Protein 5NR4 (pdb70)

Organism: Homo sapiens (NCBI:txid9606)

Foldseek 3Di:
DDLVVLLVVLQDPPCVCQLVSLVVLLVVLVVVCPPDVVSVQSNLVSLLVQCQDLPLSSVVSSLSNVLSVCVVQFQVCVVVLLSSLVSLLVQCLHPDPVSVVSSLVSLLSCCVTHHPPAVSVVRNLVSCPDPRLSSVLSSLVSLLVCCVPVNPVSDDVLVNVLSLLVQCPDPDPSNVVSSLVNLLSVCVRPHDVSLVSVVVNPRDVVSNVVSVVCNVVSPD/DQVQLLDDDPVSNLVVLVVLLVVLLDVSRLLSLLVQCVDPDPSSNVSSLNSVLSVCVVQFQPNQVCLLSSLVSLLVQLLDPDVVSNVSSLVSLLSCCVGHHPPAVSVVRNLVQCPDPRLSSVLSSLVSLLVNCVVPNCVRDPVVVVVVSLLVQCPDPDPSSNVSSLSNLLSNCVRVHDVSLVVVVVPPRPPVSSVVSVVSNVVVVD

GO terms:
  GO:0005938 cell cortex (C, IDA)
  GO:0051010 microtubule plus-end binding (F, IDA)
  GO:0032587 ruffle membrane (C, IDA)
  GO:0008017 microtubule binding (F, IDA)
  GO:0005802 trans-Golgi network (C, IDA)
  GO:0005874 microtubule (C, IDA)
  GO:0005886 plasma membrane (C, IDA)
  GO:0034453 microtubule anchoring (P, IMP)
  GO:0072686 mitotic spindle (C, IMP)
  GO:0000776 kinetochore (C, IMP)
  GO:0010458 exit from mitosis (P, IMP)
  GO:0031023 microtubule organizing center organization (P, IMP)
  GO:0032886 regulation of microtubule-based process (P, IMP)
  GO:0007020 microtubule nucleation (P, IMP)
  GO:0007052 mitotic spindle organization (P, IMP)
  GO:0000226 microtubule cytoskeleton organization (P, IMP)
  GO:0005515 protein binding (F, IPI)
  GO:0005829 cytosol (C, TAS)
  GO:0005794 Golgi apparatus (C, IDA)
  GO:0045180 basal cortex (C, IDA)

B-factor: mean 21.22, std 11.19, range [8.27, 67.42]

Structure (mmCIF, N/CA/C/O backbone):
data_5NR4
#
_entry.id   5NR4
#
_cell.length_a   66.083
_cell.length_b   47.116
_cell.length_c   74.152
_cell.angle_alpha   90.00
_cell.angle_beta   115.83
_cell.angle_gamma   90.00
#
_symmetry.space_group_name_H-M   'P 1 21 1'
#
loop_
_entity.id
_entity.type
_entity.pdbx_description
1 polymer 'CLIP-associating protein 2'
2 water water
#
loop_
_atom_site.group_PDB
_atom_site.id
_atom_site.type_symbol
_atom_site.label_atom_id
_atom_site.label_alt_id
_atom_site.label_comp_id
_atom_site.label_asym_id
_atom_site.label_entity_id
_atom_site.label_seq_id
_atom_site.pdbx_PDB_ins_code
_atom_site.Cartn_x
_atom_site.Cartn_y
_atom_site.Cartn_z
_atom_site.occupancy
_atom_site.B_iso_or_equiv
_atom_site.auth_seq_id
_atom_site.auth_comp_id
_atom_site.auth_asym_id
_atom_site.auth_atom_id
_atom_site.pdbx_PDB_model_num
ATOM 1 N N . ARG A 1 6 ? 20.093 -17.656 56.712 1.00 55.25 5 ARG A N 1
ATOM 2 C CA . ARG A 1 6 ? 19.819 -16.350 56.129 1.00 52.16 5 ARG A CA 1
ATOM 3 C C . ARG A 1 6 ? 18.985 -16.507 54.867 1.00 48.39 5 ARG A C 1
ATOM 4 O O . ARG A 1 6 ? 18.949 -17.584 54.286 1.00 50.27 5 ARG A O 1
ATOM 12 N N . SER A 1 7 ? 18.292 -15.449 54.461 1.00 39.74 6 SER A N 1
ATOM 13 C CA . SER A 1 7 ? 17.264 -15.598 53.433 1.00 38.38 6 SER A CA 1
ATOM 14 C C . SER A 1 7 ? 17.381 -14.595 52.306 1.00 34.10 6 SER A C 1
ATOM 15 O O . SER A 1 7 ? 18.246 -13.720 52.326 1.00 30.68 6 SER A O 1
ATOM 18 N N . MET A 1 8 ? 16.458 -14.700 51.357 1.00 32.46 7 MET A N 1
ATOM 19 C CA . MET A 1 8 ? 16.427 -13.814 50.203 1.00 32.02 7 MET A CA 1
ATOM 20 C C . MET A 1 8 ? 16.175 -12.360 50.597 1.00 30.33 7 MET A C 1
ATOM 21 O O . MET A 1 8 ? 16.737 -11.438 49.998 1.00 31.19 7 MET A O 1
ATOM 26 N N . GLU A 1 9 ? 15.318 -12.159 51.595 1.00 29.16 8 GLU A N 1
ATOM 27 C CA . GLU A 1 9 ? 15.057 -10.824 52.129 1.00 32.19 8 GLU A CA 1
ATOM 28 C C . GLU A 1 9 ? 16.355 -10.220 52.616 1.00 28.41 8 GLU A C 1
ATOM 29 O O . GLU A 1 9 ? 16.651 -9.047 52.373 1.00 29.33 8 GLU A O 1
ATOM 35 N N . TYR A 1 10 ? 17.142 -11.053 53.281 1.00 24.55 9 TYR A N 1
ATOM 36 C CA . TYR A 1 10 ? 18.455 -10.658 53.755 1.00 22.33 9 TYR A CA 1
ATOM 37 C C . TYR A 1 10 ? 19.387 -10.278 52.597 1.00 20.96 9 TYR A C 1
ATOM 38 O O . TYR A 1 10 ? 19.930 -9.174 52.567 1.00 21.83 9 TYR A O 1
ATOM 47 N N . PHE A 1 11 ? 19.566 -11.178 51.636 1.00 21.07 10 PHE A N 1
ATOM 48 C CA . PHE A 1 11 ? 20.488 -10.903 50.533 1.00 20.34 10 PHE A CA 1
ATOM 49 C C . PHE A 1 11 ? 20.046 -9.742 49.658 1.00 20.31 10 PHE A C 1
ATOM 50 O O . PHE A 1 11 ? 20.882 -8.987 49.172 1.00 20.38 10 PHE A O 1
ATOM 58 N N . CYS A 1 12 ? 18.740 -9.602 49.459 1.00 20.87 11 CYS A N 1
ATOM 59 C CA . CYS A 1 12 ? 18.204 -8.480 48.698 1.00 21.76 11 CYS A CA 1
ATOM 60 C C . CYS A 1 12 ? 18.654 -7.144 49.290 1.00 22.46 11 CYS A C 1
ATOM 61 O O . CYS A 1 12 ? 19.043 -6.227 48.564 1.00 24.40 11 CYS A O 1
ATOM 64 N N . ALA A 1 13 ? 18.608 -7.046 50.614 1.00 21.20 12 ALA A N 1
ATOM 65 C CA . ALA A 1 13 ? 19.029 -5.836 51.303 1.00 23.33 12 ALA A CA 1
ATOM 66 C C . ALA A 1 13 ? 20.535 -5.656 51.218 1.00 21.38 12 ALA A C 1
ATOM 67 O O . ALA A 1 13 ? 21.020 -4.560 50.939 1.00 21.95 12 ALA A O 1
ATOM 69 N N . GLN A 1 14 ? 21.275 -6.733 51.458 1.00 20.70 13 GLN A N 1
ATOM 70 C CA . GLN A 1 14 ? 22.730 -6.663 51.503 1.00 20.92 13 GLN A CA 1
ATOM 71 C C . GLN A 1 14 ? 23.353 -6.267 50.168 1.00 20.70 13 GLN A C 1
ATOM 72 O O . GLN A 1 14 ? 24.324 -5.523 50.147 1.00 21.21 13 GLN A O 1
ATOM 78 N N . VAL A 1 15 ? 22.814 -6.754 49.055 1.00 20.25 14 VAL A N 1
ATOM 79 C CA . VAL A 1 15 ? 23.454 -6.482 47.772 1.00 20.46 14 VAL A CA 1
ATOM 80 C C . VAL A 1 15 ? 23.180 -5.055 47.326 1.00 20.87 14 VAL A C 1
ATOM 81 O O . VAL A 1 15 ? 23.784 -4.562 46.379 1.00 21.38 14 VAL A O 1
ATOM 85 N N . GLN A 1 16 ? 22.261 -4.382 48.006 1.00 20.97 15 GLN A N 1
ATOM 86 C CA . GLN A 1 16 ? 21.918 -3.013 47.644 1.00 21.73 15 GLN A CA 1
ATOM 87 C C . GLN A 1 16 ? 22.601 -1.983 48.530 1.00 22.40 15 GLN A C 1
ATOM 88 O O . GLN A 1 16 ? 22.302 -0.794 48.444 1.00 23.31 15 GLN A O 1
ATOM 94 N N . GLN A 1 17 ? 23.524 -2.432 49.370 1.00 22.29 16 GLN A N 1
ATOM 95 C CA . GLN A 1 17 ? 24.201 -1.525 50.287 1.00 24.43 16 GLN A CA 1
ATOM 96 C C . GLN A 1 17 ? 24.985 -0.421 49.588 1.00 24.32 16 GLN A C 1
ATOM 97 O O . GLN A 1 17 ? 25.684 -0.655 48.602 1.00 24.42 16 GLN A O 1
ATOM 103 N N . LYS A 1 18 ? 24.853 0.785 50.131 1.00 28.26 17 LYS A N 1
ATOM 104 C CA . LYS A 1 18 ? 25.541 1.971 49.637 1.00 30.58 17 LYS A CA 1
ATOM 105 C C . LYS A 1 18 ? 27.037 1.796 49.821 1.00 28.85 17 LYS A C 1
ATOM 106 O O . LYS A 1 18 ? 27.838 2.330 49.054 1.00 30.32 17 LYS A O 1
ATOM 112 N N . ASP A 1 19 ? 27.409 1.051 50.855 1.00 26.65 18 ASP A N 1
ATOM 113 C CA . ASP A 1 19 ? 28.814 0.815 51.139 1.00 27.42 18 ASP A CA 1
ATOM 114 C C . ASP A 1 19 ? 29.295 -0.328 50.260 1.00 28.44 18 ASP A C 1
ATOM 115 O O . ASP A 1 19 ? 29.189 -1.499 50.614 1.00 27.46 18 ASP A O 1
ATOM 120 N N . VAL A 1 20 ? 29.830 0.044 49.103 1.00 34.07 19 VAL A N 1
ATOM 121 C CA . VAL A 1 20 ? 30.348 -0.900 48.123 1.00 31.95 19 VAL A CA 1
ATOM 122 C C . VAL A 1 20 ? 31.527 -1.680 48.693 1.00 31.64 19 VAL A C 1
ATOM 123 O O . VAL A 1 20 ? 31.716 -2.851 48.384 1.00 31.49 19 VAL A O 1
ATOM 127 N N . GLY A 1 21 ? 32.321 -1.023 49.531 1.00 31.11 20 GLY A N 1
ATOM 128 C CA . GLY A 1 21 ? 33.483 -1.653 50.134 1.00 31.72 20 GLY A CA 1
ATOM 129 C C . GLY A 1 21 ? 33.240 -3.045 50.689 1.00 31.69 20 GLY A C 1
ATOM 130 O O . GLY A 1 21 ? 34.161 -3.852 50.777 1.00 31.76 20 GLY A O 1
ATOM 131 N N . GLY A 1 22 ? 31.997 -3.323 51.066 1.00 24.89 21 GLY A N 1
ATOM 132 C CA . GLY A 1 22 ? 31.621 -4.609 51.627 1.00 24.84 21 GLY A CA 1
ATOM 133 C C . GLY A 1 22 ? 31.008 -5.597 50.650 1.00 23.07 21 GLY A C 1
ATOM 134 O O . GLY A 1 22 ? 30.521 -6.650 51.053 1.00 25.29 21 GLY A O 1
ATOM 135 N N . ARG A 1 23 ? 31.021 -5.258 49.365 1.00 20.03 22 ARG A N 1
ATOM 136 C CA . ARG A 1 23 ? 30.433 -6.128 48.350 1.00 19.13 22 ARG A CA 1
ATOM 137 C C . ARG A 1 23 ? 31.091 -7.501 48.248 1.00 19.65 22 ARG A C 1
ATOM 138 O O . ARG A 1 23 ? 30.402 -8.505 48.088 1.00 18.97 22 ARG A O 1
ATOM 146 N N . LEU A 1 24 ? 32.414 -7.553 48.338 1.00 19.93 23 LEU A N 1
ATOM 147 C CA . LEU A 1 24 ? 33.101 -8.833 48.234 1.00 20.71 23 LEU A CA 1
ATOM 148 C C . LEU A 1 24 ? 32.686 -9.771 49.362 1.00 21.20 23 LEU A C 1
ATOM 149 O O . LEU A 1 24 ? 32.460 -10.958 49.135 1.00 21.49 23 LEU A O 1
ATOM 154 N N . GLN A 1 25 ? 32.587 -9.241 50.575 1.00 22.90 24 GLN A N 1
ATOM 155 C CA . GLN A 1 25 ? 32.176 -10.054 51.711 1.00 25.13 24 GLN A CA 1
ATOM 156 C C . GLN A 1 25 ? 30.735 -10.534 51.548 1.00 22.88 24 GLN A C 1
ATOM 157 O O . GLN A 1 25 ? 30.423 -11.694 51.802 1.00 23.07 24 GLN A O 1
ATOM 163 N N . VAL A 1 26 ? 29.861 -9.631 51.116 1.00 22.49 25 VAL A N 1
ATOM 164 C CA . VAL A 1 26 ? 28.459 -9.965 50.906 1.00 23.66 25 VAL A CA 1
ATOM 165 C C . VAL A 1 26 ? 28.311 -10.992 49.789 1.00 20.74 25 VAL A C 1
ATOM 166 O O . VAL A 1 26 ? 27.535 -11.940 49.895 1.00 20.31 25 VAL A O 1
ATOM 170 N N . GLY A 1 27 ? 29.070 -10.788 48.718 1.00 18.71 26 GLY A N 1
ATOM 171 C CA . GLY A 1 27 ? 29.037 -11.673 47.571 1.00 18.37 26 GLY A CA 1
ATOM 172 C C . GLY A 1 27 ? 29.503 -13.075 47.892 1.00 19.52 26 GLY A C 1
ATOM 173 O O . GLY A 1 27 ? 28.925 -14.053 47.427 1.00 19.50 26 GLY A O 1
ATOM 174 N N . GLN A 1 28 ? 30.552 -13.179 48.696 1.00 19.97 27 GLN A N 1
ATOM 175 C CA . GLN A 1 28 ? 31.073 -14.487 49.050 1.00 21.63 27 GLN A CA 1
ATOM 176 C C . GLN A 1 28 ? 30.014 -15.276 49.807 1.00 20.77 27 GLN A C 1
ATOM 177 O O . GLN A 1 28 ? 29.843 -16.471 49.581 1.00 21.93 27 GLN A O 1
ATOM 183 N N . GLU A 1 29 ? 29.304 -14.603 50.704 1.00 20.73 28 GLU A N 1
ATOM 184 C CA . GLU A 1 29 ? 28.252 -15.258 51.469 1.00 21.03 28 GLU A CA 1
ATOM 185 C C . GLU A 1 29 ? 27.121 -15.727 50.557 1.00 21.92 28 GLU A C 1
ATOM 186 O O . GLU A 1 29 ? 26.595 -16.824 50.723 1.00 22.26 28 GLU A O 1
ATOM 192 N N . LEU A 1 30 ? 26.754 -14.888 49.597 1.00 19.45 29 LEU A N 1
ATOM 193 C CA . LEU A 1 30 ? 25.690 -15.232 48.667 1.00 18.99 29 LEU A CA 1
ATOM 194 C C . LEU A 1 30 ? 26.098 -16.426 47.812 1.00 21.03 29 LEU A C 1
ATOM 195 O O . LEU A 1 30 ? 25.282 -17.300 47.531 1.00 21.53 29 LEU A O 1
ATOM 200 N N . LEU A 1 31 ? 27.365 -16.463 47.406 1.00 21.92 30 LEU A N 1
ATOM 201 C CA . LEU A 1 31 ? 27.864 -17.560 46.584 1.00 22.95 30 LEU A CA 1
ATOM 202 C C . LEU A 1 31 ? 27.769 -18.882 47.330 1.00 26.93 30 LEU A C 1
ATOM 203 O O . LEU A 1 31 ? 27.374 -19.897 46.760 1.00 26.34 30 LEU A O 1
ATOM 208 N N . LEU A 1 32 ? 28.126 -18.868 48.609 1.00 24.77 31 LEU A N 1
ATOM 209 C CA . LEU A 1 32 ? 28.048 -20.079 49.411 1.00 26.28 31 LEU A CA 1
ATOM 210 C C . LEU A 1 32 ? 26.593 -20.507 49.514 1.00 28.55 31 LEU A C 1
ATOM 211 O O . LEU A 1 32 ? 26.268 -21.690 49.433 1.00 28.67 31 LEU A O 1
ATOM 216 N N . TYR A 1 33 ? 25.721 -19.521 49.691 1.00 25.91 32 TYR A N 1
ATOM 217 C CA . TYR A 1 33 ? 24.291 -19.759 49.809 1.00 23.10 32 TYR A CA 1
ATOM 218 C C . TYR A 1 33 ? 23.719 -20.367 48.531 1.00 26.72 32 TYR A C 1
ATOM 219 O O . TYR A 1 33 ? 22.935 -21.312 48.580 1.00 28.05 32 TYR A O 1
ATOM 228 N N . LEU A 1 34 ? 24.123 -19.826 47.388 1.00 25.59 33 LEU A N 1
ATOM 229 C CA . LEU A 1 34 ? 23.666 -20.326 46.095 1.00 24.90 33 LEU A CA 1
ATOM 230 C C . LEU A 1 34 ? 24.156 -21.748 45.842 1.00 30.66 33 LEU A C 1
ATOM 231 O O . LEU A 1 34 ? 23.434 -22.580 45.295 1.00 34.18 33 LEU A O 1
ATOM 236 N N . GLY A 1 35 ? 25.396 -22.009 46.243 1.00 40.05 34 GLY A N 1
ATOM 237 C CA . GLY A 1 35 ? 26.013 -23.311 46.076 1.00 42.02 34 GLY A CA 1
ATOM 238 C C . GLY A 1 35 ? 25.282 -24.390 46.846 1.00 47.61 34 GLY A C 1
ATOM 239 O O . GLY A 1 35 ? 25.140 -25.516 46.375 1.00 52.62 34 GLY A O 1
ATOM 240 N N . ALA A 1 36 ? 24.828 -24.046 48.045 1.00 50.98 35 ALA A N 1
ATOM 241 C CA . ALA A 1 36 ? 24.106 -24.986 48.890 1.00 51.71 35 ALA A CA 1
ATOM 242 C C . ALA A 1 36 ? 22.991 -25.684 48.116 1.00 51.90 35 ALA A C 1
ATOM 243 O O . ALA A 1 36 ? 22.441 -26.687 48.569 1.00 50.78 35 ALA A O 1
ATOM 245 N N . ASP A 1 42 ? 12.954 -18.539 50.746 1.00 51.98 41 ASP A N 1
ATOM 246 C CA . ASP A 1 42 ? 13.473 -19.244 49.581 1.00 49.05 41 ASP A CA 1
ATOM 247 C C . ASP A 1 42 ? 13.892 -18.270 48.483 1.00 48.52 41 ASP A C 1
ATOM 248 O O . ASP A 1 42 ? 13.385 -17.149 48.411 1.00 46.11 41 ASP A O 1
ATOM 253 N N . LEU A 1 43 ? 14.834 -18.713 47.651 1.00 43.53 42 LEU A N 1
ATOM 254 C CA . LEU A 1 43 ? 15.308 -17.973 46.482 1.00 39.24 42 LEU A CA 1
ATOM 255 C C . LEU A 1 43 ? 14.148 -17.389 45.702 1.00 33.66 42 LEU A C 1
ATOM 256 O O . LEU A 1 43 ? 14.150 -16.207 45.350 1.00 31.34 42 LEU A O 1
ATOM 261 N N . GLU A 1 44 ? 13.150 -18.225 45.450 1.00 29.01 43 GLU A N 1
ATOM 262 C CA . GLU A 1 44 ? 12.050 -17.863 44.577 1.00 28.53 43 GLU A CA 1
ATOM 263 C C . GLU A 1 44 ? 10.734 -17.639 45.316 1.00 29.57 43 GLU A C 1
ATOM 264 O O . GLU A 1 44 ? 9.678 -17.591 44.693 1.00 28.49 43 GLU A O 1
ATOM 270 N N . GLU A 1 45 ? 10.784 -17.490 46.633 1.00 31.06 44 GLU A N 1
ATOM 271 C CA . GLU A 1 45 ? 9.532 -17.340 47.372 1.00 34.92 44 GLU A CA 1
ATOM 272 C C . GLU A 1 45 ? 8.883 -15.980 47.142 1.00 30.51 44 GLU A C 1
ATOM 273 O O . GLU A 1 45 ? 7.669 -15.845 47.253 1.00 29.76 44 GLU A O 1
ATOM 279 N N . ASP A 1 46 ? 9.690 -14.978 46.810 1.00 28.81 45 ASP A N 1
ATOM 280 C CA . ASP A 1 46 ? 9.157 -13.672 46.451 1.00 28.10 45 ASP A CA 1
ATOM 281 C C . ASP A 1 46 ? 9.796 -13.265 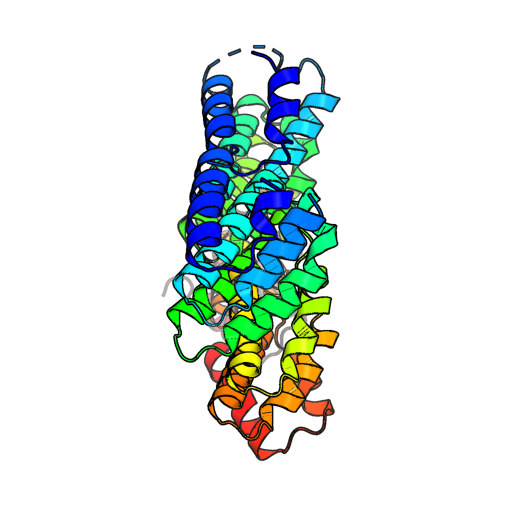45.134 1.00 27.02 45 ASP A C 1
ATOM 282 O O . ASP A 1 46 ? 10.991 -12.974 45.077 1.00 27.05 45 ASP A O 1
ATOM 287 N N . LEU A 1 47 ? 8.998 -13.250 44.076 1.00 18.06 46 LEU A N 1
ATOM 288 C CA . LEU A 1 47 ? 9.519 -12.966 42.746 1.00 17.51 46 LEU A CA 1
ATOM 289 C C . LEU A 1 47 ? 10.003 -11.521 42.617 1.00 17.07 46 LEU A C 1
ATOM 290 O O . LEU A 1 47 ? 10.967 -11.249 41.906 1.00 17.49 46 LEU A O 1
ATOM 295 N N . GLY A 1 48 ? 9.340 -10.596 43.304 1.00 15.93 47 GLY A N 1
ATOM 296 C CA . GLY A 1 48 ? 9.756 -9.206 43.290 1.00 16.25 47 GLY A CA 1
ATOM 297 C C . GLY A 1 48 ? 11.139 -9.046 43.894 1.00 16.11 47 GLY A C 1
ATOM 298 O O . GLY A 1 48 ? 12.011 -8.372 43.334 1.00 17.30 47 GLY A O 1
ATOM 299 N N . ARG A 1 49 ? 11.346 -9.687 45.036 1.00 17.83 48 ARG A N 1
ATOM 300 C CA . ARG A 1 49 ? 12.609 -9.604 45.749 1.00 17.60 48 ARG A CA 1
ATOM 301 C C . ARG A 1 49 ? 13.716 -10.271 44.946 1.00 16.04 48 ARG A C 1
ATOM 302 O O . ARG A 1 49 ? 14.847 -9.773 44.900 1.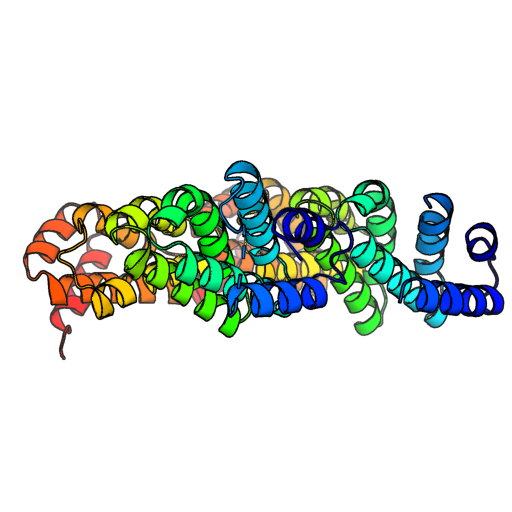00 16.46 48 ARG A O 1
ATOM 310 N N . LEU A 1 50 ? 13.398 -11.393 44.309 1.00 15.25 49 LEU A N 1
ATOM 311 C CA . LEU A 1 50 ? 14.379 -12.047 43.456 1.00 15.06 49 LEU A CA 1
ATOM 312 C C . LEU A 1 50 ? 14.791 -11.098 42.336 1.00 15.45 49 LEU A C 1
ATOM 313 O O . LEU A 1 50 ? 15.972 -10.957 42.035 1.00 14.92 49 LEU A O 1
ATOM 318 N N . GLY A 1 51 ? 13.817 -10.432 41.726 1.00 15.64 50 GLY A N 1
ATOM 319 C CA . GLY A 1 51 ? 14.107 -9.486 40.658 1.00 16.68 50 GLY A CA 1
ATOM 320 C C . GLY A 1 51 ? 14.980 -8.322 41.101 1.00 15.46 50 GLY A C 1
ATOM 321 O O . GLY A 1 51 ? 15.905 -7.918 40.387 1.00 16.89 50 GLY A O 1
ATOM 322 N N . LYS A 1 52 ? 14.689 -7.770 42.273 1.00 15.58 51 LYS A N 1
ATOM 323 C CA . LYS A 1 52 ? 15.478 -6.665 42.796 1.00 15.56 51 LYS A CA 1
ATOM 324 C C . LYS A 1 52 ? 16.911 -7.100 43.108 1.00 14.22 51 LYS A C 1
ATOM 325 O O . LYS A 1 52 ? 17.856 -6.325 42.955 1.00 15.29 51 LYS A O 1
ATOM 331 N N . THR A 1 53 ? 17.071 -8.344 43.534 1.00 14.18 52 THR A N 1
ATOM 332 C CA . THR A 1 53 ? 18.399 -8.865 43.832 1.00 13.35 52 THR A CA 1
ATOM 333 C C . THR A 1 53 ? 19.214 -9.023 42.555 1.00 12.51 52 THR A C 1
ATOM 334 O O . THR A 1 53 ? 20.368 -8.579 42.479 1.00 13.04 52 THR A O 1
ATOM 338 N N . VAL A 1 54 ? 18.609 -9.633 41.540 1.00 13.55 53 VAL A N 1
ATOM 339 C CA . VAL A 1 54 ? 19.270 -9.769 40.251 1.00 13.43 53 VAL A CA 1
ATOM 340 C C . VAL A 1 54 ? 19.587 -8.391 39.658 1.00 15.38 53 VAL A C 1
ATOM 341 O O . VAL A 1 54 ? 20.690 -8.168 39.154 1.00 14.74 53 VAL A O 1
ATOM 345 N N . ASP A 1 55 ? 18.638 -7.460 39.748 1.00 15.26 54 ASP A N 1
ATOM 346 C CA . ASP A 1 55 ? 18.844 -6.078 39.310 1.00 17.56 54 ASP A CA 1
ATOM 347 C C . ASP A 1 55 ? 20.102 -5.496 39.936 1.00 15.10 54 ASP A C 1
ATOM 348 O O . ASP A 1 55 ? 20.959 -4.922 39.256 1.00 15.51 54 ASP A O 1
ATOM 353 N N . ALA A 1 56 ? 20.204 -5.628 41.248 1.00 13.24 55 ALA A N 1
ATOM 354 C CA . ALA A 1 56 ? 21.323 -5.039 41.956 1.00 12.82 55 ALA A CA 1
ATOM 355 C C . ALA A 1 56 ? 22.639 -5.675 41.519 1.00 12.74 55 ALA A C 1
ATOM 356 O O . ALA A 1 56 ? 23.643 -4.982 41.310 1.00 12.50 55 ALA A O 1
ATOM 358 N N . LEU A 1 57 ? 22.646 -6.995 41.390 1.00 13.03 56 LEU A N 1
ATOM 359 C CA . LEU A 1 57 ? 23.860 -7.693 41.006 1.00 13.10 56 LEU A CA 1
ATOM 360 C C . LEU A 1 57 ? 24.274 -7.311 39.603 1.00 12.41 56 LEU A C 1
ATOM 361 O O . LEU A 1 57 ? 25.466 -7.255 39.281 1.00 12.96 56 LEU A O 1
ATOM 366 N N . THR A 1 58 ? 23.294 -7.049 38.753 1.00 13.47 57 THR A N 1
ATOM 367 C CA . THR A 1 58 ? 23.597 -6.576 37.417 1.00 15.26 57 THR A CA 1
ATOM 368 C C . THR A 1 58 ? 24.353 -5.230 37.499 1.00 15.54 57 THR A C 1
ATOM 369 O O . THR A 1 58 ? 25.249 -4.955 36.688 1.00 15.07 57 THR A O 1
ATOM 373 N N . GLY A 1 59 ? 24.008 -4.403 38.490 1.00 13.44 58 GLY A N 1
ATOM 374 C CA . GLY A 1 59 ? 24.791 -3.212 38.790 1.00 14.50 58 GLY A CA 1
ATOM 375 C C . GLY A 1 59 ? 26.227 -3.503 39.197 1.00 13.50 58 GLY A C 1
ATOM 376 O O . GLY A 1 59 ? 27.154 -2.842 38.758 1.00 14.21 58 GLY A O 1
ATOM 377 N N . TRP A 1 60 ? 26.420 -4.495 40.058 1.00 11.63 59 TRP A N 1
ATOM 378 C CA . TRP A 1 60 ? 27.766 -4.923 40.442 1.00 11.41 59 TRP A CA 1
ATOM 379 C C . TRP A 1 60 ? 28.620 -5.278 39.220 1.00 11.44 59 TRP A C 1
ATOM 380 O O . TRP A 1 60 ? 29.824 -5.021 39.189 1.00 11.72 59 TRP A O 1
ATOM 391 N N . VAL A 1 61 ? 28.003 -5.893 38.217 1.00 11.49 60 VAL A N 1
ATOM 392 C CA . VAL A 1 61 ? 28.735 -6.282 37.016 1.00 12.18 60 VAL A CA 1
ATOM 393 C C . VAL A 1 61 ? 29.366 -5.052 36.360 1.00 12.58 60 VAL A C 1
ATOM 394 O O . VAL A 1 61 ? 30.412 -5.142 35.721 1.00 13.61 60 VAL A O 1
ATOM 398 N N . GLY A 1 62 ? 28.704 -3.913 36.534 1.00 13.80 61 GLY A N 1
ATOM 399 C CA . GLY A 1 62 ? 29.135 -2.615 36.034 1.00 15.43 61 GLY A CA 1
ATOM 400 C C . GLY A 1 62 ? 30.417 -2.079 36.654 1.00 15.67 61 GLY A C 1
ATOM 401 O O . GLY A 1 62 ? 31.201 -1.386 36.011 1.00 17.05 61 GLY A O 1
ATOM 402 N N . SER A 1 63 ? 30.598 -2.361 37.936 1.00 15.27 62 SER A N 1
ATOM 403 C CA . SER A 1 63 ? 31.759 -1.900 38.695 1.00 15.38 62 SER A CA 1
ATOM 404 C C . SER A 1 63 ? 33.116 -1.899 37.982 1.00 15.22 62 SER A C 1
ATOM 405 O O . SER A 1 63 ? 33.467 -2.837 37.269 1.00 16.18 62 SER A O 1
ATOM 408 N N . SER A 1 64 ? 33.873 -0.828 38.208 1.00 15.20 63 SER A N 1
ATOM 409 C CA . SER A 1 64 ? 35.230 -0.678 37.677 1.00 16.26 63 SER A CA 1
ATOM 410 C C . SER A 1 64 ? 36.248 -1.490 38.467 1.00 17.94 63 SER A C 1
ATOM 411 O O . SER A 1 64 ? 37.396 -1.641 38.050 1.00 18.02 63 SER A O 1
ATOM 414 N N . ASN A 1 65 ? 35.826 -1.998 39.618 1.00 16.49 64 ASN A N 1
ATOM 415 C CA . ASN A 1 65 ? 36.665 -2.878 40.411 1.00 18.51 64 ASN A CA 1
ATOM 416 C C . ASN A 1 65 ? 36.483 -4.290 39.867 1.00 17.34 64 ASN A C 1
ATOM 417 O O . ASN A 1 65 ? 35.407 -4.885 40.027 1.00 16.10 64 ASN A O 1
ATOM 422 N N . TYR A 1 66 ? 37.518 -4.825 39.225 1.00 15.44 65 TYR A N 1
ATOM 423 C CA . TYR A 1 66 ? 37.394 -6.125 38.571 1.00 14.95 65 TYR A CA 1
ATOM 424 C C . TYR A 1 66 ? 36.978 -7.229 39.532 1.00 15.66 65 TYR A C 1
ATOM 425 O O . TYR A 1 66 ? 36.326 -8.189 39.121 1.00 15.07 65 TYR A O 1
ATOM 434 N N . ARG A 1 67 ? 37.365 -7.115 40.799 1.00 16.21 66 ARG A N 1
ATOM 435 C CA . ARG A 1 67 ? 36.999 -8.142 41.767 1.00 17.60 66 ARG A CA 1
ATOM 436 C C . ARG A 1 67 ? 35.489 -8.164 41.975 1.00 16.45 66 ARG A C 1
ATOM 437 O O . ARG A 1 67 ? 34.901 -9.238 42.105 1.00 17.31 66 ARG A O 1
ATOM 445 N N . VAL A 1 68 ? 34.879 -6.982 42.018 1.00 15.39 67 VAL A N 1
ATOM 446 C CA . VAL A 1 68 ? 33.433 -6.847 42.155 1.00 14.71 67 VAL A CA 1
ATOM 447 C C . VAL A 1 68 ? 32.690 -7.261 40.885 1.00 13.53 67 VAL A C 1
ATOM 448 O O . VAL A 1 68 ? 31.660 -7.948 40.976 1.00 13.19 67 VAL A O 1
ATOM 452 N N . SER A 1 69 ? 33.191 -6.870 39.714 1.00 13.24 68 SER A N 1
ATOM 453 C CA . SER A 1 69 ? 32.528 -7.252 38.468 1.00 12.32 68 SER A CA 1
ATOM 454 C C . SER A 1 69 ? 32.589 -8.770 38.306 1.00 11.89 68 SER A C 1
ATOM 455 O O . SER A 1 69 ? 31.589 -9.401 37.968 1.00 11.73 68 SER A O 1
ATOM 458 N N . LEU A 1 70 ? 33.754 -9.360 38.562 1.00 12.45 69 LEU A N 1
ATOM 459 C CA . LEU A 1 70 ? 33.872 -10.810 38.485 1.00 12.33 69 LEU A CA 1
ATOM 460 C C . LEU A 1 70 ? 32.954 -11.513 39.484 1.00 12.69 69 LEU A C 1
ATOM 461 O O . LEU A 1 70 ? 32.370 -12.554 39.168 1.00 12.38 69 LEU A O 1
ATOM 466 N N . MET A 1 71 ? 32.864 -10.904 40.660 1.00 12.70 70 MET A N 1
ATOM 467 C CA A MET A 1 71 ? 31.964 -11.535 41.698 0.50 13.41 70 MET A CA 1
ATOM 468 C CA B MET A 1 71 ? 31.902 -11.404 41.652 0.50 13.35 70 MET A CA 1
ATOM 469 C C . MET A 1 71 ? 30.333 -11.456 41.391 1.00 13.43 70 MET A C 1
ATOM 470 O O . MET A 1 71 ? 29.438 -12.360 41.443 1.00 13.12 70 MET A O 1
ATOM 479 N N . GLY A 1 72 ? 30.117 -10.320 40.691 1.00 12.38 71 GLY A N 1
ATOM 480 C CA . GLY A 1 72 ? 28.771 -10.175 40.181 1.00 11.98 71 GLY A CA 1
ATOM 481 C C . GLY A 1 72 ? 28.495 -11.171 39.068 1.00 10.74 71 GLY A C 1
ATOM 482 O O . GLY A 1 72 ? 27.415 -11.763 39.005 1.00 10.89 71 GLY A O 1
ATOM 483 N N . LEU A 1 73 ? 29.482 -11.386 38.205 1.00 11.53 72 LEU A N 1
ATOM 484 C CA . LEU A 1 73 ? 29.332 -12.345 37.118 1.00 11.19 72 LEU A CA 1
ATOM 485 C C . LEU A 1 73 ? 29.177 -13.759 37.684 1.00 11.52 72 LEU A C 1
ATOM 486 O O . LEU A 1 73 ? 28.331 -14.525 37.228 1.00 11.66 72 LEU A O 1
ATOM 491 N N . GLU A 1 74 ? 29.991 -14.100 38.680 1.00 11.68 73 GLU A N 1
ATOM 492 C CA . GLU A 1 74 ? 29.904 -15.416 39.306 1.00 12.29 73 GLU A CA 1
ATOM 493 C C . GLU A 1 74 ? 28.547 -15.638 39.972 1.00 12.37 73 GLU A C 1
ATOM 494 O O . GLU A 1 74 ? 27.969 -16.725 39.900 1.00 12.06 73 GLU A O 1
ATOM 500 N N . ILE A 1 75 ? 28.027 -14.609 40.624 1.00 11.51 74 ILE A N 1
ATOM 501 C CA . ILE A 1 75 ? 26.752 -14.748 41.313 1.00 11.59 74 ILE A CA 1
ATOM 502 C C . ILE A 1 75 ? 25.613 -14.883 40.306 1.00 11.25 74 ILE A C 1
ATOM 503 O O . ILE A 1 75 ? 24.726 -15.733 40.468 1.00 11.61 74 ILE A O 1
ATOM 508 N N . LEU A 1 76 ? 25.643 -14.076 39.251 1.00 11.63 75 LEU A N 1
ATOM 509 C CA . LEU A 1 76 ? 24.617 -14.211 38.231 1.00 10.81 75 LEU A CA 1
ATOM 510 C C . LEU A 1 76 ? 24.672 -15.599 37.587 1.00 12.22 75 LEU A C 1
ATOM 511 O O . LEU A 1 76 ? 23.637 -16.223 37.321 1.00 11.60 75 LEU A O 1
ATOM 516 N N . SER A 1 77 ? 25.883 -16.096 37.360 1.00 11.41 76 SER A N 1
ATOM 517 C CA . SER A 1 77 ? 26.068 -17.420 36.777 1.00 12.06 76 SER A CA 1
ATOM 518 C C . SER A 1 77 ? 25.448 -18.488 37.679 1.00 13.46 76 SER A C 1
ATOM 519 O O . SER A 1 77 ? 24.810 -19.429 37.197 1.00 13.22 76 SER A O 1
ATOM 522 N N . ALA A 1 78 ? 25.624 -18.328 38.987 1.00 12.91 77 ALA A N 1
ATOM 523 C CA . ALA A 1 78 ? 25.023 -19.245 39.955 1.00 13.32 77 ALA A CA 1
ATOM 524 C C . ALA A 1 78 ? 23.499 -19.124 39.953 1.00 13.77 77 ALA A C 1
ATOM 525 O O . ALA A 1 78 ? 22.795 -20.134 40.082 1.00 15.32 77 ALA A O 1
ATOM 527 N N . PHE A 1 79 ? 22.977 -17.905 39.813 1.00 13.12 78 PHE A N 1
ATOM 528 C CA . PHE A 1 79 ? 21.531 -17.743 39.669 1.00 13.22 78 PHE A CA 1
ATOM 529 C C . PHE A 1 79 ? 21.033 -18.456 38.427 1.00 12.00 78 PHE A C 1
ATOM 530 O O . PHE A 1 79 ? 19.967 -19.068 38.443 1.00 13.70 78 PHE A O 1
ATOM 538 N N . VAL A 1 80 ? 21.780 -18.376 37.336 1.00 12.68 79 VAL A N 1
ATOM 539 C CA . VAL A 1 80 ? 21.407 -19.097 36.123 1.00 13.38 79 VAL A CA 1
ATOM 540 C C . VAL A 1 80 ? 21.367 -20.611 36.366 1.00 14.73 79 VAL A C 1
ATOM 541 O O . VAL A 1 80 ? 20.420 -21.298 35.950 1.00 15.56 79 VAL A O 1
ATOM 545 N N . ASP A 1 81 ? 22.383 -21.121 37.053 1.00 16.37 80 ASP A N 1
ATOM 546 C CA . ASP A 1 81 ? 22.417 -22.541 37.423 1.00 17.70 80 ASP A CA 1
ATOM 547 C C . ASP A 1 81 ? 21.162 -22.936 38.202 1.00 19.29 80 ASP A C 1
ATOM 548 O O . ASP A 1 81 ? 20.617 -24.026 38.000 1.00 20.31 80 ASP A O 1
ATOM 553 N N . ARG A 1 82 ? 20.699 -22.077 39.096 1.00 18.83 81 ARG A N 1
ATOM 554 C CA . ARG A 1 82 ? 19.534 -22.424 39.903 1.00 18.73 81 ARG A CA 1
ATOM 555 C C . ARG A 1 82 ? 18.166 -22.079 39.329 1.00 19.48 81 ARG A C 1
ATOM 556 O O . ARG A 1 82 ? 17.154 -22.605 39.790 1.00 22.02 81 ARG A O 1
ATOM 564 N N . LEU A 1 83 ? 18.125 -21.202 38.335 1.00 15.99 82 LEU A N 1
ATOM 565 C CA . LEU A 1 83 ? 16.850 -20.749 37.801 1.00 15.84 82 LEU A CA 1
ATOM 566 C C . LEU A 1 83 ? 16.544 -21.226 36.395 1.00 15.32 82 LEU A C 1
ATOM 567 O O . LEU A 1 83 ? 15.385 -21.267 36.011 1.00 17.05 82 LEU A O 1
ATOM 572 N N . SER A 1 84 ? 17.573 -21.560 35.619 1.00 15.94 83 SER A N 1
ATOM 573 C CA . SER A 1 84 ? 17.357 -22.073 34.276 1.00 16.36 83 SER A CA 1
ATOM 574 C C . SER A 1 84 ? 16.468 -21.104 33.485 1.00 15.47 83 SER A C 1
ATOM 575 O O . SER A 1 84 ? 16.699 -19.891 33.500 1.00 14.52 83 SER A O 1
ATOM 578 N N . THR A 1 85 ? 15.428 -21.616 32.842 1.00 16.43 84 THR A N 1
ATOM 579 C CA . THR A 1 85 ? 14.533 -20.774 32.050 1.00 16.20 84 THR A CA 1
ATOM 580 C C . THR A 1 85 ? 13.772 -19.718 32.857 1.00 15.96 84 THR A C 1
ATOM 581 O O . THR A 1 85 ? 13.255 -18.772 32.286 1.00 15.51 84 THR A O 1
ATOM 585 N N . ARG A 1 86 ? 13.701 -19.877 34.177 1.00 16.72 85 ARG A N 1
ATOM 586 C CA . ARG A 1 86 ? 13.070 -18.852 35.013 1.00 17.86 85 ARG A CA 1
ATOM 587 C C . ARG A 1 86 ? 13.926 -17.586 35.131 1.00 16.62 85 ARG A C 1
ATOM 588 O O . ARG A 1 86 ? 13.491 -16.582 35.694 1.00 18.18 85 ARG A O 1
ATOM 596 N N . PHE A 1 87 ? 15.127 -17.627 34.558 1.00 15.15 86 PHE A N 1
ATOM 597 C CA . PHE A 1 87 ? 15.988 -16.454 34.508 1.00 13.58 86 PHE A CA 1
ATOM 598 C C . PHE A 1 87 ? 15.617 -15.595 33.303 1.00 14.23 86 PHE A C 1
ATOM 599 O O . PHE A 1 87 ? 16.132 -14.491 33.137 1.00 13.71 86 PHE A O 1
ATOM 607 N N . LYS A 1 88 ? 14.709 -16.080 32.460 1.00 15.14 87 LYS A N 1
ATOM 608 C CA . LYS A 1 88 ? 14.416 -15.398 31.208 1.00 14.75 87 LYS A CA 1
ATOM 609 C C . LYS A 1 88 ? 14.035 -13.925 31.386 1.00 15.34 87 LYS A C 1
ATOM 610 O O . LYS A 1 88 ? 14.476 -13.063 30.628 1.00 15.05 87 LYS A O 1
ATOM 616 N N . SER A 1 89 ? 13.223 -13.633 32.393 1.00 15.01 88 SER A N 1
ATOM 617 C CA . SER A 1 89 ? 12.782 -12.260 32.639 1.00 15.33 88 SER A CA 1
ATOM 618 C C . SER A 1 89 ? 13.930 -11.283 32.898 1.00 15.65 88 SER A C 1
ATOM 619 O O . SER A 1 89 ? 13.742 -10.074 32.767 1.00 16.97 88 SER A O 1
ATOM 622 N N . TYR A 1 90 ? 15.106 -11.795 33.269 1.00 16.41 89 TYR A N 1
ATOM 623 C CA . TYR A 1 90 ? 16.254 -10.940 33.603 1.00 14.87 89 TYR A CA 1
ATOM 624 C C . TYR A 1 90 ? 17.230 -10.771 32.449 1.00 15.23 89 TYR A C 1
ATOM 625 O O . TYR A 1 90 ? 18.186 -9.991 32.553 1.00 15.03 89 TYR A O 1
ATOM 634 N N . VAL A 1 91 ? 16.996 -11.487 31.356 1.00 14.51 90 VAL A N 1
ATOM 635 C CA . VAL A 1 91 ? 17.930 -11.510 30.237 1.00 14.50 90 VAL A CA 1
ATOM 636 C C . VAL A 1 91 ? 18.171 -10.133 29.655 1.00 15.03 90 VAL A C 1
ATOM 637 O O . VAL A 1 91 ? 19.316 -9.762 29.364 1.00 14.44 90 VAL A O 1
ATOM 641 N N . ALA A 1 92 ? 17.103 -9.360 29.488 1.00 17.50 91 ALA A N 1
ATOM 642 C CA . ALA A 1 92 ? 17.230 -8.055 28.852 1.00 18.23 91 ALA A CA 1
ATOM 643 C C . ALA A 1 92 ? 18.260 -7.195 29.569 1.00 17.90 91 ALA A C 1
ATOM 644 O O . ALA A 1 92 ? 19.209 -6.700 28.956 1.00 17.73 91 ALA A O 1
ATOM 646 N N . MET A 1 93 ? 18.103 -7.047 30.873 1.00 17.04 92 MET A N 1
ATOM 647 C CA . MET A 1 93 ? 19.007 -6.166 31.589 1.00 16.66 92 MET A CA 1
ATOM 648 C C . MET A 1 93 ? 20.390 -6.781 31.782 1.00 15.07 92 MET A C 1
ATOM 649 O O . MET A 1 93 ? 21.388 -6.060 31.759 1.00 14.53 92 MET A O 1
ATOM 654 N N . VAL A 1 94 ? 20.456 -8.096 31.963 1.00 12.44 93 VAL A N 1
ATOM 655 C CA . VAL A 1 94 ? 21.747 -8.754 32.064 1.00 11.17 93 VAL A CA 1
ATOM 656 C C . VAL A 1 94 ? 22.541 -8.612 30.761 1.00 11.25 93 VAL A C 1
ATOM 657 O O . VAL A 1 94 ? 23.737 -8.311 30.787 1.00 11.22 93 VAL A O 1
ATOM 661 N N . ILE A 1 95 ? 21.893 -8.783 29.613 1.00 11.00 94 ILE A N 1
ATOM 662 C CA . ILE A 1 95 ? 22.617 -8.651 28.348 1.00 10.72 94 ILE A CA 1
ATOM 663 C C . ILE A 1 95 ? 23.201 -7.240 28.152 1.00 10.45 94 ILE A C 1
ATOM 664 O O . ILE A 1 95 ? 24.334 -7.080 27.677 1.00 10.29 94 ILE A O 1
ATOM 669 N N . VAL A 1 96 ? 22.462 -6.214 28.549 1.00 11.43 95 VAL A N 1
ATOM 670 C CA . VAL A 1 96 ? 22.983 -4.859 28.430 1.00 11.58 95 VAL A CA 1
ATOM 671 C C . VAL A 1 96 ? 24.280 -4.753 29.241 1.00 10.66 95 VAL A C 1
ATOM 672 O O . VAL A 1 96 ? 25.288 -4.240 28.760 1.00 10.80 95 VAL A O 1
ATOM 676 N N . ALA A 1 97 ? 24.248 -5.250 30.472 1.00 10.93 96 ALA A N 1
ATOM 677 C CA . ALA A 1 97 ? 25.419 -5.206 31.342 1.00 10.38 96 ALA A CA 1
ATOM 678 C C . ALA A 1 97 ? 26.584 -6.010 30.772 1.00 10.25 96 ALA A C 1
ATOM 679 O O . ALA A 1 97 ? 27.737 -5.592 30.853 1.00 9.67 96 ALA A O 1
ATOM 681 N N . LEU A 1 98 ? 26.274 -7.175 30.213 1.00 9.64 97 LEU A N 1
ATOM 682 C CA . LEU A 1 98 ? 27.286 -8.047 29.623 1.00 9.99 97 LEU A CA 1
ATOM 683 C C . LEU A 1 98 ? 27.966 -7.420 28.407 1.00 9.57 97 LEU A C 1
ATOM 684 O O . LEU A 1 98 ? 29.166 -7.591 28.202 1.00 10.11 97 LEU A O 1
ATOM 689 N N . ILE A 1 99 ? 27.196 -6.705 27.593 1.00 9.03 98 ILE A N 1
ATOM 690 C CA . ILE A 1 99 ? 27.773 -6.056 26.428 1.00 9.28 98 ILE A CA 1
ATOM 691 C C . ILE A 1 99 ? 28.803 -5.041 26.921 1.00 9.24 98 ILE A C 1
ATOM 692 O O . ILE A 1 99 ? 29.899 -4.950 26.376 1.00 9.38 98 ILE A O 1
ATOM 697 N N . ASP A 1 100 ? 28.458 -4.296 27.969 1.00 10.21 99 ASP A N 1
ATOM 698 C CA . ASP A 1 100 ? 29.383 -3.311 28.523 1.00 10.24 99 ASP A CA 1
ATOM 699 C C . ASP A 1 100 ? 30.626 -3.992 29.061 1.00 10.14 99 ASP A C 1
ATOM 700 O O . ASP A 1 100 ? 31.744 -3.538 28.843 1.00 10.93 99 ASP A O 1
ATOM 705 N N . ARG A 1 101 ? 30.407 -5.086 29.781 1.00 9.93 100 ARG A N 1
ATOM 706 C CA . ARG A 1 101 ? 31.484 -5.843 30.411 1.00 10.11 100 ARG A CA 1
ATOM 707 C C . ARG A 1 101 ? 32.465 -6.448 29.406 1.00 9.90 100 ARG A C 1
ATOM 708 O O . ARG A 1 101 ? 33.637 -6.627 29.715 1.00 10.88 100 ARG A O 1
ATOM 716 N N . MET A 1 102 ? 31.978 -6.784 28.217 1.00 10.03 101 MET A N 1
ATOM 717 C CA . MET A 1 102 ? 32.836 -7.347 27.180 1.00 10.56 101 MET A CA 1
ATOM 718 C C . MET A 1 102 ? 33.804 -6.272 26.701 1.00 11.17 101 MET A C 1
ATOM 719 O O . MET A 1 102 ? 34.785 -6.557 26.021 1.00 12.54 101 MET A O 1
ATOM 724 N N . GLY A 1 103 ? 33.507 -5.033 27.073 1.00 10.35 102 GLY A N 1
ATOM 725 C CA . GLY A 1 103 ? 34.346 -3.893 26.745 1.00 11.69 102 GLY A CA 1
ATOM 726 C C . GLY A 1 103 ? 35.337 -3.542 27.847 1.00 10.47 102 GLY A C 1
ATOM 727 O O . GLY A 1 103 ? 36.088 -2.577 27.736 1.00 11.88 102 GLY A O 1
ATOM 728 N N . ASP A 1 104 ? 35.329 -4.320 28.922 1.00 10.60 103 ASP A N 1
ATOM 729 C CA . ASP A 1 104 ? 36.224 -4.085 30.053 1.00 10.73 103 ASP A CA 1
ATOM 730 C C . ASP A 1 104 ? 37.698 -4.111 29.649 1.00 10.92 103 ASP A C 1
ATOM 731 O O . ASP A 1 104 ? 38.084 -4.836 28.737 1.00 12.22 103 ASP A O 1
ATOM 736 N N . ALA A 1 105 ? 38.516 -3.317 30.335 1.00 12.43 104 ALA A N 1
ATOM 737 C CA . ALA A 1 105 ? 39.949 -3.294 30.070 1.00 13.47 104 ALA A CA 1
ATOM 738 C C . ALA A 1 105 ? 40.631 -4.611 30.436 1.00 13.26 104 ALA A C 1
ATOM 739 O O . ALA A 1 105 ? 41.680 -4.942 29.873 1.00 14.35 104 ALA A O 1
ATOM 741 N N . LYS A 1 106 ? 40.043 -5.371 31.357 1.00 12.04 105 LYS A N 1
ATOM 742 C CA . LYS A 1 106 ? 40.701 -6.581 31.861 1.00 12.52 105 LYS A CA 1
ATOM 743 C C . LYS A 1 106 ? 40.259 -7.843 31.113 1.00 11.84 105 LYS A C 1
ATOM 744 O O . LYS A 1 106 ? 39.063 -8.151 31.030 1.00 11.69 105 LYS A O 1
ATOM 750 N N . ASP A 1 107 ? 41.229 -8.582 30.587 1.00 12.05 106 ASP A N 1
ATOM 751 C CA . ASP A 1 107 ? 40.981 -9.794 29.808 1.00 12.80 106 ASP A CA 1
ATOM 752 C C . ASP A 1 107 ? 40.037 -10.793 30.494 1.00 12.22 106 ASP A C 1
ATOM 753 O O . ASP A 1 107 ? 39.043 -11.228 29.906 1.00 12.09 106 ASP A O 1
ATOM 758 N N . LYS A 1 108 ? 40.345 -11.161 31.723 1.00 12.82 107 LYS A N 1
ATOM 759 C CA . LYS A 1 108 ? 39.524 -12.127 32.448 1.00 13.63 107 LYS A CA 1
ATOM 760 C C . LYS A 1 108 ? 38.059 -11.694 32.581 1.00 12.01 107 LYS A C 1
ATOM 761 O O . LYS A 1 108 ? 37.148 -12.524 32.506 1.00 12.46 107 LYS A O 1
ATOM 767 N N . VAL A 1 109 ? 37.850 -10.397 32.785 1.00 11.53 108 VAL A N 1
ATOM 768 C CA . VAL A 1 109 ? 36.507 -9.850 32.922 1.00 11.88 108 VAL A CA 1
ATOM 769 C C . VAL A 1 109 ? 35.759 -9.997 31.604 1.00 10.01 108 VAL A C 1
ATOM 770 O O . VAL A 1 109 ? 34.617 -10.443 31.582 1.00 10.37 108 VAL A O 1
ATOM 774 N N . ARG A 1 110 ? 36.409 -9.628 30.505 1.00 9.22 109 ARG A N 1
ATOM 775 C CA . ARG A 1 110 ? 35.793 -9.744 29.190 1.00 9.42 109 ARG A CA 1
ATOM 776 C C . ARG A 1 110 ? 35.433 -11.196 28.917 1.00 10.51 109 ARG A C 1
ATOM 777 O O . ARG A 1 110 ? 34.362 -11.494 28.392 1.00 10.36 109 ARG A O 1
ATOM 785 N N . ASP A 1 111 ? 36.341 -12.096 29.278 1.00 11.50 110 ASP A N 1
ATOM 786 C CA . ASP A 1 111 ? 36.128 -13.517 29.055 1.00 12.61 110 ASP A CA 1
ATOM 787 C C . ASP A 1 111 ? 34.951 -14.057 29.866 1.00 11.91 110 ASP A C 1
ATOM 788 O O . ASP A 1 111 ? 34.117 -14.788 29.335 1.00 12.55 110 ASP A O 1
ATOM 793 N N . GLU A 1 112 ? 34.879 -13.707 31.142 1.00 10.94 111 GLU A N 1
ATOM 794 C CA . GLU A 1 112 ? 33.774 -14.173 31.971 1.00 10.96 111 GLU A CA 1
ATOM 795 C C . GLU A 1 112 ? 32.430 -13.583 31.524 1.00 9.81 111 GLU A C 1
ATOM 796 O O . GLU A 1 112 ? 31.401 -14.245 31.613 1.00 10.49 111 GLU A O 1
ATOM 802 N N . ALA A 1 113 ? 32.456 -12.376 30.969 1.00 10.02 112 ALA A N 1
ATOM 803 C CA . ALA A 1 113 ? 31.235 -11.769 30.450 1.00 9.57 112 ALA A CA 1
ATOM 804 C C . ALA A 1 113 ? 30.749 -12.602 29.254 1.00 10.21 112 ALA A C 1
ATOM 805 O O . ALA A 1 113 ? 29.575 -12.954 29.169 1.00 10.16 112 ALA A O 1
ATOM 807 N N . GLN A 1 114 ? 31.669 -12.928 28.352 1.00 11.51 113 G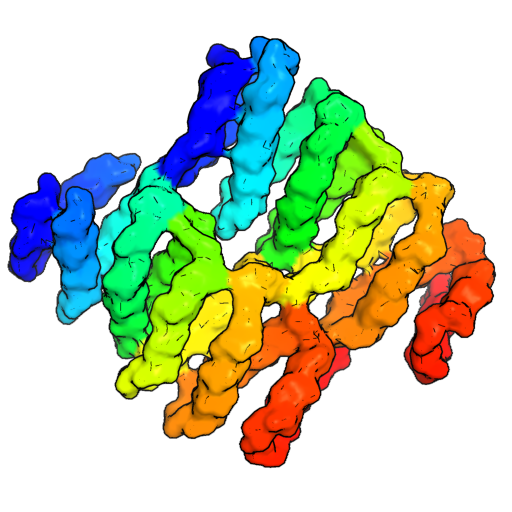LN A N 1
ATOM 808 C CA . GLN A 1 114 ? 31.352 -13.730 27.176 1.00 11.87 113 GLN A CA 1
ATOM 809 C C . GLN A 1 114 ? 30.838 -15.112 27.583 1.00 12.42 113 GLN A C 1
ATOM 810 O O . GLN A 1 114 ? 29.863 -15.611 27.024 1.00 12.80 113 GLN A O 1
ATOM 816 N N . THR A 1 115 ? 31.496 -15.723 28.563 1.00 11.31 114 THR A N 1
ATOM 817 C CA . THR A 1 115 ? 31.101 -17.038 29.050 1.00 12.23 114 THR A CA 1
ATOM 818 C C . THR A 1 115 ? 29.673 -17.024 29.594 1.00 11.14 114 THR A C 1
ATOM 819 O O . THR A 1 115 ? 28.897 -17.951 29.332 1.00 12.22 114 THR A O 1
ATOM 823 N N . LEU A 1 116 ? 29.301 -15.976 30.325 1.00 10.16 115 LEU A N 1
ATOM 824 C CA . LEU A 1 116 ? 27.942 -15.907 30.857 1.00 9.95 115 LEU A CA 1
ATOM 825 C C . LEU A 1 116 ? 26.922 -15.717 29.734 1.00 9.60 115 LEU A C 1
ATOM 826 O O . LEU A 1 116 ? 25.840 -16.317 29.766 1.00 9.92 115 LEU A O 1
ATOM 831 N N . ILE A 1 117 ? 27.267 -14.917 28.733 1.00 9.89 116 ILE A N 1
ATOM 832 C CA . ILE A 1 117 ? 26.371 -14.704 27.601 1.00 10.24 116 ILE A CA 1
ATOM 833 C C . ILE A 1 117 ? 26.067 -16.048 26.936 1.00 11.05 116 ILE A C 1
ATOM 834 O O . ILE A 1 117 ? 24.917 -16.351 26.626 1.00 11.43 116 ILE A O 1
ATOM 839 N N . LEU A 1 118 ? 27.107 -16.849 26.720 1.00 10.90 117 LEU A N 1
ATOM 840 C CA . LEU A 1 118 ? 26.946 -18.157 26.091 1.00 11.97 117 LEU A CA 1
ATOM 841 C C . LEU A 1 118 ? 26.117 -19.087 26.970 1.00 12.33 117 LEU A C 1
ATOM 842 O O . LEU A 1 118 ? 25.322 -19.885 26.473 1.00 12.92 117 LEU A O 1
ATOM 847 N N . LYS A 1 119 ? 26.308 -18.977 28.279 1.00 12.40 118 LYS A N 1
ATOM 848 C CA . LYS A 1 119 ? 25.560 -19.790 29.228 1.00 13.15 118 LYS A CA 1
ATOM 849 C C . LYS A 1 119 ? 24.062 -19.481 29.149 1.00 12.94 118 LYS A C 1
ATOM 850 O O . LYS A 1 119 ? 23.226 -20.375 29.307 1.00 13.03 118 LYS A O 1
ATOM 856 N N . LEU A 1 120 ? 23.715 -18.225 28.886 1.00 10.91 119 LEU A N 1
ATOM 857 C CA . LEU A 1 120 ? 22.312 -17.858 28.740 1.00 10.71 119 LEU A CA 1
ATOM 858 C C . LEU A 1 120 ? 21.703 -18.561 27.543 1.00 11.26 119 LEU A C 1
ATOM 859 O O . LEU A 1 120 ? 20.530 -18.976 27.588 1.00 11.32 119 LEU A O 1
ATOM 864 N N . MET A 1 121 ? 22.477 -18.711 26.474 1.00 11.08 120 MET A N 1
ATOM 865 C CA . MET A 1 121 ? 21.987 -19.382 25.275 1.00 11.95 120 MET A CA 1
ATOM 866 C C . MET A 1 121 ? 21.844 -20.878 25.497 1.00 12.84 120 MET A C 1
ATOM 867 O O . MET A 1 121 ? 21.067 -21.542 24.812 1.00 14.55 120 MET A O 1
ATOM 872 N N . ASP A 1 122 ? 22.605 -21.407 26.448 1.00 13.12 121 ASP A N 1
ATOM 873 C CA . ASP A 1 122 ? 22.577 -22.837 26.727 1.00 14.58 121 ASP A CA 1
ATOM 874 C C . ASP A 1 122 ? 21.477 -23.215 27.709 1.00 14.73 121 ASP A C 1
ATOM 875 O O . ASP A 1 122 ? 20.898 -24.295 27.599 1.00 16.24 121 ASP A O 1
ATOM 880 N N . GLN A 1 123 ? 21.199 -22.338 28.669 1.00 14.87 122 GLN A N 1
ATOM 881 C CA . GLN A 1 123 ? 20.398 -22.703 29.839 1.00 15.97 122 GLN A CA 1
ATOM 882 C C . GLN A 1 123 ? 19.142 -21.861 30.080 1.00 16.09 122 GLN A C 1
ATOM 883 O O . GLN A 1 123 ? 18.271 -22.274 30.859 1.00 17.31 122 GLN A O 1
ATOM 889 N N . VAL A 1 124 ? 19.042 -20.689 29.466 1.00 12.77 123 VAL A N 1
ATOM 890 C CA . VAL A 1 124 ? 17.958 -19.779 29.812 1.00 12.99 123 VAL A CA 1
ATOM 891 C C . VAL A 1 124 ? 16.938 -19.596 28.692 1.00 13.05 123 VAL A C 1
ATOM 892 O O . VAL A 1 124 ? 15.742 -19.648 28.936 1.00 14.08 123 VAL A O 1
ATOM 896 N N . ALA A 1 125 ? 17.399 -19.364 27.470 1.00 13.18 124 ALA A N 1
ATOM 897 C CA . ALA A 1 125 ? 16.506 -19.134 26.346 1.00 13.24 124 ALA A CA 1
ATOM 898 C C . ALA A 1 125 ? 17.268 -19.521 25.095 1.00 12.91 124 ALA A C 1
ATOM 899 O O . ALA A 1 125 ? 18.494 -19.638 25.137 1.00 13.78 124 ALA A O 1
ATOM 901 N N . PRO A 1 126 ? 16.551 -19.728 23.982 1.00 13.72 125 PRO A N 1
ATOM 902 C CA . PRO A 1 126 ? 17.223 -20.178 22.764 1.00 14.32 125 PRO A CA 1
ATOM 903 C C . PRO A 1 126 ? 18.246 -19.157 22.295 1.00 13.63 125 PRO A C 1
ATOM 904 O O . PRO A 1 126 ? 18.122 -17.952 22.563 1.00 13.01 125 PRO A O 1
ATOM 908 N N . PRO A 1 127 ? 19.280 -19.634 21.594 1.00 12.92 126 PRO A N 1
ATOM 909 C CA . PRO A 1 127 ? 20.329 -18.719 21.142 1.00 12.90 126 PRO A CA 1
ATOM 910 C C . PRO A 1 127 ? 19.768 -17.506 20.402 1.00 12.49 126 PRO A C 1
ATOM 911 O O . PRO A 1 127 ? 20.282 -16.405 20.617 1.00 13.64 126 PRO A O 1
ATOM 915 N N . MET A 1 128 ? 18.737 -17.662 19.570 1.00 12.62 127 MET A N 1
ATOM 916 C CA . MET A 1 128 ? 18.260 -16.504 18.819 1.00 13.66 127 MET A CA 1
ATOM 917 C C . MET A 1 128 ? 17.521 -15.497 19.703 1.00 13.67 127 MET A C 1
ATOM 918 O O . MET A 1 128 ? 17.553 -14.301 19.437 1.00 15.11 127 MET A O 1
ATOM 923 N N . TYR A 1 129 ? 16.879 -15.966 20.769 1.00 13.13 128 TYR A N 1
ATOM 924 C CA . TYR A 1 129 ? 16.258 -15.037 21.706 1.00 13.52 128 TYR A CA 1
ATOM 925 C C . TYR A 1 129 ? 17.341 -14.147 22.332 1.00 12.86 128 TYR A C 1
ATOM 926 O O . TYR A 1 129 ? 17.174 -12.936 22.465 1.00 13.55 128 TYR A O 1
ATOM 935 N N . ILE A 1 130 ? 18.458 -14.755 22.706 1.00 11.70 129 ILE A N 1
ATOM 936 C CA . ILE A 1 130 ? 19.556 -13.991 23.276 1.00 11.73 129 ILE A CA 1
ATOM 937 C C . ILE A 1 130 ? 20.109 -13.036 22.218 1.00 11.09 129 ILE A C 1
ATOM 938 O O . ILE A 1 130 ? 20.349 -11.855 22.500 1.00 11.70 129 ILE A O 1
ATOM 943 N N . TRP A 1 131 ? 20.314 -13.539 21.004 1.00 11.11 130 TRP A N 1
ATOM 944 C CA . TRP A 1 131 ? 20.865 -12.712 19.930 1.00 11.68 130 TRP A CA 1
ATOM 945 C C . TRP A 1 131 ? 20.013 -11.508 19.536 1.00 12.43 130 TRP A C 1
ATOM 946 O O . TRP A 1 131 ? 20.542 -10.497 19.087 1.00 13.42 130 TRP A O 1
ATOM 957 N N . GLU A 1 132 ? 18.702 -11.613 19.712 1.00 14.46 131 GLU A N 1
ATOM 958 C CA . GLU A 1 132 ? 17.824 -10.496 19.405 1.00 15.60 131 GLU A CA 1
ATOM 959 C C . GLU A 1 132 ? 18.188 -9.291 20.274 1.00 16.25 131 GLU A C 1
ATOM 960 O O . GLU A 1 132 ? 18.077 -8.145 19.833 1.00 17.58 131 GLU A O 1
ATOM 966 N N . GLN A 1 133 ? 18.646 -9.559 21.494 1.00 14.28 132 GLN A N 1
ATOM 967 C CA . GLN A 1 133 ? 19.095 -8.520 22.419 1.00 14.39 132 GLN A CA 1
ATOM 968 C C . GLN A 1 133 ? 20.578 -8.206 22.235 1.00 13.19 132 GLN A C 1
ATOM 969 O O . GLN A 1 133 ? 21.010 -7.055 22.255 1.00 13.87 132 GLN A O 1
ATOM 975 N N . LEU A 1 134 ? 21.371 -9.262 22.127 1.00 11.62 133 LEU A N 1
ATOM 976 C CA . LEU A 1 134 ? 22.817 -9.131 22.014 1.00 11.04 133 LEU A CA 1
ATOM 977 C C . LEU A 1 134 ? 23.292 -8.360 20.788 1.00 10.92 133 LEU A C 1
ATOM 978 O O . LEU A 1 134 ? 24.318 -7.685 20.835 1.00 11.34 133 LEU A O 1
ATOM 983 N N . ALA A 1 135 ? 22.547 -8.459 19.694 1.00 11.37 134 ALA A N 1
ATOM 984 C CA . ALA A 1 135 ? 22.936 -7.771 18.455 1.00 11.71 134 ALA A CA 1
ATOM 985 C C . ALA A 1 135 ? 23.004 -6.250 18.616 1.00 12.37 134 ALA A C 1
ATOM 986 O O . ALA A 1 135 ? 23.702 -5.573 17.853 1.00 12.51 134 ALA A O 1
ATOM 988 N N . SER A 1 136 ? 22.320 -5.699 19.625 1.00 13.13 135 SER A N 1
ATOM 989 C CA . SER A 1 136 ? 22.447 -4.265 19.916 1.00 14.72 135 SER A CA 1
ATOM 990 C C . SER A 1 136 ? 23.885 -3.866 20.260 1.00 12.89 135 SER A C 1
ATOM 991 O O . SER A 1 136 ? 24.281 -2.711 20.090 1.00 13.55 135 SER A O 1
ATOM 994 N N . GLY A 1 137 ? 24.661 -4.830 20.738 1.00 11.61 136 GLY A N 1
ATOM 995 C CA . GLY A 1 137 ? 26.037 -4.585 21.102 1.00 11.60 136 GLY A CA 1
ATOM 996 C C . GLY A 1 137 ? 26.972 -4.318 19.934 1.00 10.22 136 GLY A C 1
ATOM 997 O O . GLY A 1 137 ? 28.046 -3.747 20.117 1.00 10.23 136 GLY A O 1
ATOM 998 N N . PHE A 1 138 ? 26.574 -4.716 18.726 1.00 10.42 137 PHE A N 1
ATOM 999 C CA . PHE A 1 138 ? 27.429 -4.493 17.564 1.00 10.74 137 PHE A CA 1
ATOM 1000 C C . PHE A 1 138 ? 27.706 -3.003 17.343 1.00 10.81 137 PHE A C 1
ATOM 1001 O O . PHE A 1 138 ? 28.727 -2.643 16.729 1.00 11.52 137 PHE A O 1
ATOM 1009 N N . LYS A 1 139 ? 26.805 -2.133 17.803 1.00 11.32 138 LYS A N 1
ATOM 1010 C CA . LYS A 1 139 ? 26.963 -0.683 17.606 1.00 11.70 138 LYS A CA 1
ATOM 1011 C C . LYS A 1 139 ? 27.404 0.066 18.871 1.00 11.46 138 LYS A C 1
ATOM 1012 O O . LYS A 1 139 ? 27.461 1.296 18.876 1.00 12.32 138 LYS A O 1
ATOM 1018 N N . HIS A 1 140 ? 27.728 -0.662 19.932 1.00 11.87 139 HIS A N 1
ATOM 1019 C CA . HIS A 1 140 ? 28.193 -0.077 21.189 1.00 11.66 139 HIS A CA 1
ATOM 1020 C C . HIS A 1 140 ? 29.430 0.774 20.968 1.00 10.73 139 HIS A C 1
ATOM 1021 O O . HIS A 1 140 ? 30.288 0.417 20.164 1.00 11.11 139 HIS A O 1
ATOM 1028 N N . LYS A 1 141 ? 29.524 1.899 21.672 1.00 11.35 140 LYS A N 1
ATOM 1029 C CA . LYS A 1 141 ? 30.672 2.798 21.514 1.00 11.26 140 LYS A CA 1
ATOM 1030 C C . LYS A 1 141 ? 31.846 2.514 22.434 1.00 10.37 140 LYS A C 1
ATOM 1031 O O . LYS A 1 141 ? 32.520 3.402 22.936 1.00 11.68 140 LYS A O 1
ATOM 1037 N N . ASN A 1 142 ? 32.091 1.228 22.635 1.00 11.64 141 ASN A N 1
ATOM 1038 C CA . ASN A 1 142 ? 33.347 0.730 23.183 1.00 10.45 141 ASN A CA 1
ATOM 1039 C C . ASN A 1 142 ? 33.848 -0.266 22.159 1.00 9.59 141 ASN A C 1
ATOM 1040 O O . ASN A 1 142 ? 33.165 -1.272 21.899 1.00 9.99 141 ASN A O 1
ATOM 1045 N N . PHE A 1 143 ? 35.014 -0.020 21.566 1.00 9.31 142 PHE A N 1
ATOM 1046 C CA . PHE A 1 143 ? 35.456 -0.900 20.498 1.00 8.82 142 PHE A CA 1
ATOM 1047 C C . PHE A 1 143 ? 35.704 -2.326 20.975 1.00 9.90 142 PHE A C 1
ATOM 1048 O O . PHE A 1 143 ? 35.561 -3.278 20.202 1.00 9.96 142 PHE A O 1
ATOM 1056 N N . ARG A 1 144 ? 36.116 -2.481 22.227 1.00 8.94 143 ARG A N 1
ATOM 1057 C CA . ARG A 1 144 ? 36.249 -3.823 22.786 1.00 9.69 143 ARG A CA 1
ATOM 1058 C C . ARG A 1 144 ? 34.922 -4.548 22.896 1.00 8.93 143 ARG A C 1
ATOM 1059 O O . ARG A 1 144 ? 34.877 -5.760 22.682 1.00 9.94 143 ARG A O 1
ATOM 1067 N N . SER A 1 145 ? 33.842 -3.819 23.157 1.00 8.96 144 SER A N 1
ATOM 1068 C CA . SER A 1 145 ? 32.520 -4.432 23.211 1.00 8.71 144 SER A CA 1
ATOM 1069 C C . SER A 1 145 ? 32.118 -4.905 21.812 1.00 8.69 144 SER A C 1
ATOM 1070 O O . SER A 1 145 ? 31.592 -6.004 21.650 1.00 9.09 144 SER A O 1
ATOM 1073 N N . ARG A 1 146 ? 32.363 -4.072 20.801 1.00 8.70 145 ARG A N 1
ATOM 1074 C CA . ARG A 1 146 ? 32.020 -4.432 19.433 1.00 8.48 145 ARG A CA 1
ATOM 1075 C C . ARG A 1 146 ? 32.779 -5.689 19.010 1.00 9.01 145 ARG A C 1
ATOM 1076 O O . ARG A 1 146 ? 32.193 -6.621 18.427 1.00 9.26 145 ARG A O 1
ATOM 1084 N N . GLU A 1 147 ? 34.065 -5.741 19.328 1.00 9.02 146 GLU A N 1
ATOM 1085 C CA . GLU A 1 147 ? 34.858 -6.913 19.000 1.00 9.55 146 GLU A CA 1
ATOM 1086 C C . GLU A 1 147 ? 34.295 -8.124 19.737 1.00 9.60 146 GLU A C 1
ATOM 1087 O O . GLU A 1 147 ? 34.177 -9.208 19.172 1.00 9.69 146 GLU A O 1
ATOM 1093 N N . GLY A 1 148 ? 33.927 -7.921 20.999 1.00 9.32 147 GLY A N 1
ATOM 1094 C CA . GLY A 1 148 ? 33.402 -8.992 21.826 1.00 9.38 147 GLY A CA 1
ATOM 1095 C C . GLY A 1 148 ? 32.129 -9.601 21.277 1.00 9.03 147 GLY A C 1
ATOM 1096 O O . GLY A 1 148 ? 31.953 -10.816 21.323 1.00 9.28 147 GLY A O 1
ATOM 1097 N N . VAL A 1 149 ? 31.232 -8.773 20.756 1.00 9.05 148 VAL A N 1
ATOM 1098 C CA . VAL A 1 149 ? 29.997 -9.305 20.197 1.00 9.38 148 VAL A CA 1
ATOM 1099 C C . VAL A 1 149 ? 30.336 -10.202 19.005 1.00 8.88 148 VAL A C 1
ATOM 1100 O O . VAL A 1 149 ? 29.741 -11.263 18.833 1.00 9.28 148 VAL A O 1
ATOM 1104 N N . CYS A 1 150 ? 31.301 -9.784 18.190 1.00 8.81 149 CYS A N 1
ATOM 1105 C CA . CYS A 1 150 ? 31.706 -10.593 17.046 1.00 9.26 149 CYS A CA 1
ATOM 1106 C C . CYS A 1 150 ? 32.274 -11.921 17.535 1.00 9.43 149 CYS A C 1
ATOM 1107 O O . CYS A 1 150 ? 31.957 -12.978 16.993 1.00 9.92 149 CYS A O 1
ATOM 1110 N N . LEU A 1 151 ? 33.107 -11.860 18.570 1.00 10.23 150 LEU A N 1
ATOM 1111 C CA . LEU A 1 151 ? 33.709 -13.061 19.141 1.00 10.83 150 LEU A CA 1
ATOM 1112 C C . LEU A 1 151 ? 32.625 -13.945 19.730 1.00 11.36 150 LEU A C 1
ATOM 1113 O O . LEU A 1 151 ? 32.650 -15.170 19.588 1.00 11.37 150 LEU A O 1
ATOM 1118 N N . CYS A 1 152 ? 31.607 -13.279 20.264 1.00 9.85 151 CYS A N 1
ATOM 1119 C CA A CYS A 1 152 ? 30.450 -14.193 20.741 0.50 10.01 151 CYS A CA 1
ATOM 1120 C CA B CYS A 1 152 ? 30.454 -14.109 20.654 0.50 9.98 151 CYS A CA 1
ATOM 1121 C C . CYS A 1 152 ? 29.684 -15.055 19.622 1.00 9.68 151 CYS A C 1
ATOM 1122 O O . CYS A 1 152 ? 29.117 -16.188 19.695 1.00 9.79 151 CYS A O 1
ATOM 1127 N N . LEU A 1 153 ? 29.537 -14.306 18.525 1.00 10.25 152 LEU A N 1
ATOM 1128 C CA . LEU A 1 153 ? 28.934 -14.938 17.363 1.00 10.15 152 LEU A CA 1
ATOM 1129 C C . LEU A 1 153 ? 29.761 -16.132 16.895 1.00 10.18 152 LEU A C 1
ATOM 1130 O O . LEU A 1 153 ? 29.216 -17.187 16.582 1.00 10.43 152 LEU A O 1
ATOM 1135 N N . ILE A 1 154 ? 31.080 -15.972 16.864 1.00 9.79 153 ILE A N 1
ATOM 1136 C CA . ILE A 1 154 ? 31.945 -17.063 16.440 1.00 9.84 153 ILE A CA 1
ATOM 1137 C C . ILE A 1 154 ? 31.810 -18.233 17.408 1.00 10.28 153 ILE A C 1
ATOM 1138 O O . ILE A 1 154 ? 31.686 -19.383 16.994 1.00 10.82 153 ILE A O 1
ATOM 1143 N N . GLU A 1 155 ? 31.813 -17.930 18.701 1.00 11.11 154 GLU A N 1
ATOM 1144 C CA . GLU A 1 155 ? 31.669 -18.959 19.727 1.00 12.25 154 GLU A CA 1
ATOM 1145 C C . GLU A 1 155 ? 30.297 -19.626 19.661 1.00 11.51 154 GLU A C 1
ATOM 1146 O O . GLU A 1 155 ? 30.171 -20.827 19.887 1.00 11.63 154 GLU A O 1
ATOM 1152 N N . THR A 1 156 ? 29.270 -18.841 19.352 1.00 10.72 155 THR A N 1
ATOM 1153 C CA . THR A 1 156 ? 27.921 -19.378 19.259 1.00 10.88 155 THR A CA 1
ATOM 1154 C C . THR A 1 156 ? 27.891 -20.441 18.168 1.00 10.37 155 THR A C 1
ATOM 1155 O O . THR A 1 156 ? 27.303 -21.505 18.343 1.00 10.79 155 THR A O 1
ATOM 1159 N N . LEU A 1 157 ? 28.546 -20.154 17.049 1.00 10.97 156 LEU A N 1
ATOM 1160 C CA . LEU A 1 157 ? 28.601 -21.104 15.948 1.00 11.36 156 LEU A CA 1
ATOM 1161 C C . LEU A 1 157 ? 29.416 -22.324 16.365 1.00 11.12 156 LEU A C 1
ATOM 1162 O O . LEU A 1 157 ? 29.064 -23.457 16.040 1.00 12.15 156 LEU A O 1
ATOM 1167 N N . ASN A 1 158 ? 30.503 -22.087 17.093 1.00 11.60 157 ASN A N 1
ATOM 1168 C CA . ASN A 1 158 ? 31.367 -23.187 17.534 1.00 12.23 157 ASN A CA 1
ATOM 1169 C C . ASN A 1 158 ? 30.690 -24.115 18.534 1.00 12.40 157 ASN A C 1
ATOM 1170 O O . ASN A 1 158 ? 31.038 -25.303 18.613 1.00 13.64 157 ASN A O 1
ATOM 1175 N N . ILE A 1 159 ? 29.745 -23.603 19.319 1.00 12.21 158 ILE A N 1
ATOM 1176 C CA . ILE A 1 159 ? 29.151 -24.393 20.386 1.00 12.54 158 ILE A CA 1
ATOM 1177 C C . ILE A 1 159 ? 27.779 -24.906 19.988 1.00 13.30 158 ILE A C 1
ATOM 1178 O O . ILE A 1 159 ? 27.472 -26.089 20.193 1.00 13.87 158 ILE A O 1
ATOM 1183 N N . PHE A 1 160 ? 26.935 -24.016 19.475 1.00 14.74 159 PHE A N 1
ATOM 1184 C CA . PHE A 1 160 ? 25.560 -24.367 19.127 1.00 14.63 159 PHE A CA 1
ATOM 1185 C C . PHE A 1 160 ? 25.270 -24.585 17.648 1.00 16.53 159 PHE A C 1
ATOM 1186 O O . PHE A 1 160 ? 24.233 -25.141 17.300 1.00 16.36 159 PHE A O 1
ATOM 1194 N N . GLY A 1 161 ? 26.171 -24.142 16.780 1.00 17.20 160 GLY A N 1
ATOM 1195 C CA . GLY A 1 161 ? 25.968 -24.292 15.352 1.00 17.22 160 GLY A CA 1
ATOM 1196 C C . GLY A 1 161 ? 25.108 -23.168 14.804 1.00 16.88 160 GLY A C 1
ATOM 1197 O O . GLY A 1 161 ? 24.691 -22.281 15.548 1.00 16.60 160 GLY A O 1
ATOM 1198 N N . ALA A 1 162 ? 24.855 -23.199 13.500 1.00 17.28 161 ALA A N 1
ATOM 1199 C CA . ALA A 1 162 ? 24.050 -22.170 12.842 1.00 17.23 161 ALA A CA 1
ATOM 1200 C C . ALA A 1 162 ? 22.543 -22.434 12.741 1.00 17.40 161 ALA A C 1
ATOM 1201 O O . ALA A 1 162 ? 21.780 -21.520 12.444 1.00 17.38 161 ALA A O 1
ATOM 1203 N N . GLN A 1 163 ? 22.107 -23.662 12.999 1.00 17.97 162 GLN A N 1
ATOM 1204 C CA . GLN A 1 163 ? 20.684 -23.994 12.883 1.00 18.97 162 GLN A CA 1
ATOM 1205 C C . GLN A 1 163 ? 19.796 -23.188 13.831 1.00 18.57 162 GLN A C 1
ATOM 1206 O O . GLN A 1 163 ? 18.693 -22.782 13.467 1.00 19.35 162 GLN A O 1
ATOM 1212 N N . PRO A 1 164 ? 20.315 -22.966 15.098 1.00 17.78 163 PRO A N 1
ATOM 1213 C CA . PRO A 1 164 ? 19.435 -22.191 15.993 1.00 18.03 163 PRO A CA 1
ATOM 1214 C C . PRO A 1 164 ? 19.267 -20.715 15.621 1.00 17.57 163 PRO A C 1
ATOM 1215 O O . PRO A 1 164 ? 18.379 -20.059 16.161 1.00 18.15 163 PRO A O 1
ATOM 1219 N N . LEU A 1 165 ? 20.117 -20.188 14.750 1.00 16.92 164 LEU A N 1
ATOM 1220 C CA . LEU A 1 165 ? 20.032 -18.772 14.403 1.00 16.81 164 LEU A CA 1
ATOM 1221 C C . LEU A 1 165 ? 19.456 -18.397 13.043 1.00 17.19 164 LEU A C 1
ATOM 1222 O O . LEU A 1 165 ? 19.527 -19.161 12.082 1.00 18.72 164 LEU A O 1
ATOM 1227 N N . VAL A 1 166 ? 18.899 -17.190 12.981 1.00 17.39 165 VAL A N 1
ATOM 1228 C CA . VAL A 1 166 ? 18.443 -16.615 11.724 1.00 17.96 165 VAL A CA 1
ATOM 1229 C C . VAL A 1 166 ? 19.582 -15.743 11.207 1.00 17.91 165 VAL A C 1
ATOM 1230 O O . VAL A 1 166 ? 19.747 -14.589 11.597 1.00 18.04 165 VAL A O 1
ATOM 1234 N N . ILE A 1 167 ? 20.403 -16.355 10.362 1.00 15.22 166 ILE A N 1
ATOM 1235 C CA . ILE A 1 167 ? 21.655 -15.769 9.908 1.00 16.74 166 ILE A CA 1
ATOM 1236 C C . ILE A 1 167 ? 21.450 -14.405 9.243 1.00 14.91 166 ILE A C 1
ATOM 1237 O O . ILE A 1 167 ? 22.268 -13.497 9.401 1.00 15.74 166 ILE A O 1
ATOM 1242 N N . SER A 1 168 ? 20.332 -14.247 8.543 1.00 15.73 167 SER A N 1
ATOM 1243 C CA . SER A 1 168 ? 20.065 -13.029 7.797 1.00 16.85 167 SER A CA 1
ATOM 1244 C C . SER A 1 168 ? 19.886 -11.814 8.705 1.00 16.40 167 SER A C 1
ATOM 1245 O O . SER A 1 168 ? 20.040 -10.685 8.248 1.00 16.82 167 SER A O 1
ATOM 1248 N N . LYS A 1 169 ? 19.575 -12.027 9.982 1.00 14.66 168 LYS A N 1
ATOM 1249 C CA . LYS A 1 169 ? 19.472 -10.905 10.905 1.00 14.65 168 LYS A CA 1
ATOM 1250 C C . LYS A 1 169 ? 20.817 -10.479 11.465 1.00 14.47 168 LYS A C 1
ATOM 1251 O O . LYS A 1 169 ? 20.953 -9.367 11.943 1.00 16.13 168 LYS A O 1
ATOM 1257 N N . LEU A 1 170 ? 21.809 -11.359 11.401 1.00 12.73 169 LEU A N 1
ATOM 1258 C CA . LEU A 1 170 ? 23.121 -11.064 11.973 1.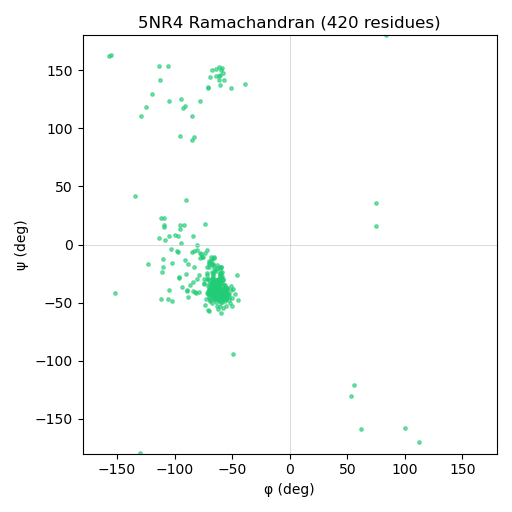00 12.61 169 LEU A CA 1
ATOM 1259 C C . LEU A 1 170 ? 24.084 -10.463 10.944 1.00 12.24 169 LEU A C 1
ATOM 1260 O O . LEU A 1 170 ? 24.880 -9.577 11.249 1.00 11.96 169 LEU A O 1
ATOM 1265 N N . ILE A 1 171 ? 23.997 -10.946 9.707 1.00 11.79 170 ILE A N 1
ATOM 1266 C CA . ILE A 1 171 ? 24.875 -10.454 8.636 1.00 11.40 170 ILE A CA 1
ATOM 1267 C C . ILE A 1 171 ? 24.950 -8.924 8.467 1.00 11.48 170 ILE A C 1
ATOM 1268 O O . ILE A 1 171 ? 26.052 -8.379 8.353 1.00 11.35 170 ILE A O 1
ATOM 1273 N N . PRO A 1 172 ? 23.804 -8.212 8.471 1.00 12.32 171 PRO A N 1
ATOM 1274 C CA . PRO A 1 172 ? 23.933 -6.763 8.251 1.00 12.22 171 PRO A CA 1
ATOM 1275 C C . PRO A 1 172 ? 24.771 -6.048 9.309 1.00 11.76 171 PRO A C 1
ATOM 1276 O O . PRO A 1 172 ? 25.405 -5.042 9.002 1.00 11.47 171 PRO A O 1
ATOM 1280 N N . HIS A 1 173 ? 24.802 -6.572 10.531 1.00 10.95 172 HIS A N 1
ATOM 1281 C CA . HIS A 1 173 ? 25.620 -5.947 11.558 1.00 10.26 172 HIS A CA 1
ATOM 1282 C C . HIS A 1 173 ? 27.095 -6.127 11.232 1.00 10.71 172 HIS A C 1
ATOM 1283 O O . HIS A 1 173 ? 27.890 -5.202 11.410 1.00 10.71 172 HIS A O 1
ATOM 1290 N N . LEU A 1 174 ? 27.464 -7.324 10.795 1.00 9.57 173 LEU A N 1
ATOM 1291 C CA . LEU A 1 174 ? 28.848 -7.575 10.402 1.00 9.87 173 LEU A CA 1
ATOM 1292 C C . LEU A 1 174 ? 29.257 -6.670 9.247 1.00 9.70 173 LEU A C 1
ATOM 1293 O O . LEU A 1 174 ? 30.381 -6.184 9.197 1.00 10.33 173 LEU A O 1
ATOM 1298 N N . CYS A 1 175 ? 28.337 -6.430 8.317 1.00 10.94 174 CYS A N 1
ATOM 1299 C CA . CYS A 1 175 ? 28.643 -5.578 7.188 1.00 11.10 174 CYS A CA 1
ATOM 1300 C C . CYS A 1 175 ? 29.072 -4.184 7.621 1.00 10.83 174 CYS A C 1
ATOM 1301 O O . CYS A 1 175 ? 29.997 -3.595 7.044 1.00 11.35 174 CYS A O 1
ATOM 1304 N N . ILE A 1 176 ? 28.410 -3.650 8.640 1.00 10.47 175 ILE A N 1
ATOM 1305 C CA . ILE A 1 176 ? 28.781 -2.342 9.152 1.00 10.99 175 ILE A CA 1
ATOM 1306 C C . ILE A 1 176 ? 30.187 -2.422 9.758 1.00 10.72 175 ILE A C 1
ATOM 1307 O O . ILE A 1 176 ? 31.029 -1.546 9.533 1.00 11.09 175 ILE A O 1
ATOM 1312 N N . LEU A 1 177 ? 30.455 -3.479 10.521 1.00 8.96 176 LEU A N 1
ATOM 1313 C CA . LEU A 1 177 ? 31.729 -3.611 11.220 1.00 8.87 176 LEU A CA 1
ATOM 1314 C C . LEU A 1 177 ? 32.929 -3.873 10.312 1.00 9.16 176 LEU A C 1
ATOM 1315 O O . LEU A 1 177 ? 34.055 -3.648 10.726 1.00 9.76 176 LEU A O 1
ATOM 1320 N N . PHE A 1 178 ? 32.701 -4.274 9.064 1.00 10.04 177 PHE A N 1
ATOM 1321 C CA . PHE A 1 178 ? 33.808 -4.337 8.115 1.00 10.00 177 PHE A CA 1
ATOM 1322 C C . PHE A 1 178 ? 34.457 -2.944 7.966 1.00 10.91 177 PHE A C 1
ATOM 1323 O O . PHE A 1 178 ? 35.637 -2.822 7.634 1.00 11.55 177 PHE A O 1
ATOM 1331 N N . GLY A 1 179 ? 33.686 -1.894 8.198 1.00 11.01 178 GLY A N 1
ATOM 1332 C CA . GLY A 1 179 ? 34.193 -0.531 8.112 1.00 11.83 178 GLY A CA 1
ATOM 1333 C C . GLY A 1 179 ? 34.642 0.081 9.429 1.00 10.86 178 GLY A C 1
ATOM 1334 O O . GLY A 1 179 ? 34.884 1.281 9.501 1.00 12.63 178 GLY A O 1
ATOM 1335 N N . ASP A 1 180 ? 34.797 -0.735 10.467 1.00 10.20 179 ASP A N 1
ATOM 1336 C CA . ASP A 1 180 ? 35.145 -0.211 11.781 1.00 10.08 179 ASP A CA 1
ATOM 1337 C C . ASP A 1 180 ? 36.461 0.559 11.794 1.00 10.32 179 ASP A C 1
ATOM 1338 O O . ASP A 1 180 ? 37.377 0.280 11.010 1.00 11.20 179 ASP A O 1
ATOM 1343 N N . SER A 1 181 ? 36.544 1.505 12.718 1.00 11.02 180 SER A N 1
ATOM 1344 C CA . SER A 1 181 ? 37.741 2.297 12.957 1.00 11.97 180 SER A CA 1
ATOM 1345 C C . SER A 1 181 ? 38.907 1.502 13.551 1.00 12.43 180 SER A C 1
ATOM 1346 O O . SER A 1 181 ? 40.015 2.024 13.580 1.00 13.99 180 SER A O 1
ATOM 1349 N N . ASN A 1 182 ? 38.677 0.263 13.996 1.00 10.34 181 ASN A N 1
ATOM 1350 C CA . ASN A 1 182 ? 39.719 -0.574 14.619 1.00 10.55 181 ASN A CA 1
ATOM 1351 C C . ASN A 1 182 ? 39.954 -1.845 13.842 1.00 10.97 181 ASN A C 1
ATOM 1352 O O . ASN A 1 182 ? 39.021 -2.599 13.582 1.00 10.63 181 ASN A O 1
ATOM 1357 N N . SER A 1 183 ? 41.216 -2.122 13.529 1.00 10.77 182 SER A N 1
ATOM 1358 C CA . SER A 1 183 ? 41.554 -3.361 12.857 1.00 11.75 182 SER A CA 1
ATOM 1359 C C . SER A 1 183 ? 41.081 -4.599 13.620 1.00 11.03 182 SER A C 1
ATOM 1360 O O . SER A 1 183 ? 40.665 -5.586 13.018 1.00 11.73 182 SER A O 1
ATOM 1363 N N . GLN A 1 184 ? 41.129 -4.567 14.949 1.00 10.53 183 GLN A N 1
ATOM 1364 C CA . GLN A 1 184 ? 40.760 -5.777 15.665 1.00 10.18 183 GLN A CA 1
ATOM 1365 C C . GLN A 1 184 ? 39.257 -6.046 15.553 1.00 9.97 183 GLN A C 1
ATOM 1366 O O . GLN A 1 184 ? 38.820 -7.183 15.596 1.00 10.12 183 GLN A O 1
ATOM 1372 N N . VAL A 1 185 ? 38.461 -4.980 15.436 1.00 9.72 184 VAL A N 1
ATOM 1373 C CA . VAL A 1 185 ? 37.031 -5.159 15.253 1.00 9.15 184 VAL A CA 1
ATOM 1374 C C . VAL A 1 185 ? 36.738 -5.654 13.836 1.00 9.92 184 VAL A C 1
ATOM 1375 O O . VAL A 1 185 ? 35.964 -6.605 13.646 1.00 9.86 184 VAL A O 1
ATOM 1379 N N . ARG A 1 186 ? 37.344 -5.018 12.837 1.00 9.62 185 ARG A N 1
ATOM 1380 C CA . ARG A 1 186 ? 37.170 -5.481 11.460 1.00 10.43 185 ARG A CA 1
ATOM 1381 C C . ARG A 1 186 ? 37.576 -6.948 11.324 1.00 10.47 185 ARG A C 1
ATOM 1382 O O . ARG A 1 186 ? 36.858 -7.748 10.720 1.00 11.00 185 ARG A O 1
ATOM 1390 N N . ASP A 1 187 ? 38.708 -7.306 11.923 1.00 10.54 186 ASP A N 1
ATOM 1391 C CA . ASP A 1 187 ? 39.213 -8.663 11.768 1.00 11.01 186 ASP A CA 1
ATOM 1392 C C . ASP A 1 187 ? 38.289 -9.670 12.434 1.00 10.32 186 ASP A C 1
ATOM 1393 O O . ASP A 1 187 ? 38.079 -10.762 11.898 1.00 10.87 186 ASP A O 1
ATOM 1398 N N . ALA A 1 188 ? 37.726 -9.326 13.589 1.00 10.29 187 ALA A N 1
ATOM 1399 C CA . ALA A 1 188 ? 36.773 -10.216 14.243 1.00 9.90 187 ALA A CA 1
ATOM 1400 C C . ALA A 1 188 ? 35.484 -10.360 13.427 1.00 9.80 187 ALA A C 1
ATOM 1401 O O . ALA A 1 188 ? 34.906 -11.444 13.349 1.00 9.77 187 ALA A O 1
ATOM 1403 N N . ALA A 1 189 ? 35.014 -9.267 12.839 1.00 9.16 188 ALA A N 1
ATOM 1404 C CA . ALA A 1 189 ? 33.834 -9.328 11.989 1.00 8.48 188 ALA A CA 1
ATOM 1405 C C . ALA A 1 189 ? 34.069 -10.195 10.768 1.00 8.95 188 ALA A C 1
ATOM 1406 O O . ALA A 1 189 ? 33.183 -10.938 10.338 1.00 9.40 188 ALA A O 1
ATOM 1408 N N . ILE A 1 190 ? 35.268 -10.100 10.208 1.00 9.97 189 ILE A N 1
ATOM 1409 C CA . ILE A 1 190 ? 35.647 -10.957 9.083 1.00 11.13 189 ILE A CA 1
ATOM 1410 C C . ILE A 1 190 ? 35.709 -12.415 9.508 1.00 10.74 189 ILE A C 1
ATOM 1411 O O . ILE A 1 190 ? 35.158 -13.283 8.822 1.00 11.07 189 ILE A O 1
ATOM 1416 N N . LEU A 1 191 ? 36.342 -12.700 10.640 1.00 10.36 190 LEU A N 1
ATOM 1417 C CA . LEU A 1 191 ? 36.322 -14.078 11.129 1.00 10.94 190 LEU A CA 1
ATOM 1418 C C . LEU A 1 191 ? 34.889 -14.562 11.282 1.00 10.37 190 LEU A C 1
ATOM 1419 O O . LEU A 1 191 ? 34.563 -15.715 10.956 1.00 10.30 190 LEU A O 1
ATOM 1424 N N . ALA A 1 192 ? 34.012 -13.697 11.791 1.00 9.61 191 ALA A N 1
ATOM 1425 C CA . ALA A 1 192 ? 32.636 -14.131 11.986 1.00 9.62 191 ALA A CA 1
ATOM 1426 C C . ALA A 1 192 ? 31.928 -14.451 10.673 1.00 9.30 191 ALA A C 1
ATOM 1427 O O . ALA A 1 192 ? 31.235 -15.460 10.569 1.00 9.71 191 ALA A O 1
ATOM 1429 N N . ILE A 1 193 ? 32.088 -13.597 9.665 1.00 8.79 192 ILE A N 1
ATOM 1430 C CA . ILE A 1 193 ? 31.392 -13.870 8.409 1.00 9.03 192 ILE A CA 1
ATOM 1431 C C . ILE A 1 193 ? 31.944 -15.126 7.729 1.00 9.62 192 ILE A C 1
ATOM 1432 O O . ILE A 1 193 ? 31.201 -15.884 7.121 1.00 9.65 192 ILE A O 1
ATOM 1437 N N . VAL A 1 194 ? 33.252 -15.337 7.823 1.00 9.24 193 VAL A N 1
ATOM 1438 C CA . VAL A 1 194 ? 33.838 -16.538 7.244 1.00 9.19 193 VAL A CA 1
ATOM 1439 C C . VAL A 1 194 ? 33.375 -17.784 7.999 1.00 9.51 193 VAL A C 1
ATOM 1440 O O . VAL A 1 194 ? 33.105 -18.817 7.385 1.00 9.55 193 VAL A O 1
ATOM 1444 N N . GLU A 1 195 ? 33.202 -17.691 9.313 1.00 10.15 194 GLU A N 1
ATOM 1445 C CA . GLU A 1 195 ? 32.695 -18.840 10.057 1.00 9.83 194 GLU A CA 1
ATOM 1446 C C . GLU A 1 195 ? 31.228 -19.125 9.708 1.00 9.63 194 GLU A C 1
ATOM 1447 O O . GLU A 1 195 ? 30.828 -20.283 9.600 1.00 10.25 194 GLU A O 1
ATOM 1453 N N . ILE A 1 196 ? 30.428 -18.079 9.494 1.00 9.64 195 ILE A N 1
ATOM 1454 C CA . ILE A 1 196 ? 29.087 -18.282 8.965 1.00 9.74 195 ILE A CA 1
ATOM 1455 C C . ILE A 1 196 ? 29.136 -19.040 7.631 1.00 9.32 195 ILE A C 1
ATOM 1456 O O . ILE A 1 196 ? 28.388 -19.989 7.417 1.00 10.11 195 ILE A O 1
ATOM 1461 N N . TYR A 1 197 ? 29.999 -18.584 6.739 1.00 8.95 196 TYR A N 1
ATOM 1462 C CA . TYR A 1 197 ? 30.229 -19.266 5.465 1.00 9.12 196 TYR A CA 1
ATOM 1463 C C . TYR A 1 197 ? 30.559 -20.766 5.642 1.00 9.42 196 TYR A C 1
ATOM 1464 O O . TYR A 1 197 ? 30.030 -21.609 4.933 1.00 9.59 196 TYR A O 1
ATOM 1473 N N . ARG A 1 198 ? 31.437 -21.085 6.593 1.00 9.54 197 ARG A N 1
ATOM 1474 C CA . ARG A 1 198 ? 31.774 -22.488 6.869 1.00 9.89 197 ARG A CA 1
ATOM 1475 C C . ARG A 1 198 ? 30.548 -23.316 7.203 1.00 10.31 197 ARG A C 1
ATOM 1476 O O . ARG A 1 198 ? 30.450 -24.480 6.785 1.00 10.79 197 ARG A O 1
ATOM 1484 N N . HIS A 1 199 ? 29.618 -22.739 7.958 1.00 10.52 198 HIS A N 1
ATOM 1485 C CA . HIS A 1 199 ? 28.426 -23.444 8.401 1.00 11.56 198 HIS A CA 1
ATOM 1486 C C . HIS A 1 199 ? 27.288 -23.466 7.405 1.00 11.63 198 HIS A C 1
ATOM 1487 O O . HIS A 1 199 ? 26.528 -24.435 7.355 1.00 14.01 198 HIS A O 1
ATOM 1494 N N . VAL A 1 200 ? 27.154 -22.411 6.610 1.00 11.30 199 VAL A N 1
ATOM 1495 C CA . VAL A 1 200 ? 26.000 -22.255 5.752 1.00 12.52 199 VAL A CA 1
ATOM 1496 C C . VAL A 1 200 ? 26.294 -22.546 4.279 1.00 12.37 199 VAL A C 1
ATOM 1497 O O . VAL A 1 200 ? 25.456 -23.121 3.577 1.00 14.40 199 VAL A O 1
ATOM 1501 N N . GLY A 1 201 ? 27.456 -22.139 3.795 1.00 11.91 200 GLY A N 1
ATOM 1502 C CA . GLY A 1 201 ? 27.832 -22.429 2.421 1.00 12.40 200 GLY A CA 1
ATOM 1503 C C . GLY A 1 201 ? 27.627 -21.274 1.458 1.00 11.58 200 GLY A C 1
ATOM 1504 O O . GLY A 1 201 ? 27.558 -20.099 1.858 1.00 11.16 200 GLY A O 1
ATOM 1505 N N . GLU A 1 202 ? 27.509 -21.620 0.178 1.00 12.27 201 GLU A N 1
ATOM 1506 C CA . GLU A 1 202 ? 27.603 -20.616 -0.875 1.00 12.28 201 GLU A CA 1
ATOM 1507 C C . GLU A 1 202 ? 26.486 -19.588 -0.865 1.00 12.32 201 GLU A C 1
ATOM 1508 O O . GLU A 1 202 ? 26.666 -18.484 -1.389 1.00 12.87 201 GLU A O 1
ATOM 1514 N N . LYS A 1 203 ? 25.353 -19.908 -0.252 1.00 12.50 202 LYS A N 1
ATOM 1515 C CA . LYS A 1 203 ? 24.271 -18.931 -0.177 1.00 13.43 202 LYS A CA 1
ATOM 1516 C C . LYS A 1 203 ? 24.688 -17.677 0.596 1.00 12.23 202 LYS A C 1
ATOM 1517 O O . LYS A 1 203 ? 24.073 -16.627 0.454 1.00 12.22 202 LYS A O 1
ATOM 1523 N N . VAL A 1 204 ? 25.735 -17.759 1.400 1.00 11.48 203 VAL A N 1
ATOM 1524 C CA . VAL A 1 204 ? 26.239 -16.575 2.080 1.00 11.78 203 VAL A CA 1
ATOM 1525 C C . VAL A 1 204 ? 26.833 -15.575 1.082 1.00 11.23 203 VAL A C 1
ATOM 1526 O O . VAL A 1 204 ? 26.669 -14.364 1.251 1.00 10.83 203 VAL A O 1
ATOM 1530 N N . ARG A 1 205 ? 27.486 -16.051 0.021 1.00 11.87 204 ARG A N 1
ATOM 1531 C CA . ARG A 1 205 ? 27.924 -15.135 -1.043 1.00 12.11 204 ARG A CA 1
ATOM 1532 C C . ARG A 1 205 ? 26.738 -14.447 -1.721 1.00 13.20 204 ARG A C 1
ATOM 1533 O O . ARG A 1 205 ? 26.753 -13.238 -1.969 1.00 12.47 204 ARG A O 1
ATOM 1541 N N . MET A 1 206 ? 25.706 -15.219 -2.028 1.00 13.53 205 MET A N 1
ATOM 1542 C CA . MET A 1 206 ? 24.5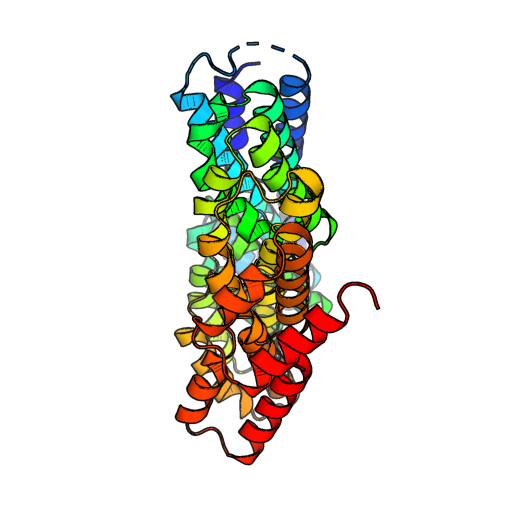19 -14.663 -2.640 1.00 13.54 205 MET A CA 1
ATOM 1543 C C . MET A 1 206 ? 23.948 -13.536 -1.782 1.00 13.37 205 MET A C 1
ATOM 1544 O O . MET A 1 206 ? 23.583 -12.480 -2.286 1.00 13.47 205 MET A O 1
ATOM 1549 N N . ASP A 1 207 ? 23.877 -13.765 -0.476 1.00 11.78 206 ASP A N 1
ATOM 1550 C CA . ASP A 1 207 ? 23.358 -12.776 0.460 1.00 12.10 206 ASP A CA 1
ATOM 1551 C C . ASP A 1 207 ? 24.220 -11.522 0.447 1.00 10.46 206 ASP A C 1
ATOM 1552 O O . ASP A 1 207 ? 23.709 -10.399 0.396 1.00 10.64 206 ASP A O 1
ATOM 1557 N N . LEU A 1 208 ? 25.528 -11.718 0.487 1.00 11.71 207 LEU A N 1
ATOM 1558 C CA . LEU A 1 208 ? 26.442 -10.599 0.621 1.00 11.24 207 LEU A CA 1
ATOM 1559 C C . LEU A 1 208 ? 26.464 -9.670 -0.577 1.00 11.47 207 LEU A C 1
ATOM 1560 O O . LEU A 1 208 ? 26.920 -8.539 -0.436 1.00 12.00 207 LEU A O 1
ATOM 1565 N N . TYR A 1 209 ? 25.971 -10.106 -1.731 1.00 9.97 208 TYR A N 1
ATOM 1566 C CA . TYR A 1 209 ? 25.836 -9.218 -2.882 1.00 10.04 208 TYR A CA 1
ATOM 1567 C C . TYR A 1 209 ? 24.672 -8.251 -2.749 1.00 10.15 208 TYR A C 1
ATOM 1568 O O . TYR A 1 209 ? 24.562 -7.315 -3.542 1.00 10.77 208 TYR A O 1
ATOM 1577 N N . LYS A 1 210 ? 23.813 -8.459 -1.760 1.00 10.72 209 LYS A N 1
ATOM 1578 C CA . LYS A 1 210 ? 22.612 -7.657 -1.600 1.00 11.16 209 LYS A CA 1
ATOM 1579 C C . LYS A 1 210 ? 22.668 -6.776 -0.363 1.00 12.03 209 LYS A C 1
ATOM 1580 O O . LYS A 1 210 ? 21.635 -6.331 0.128 1.00 15.63 209 LYS A O 1
ATOM 1586 N N . ARG A 1 211 ? 23.869 -6.477 0.112 1.00 10.97 210 ARG A N 1
ATOM 1587 C CA . ARG A 1 211 ? 24.036 -5.802 1.400 1.00 9.99 210 ARG A CA 1
ATOM 1588 C C . ARG A 1 211 ? 24.619 -4.394 1.260 1.00 10.49 210 ARG A C 1
ATOM 1589 O O . ARG A 1 211 ? 24.920 -3.756 2.262 1.00 10.85 210 ARG A O 1
ATOM 1597 N N . GLY A 1 212 ? 24.797 -3.917 0.032 1.00 11.21 211 GLY A N 1
ATOM 1598 C CA . GLY A 1 212 ? 25.299 -2.575 -0.219 1.00 11.48 211 GLY A CA 1
ATOM 1599 C C . GLY A 1 212 ? 26.779 -2.416 0.037 1.00 10.97 211 GLY A C 1
ATOM 1600 O O . GLY A 1 212 ? 27.264 -1.289 0.125 1.00 11.29 211 GLY A O 1
ATOM 1601 N N . ILE A 1 213 ? 27.517 -3.518 0.138 1.00 9.33 212 ILE A N 1
ATOM 1602 C CA . ILE A 1 213 ? 28.944 -3.469 0.457 1.00 9.44 212 ILE A CA 1
ATOM 1603 C C . ILE A 1 213 ? 29.742 -2.897 -0.731 1.00 9.34 212 ILE A C 1
ATOM 1604 O O . ILE A 1 213 ? 29.497 -3.276 -1.888 1.00 9.64 212 ILE A O 1
ATOM 1609 N N . PRO A 1 214 ? 30.683 -1.976 -0.481 1.00 8.58 213 PRO A N 1
ATOM 1610 C CA . PRO A 1 214 ? 31.436 -1.427 -1.618 1.00 9.09 213 PRO A CA 1
ATOM 1611 C C . PRO A 1 214 ? 32.219 -2.529 -2.332 1.00 9.26 213 PRO A C 1
ATOM 1612 O O . PRO A 1 214 ? 32.721 -3.447 -1.682 1.00 9.54 213 PRO A O 1
ATOM 1616 N N . PRO A 1 215 ? 32.341 -2.429 -3.660 1.00 8.53 214 PRO A N 1
ATOM 1617 C CA . PRO A 1 215 ? 32.953 -3.526 -4.428 1.00 8.73 214 PRO A CA 1
ATOM 1618 C C . PRO A 1 215 ? 34.334 -3.965 -3.973 1.00 8.92 214 PRO A C 1
ATOM 1619 O O . PRO A 1 215 ? 34.572 -5.156 -3.889 1.00 9.23 214 PRO A O 1
ATOM 1623 N N . ALA A 1 216 ? 35.250 -3.049 -3.703 1.00 9.16 215 ALA A N 1
ATOM 1624 C CA . ALA A 1 216 ? 36.599 -3.474 -3.339 1.00 9.44 215 ALA A CA 1
ATOM 1625 C C . ALA A 1 216 ? 36.609 -4.228 -2.014 1.00 9.89 215 ALA A C 1
ATOM 1626 O O . ALA A 1 216 ? 37.348 -5.196 -1.824 1.00 10.67 215 ALA A O 1
ATOM 1628 N N . ARG A 1 217 ? 35.765 -3.790 -1.095 1.00 10.41 216 ARG A N 1
ATOM 1629 C CA . ARG A 1 217 ? 35.627 -4.495 0.174 1.00 10.18 216 ARG A CA 1
ATOM 1630 C C . ARG A 1 217 ? 35.013 -5.872 -0.023 1.00 9.96 216 ARG A C 1
ATOM 1631 O O . ARG A 1 217 ? 35.469 -6.865 0.586 1.00 10.85 216 ARG A O 1
ATOM 1639 N N . LEU A 1 218 ? 33.992 -5.957 -0.858 1.00 9.23 217 LEU A N 1
ATOM 1640 C CA . LEU A 1 218 ? 33.344 -7.245 -1.086 1.00 10.10 217 LEU A CA 1
ATOM 1641 C C . LEU A 1 218 ? 34.313 -8.229 -1.744 1.00 9.98 217 LEU A C 1
ATOM 1642 O O . LEU A 1 218 ? 34.346 -9.413 -1.391 1.00 10.47 217 LEU A O 1
ATOM 1647 N N . GLU A 1 219 ? 35.118 -7.751 -2.687 1.00 9.53 218 GLU A N 1
ATOM 1648 C CA . GLU A 1 219 ? 36.147 -8.589 -3.304 1.00 10.93 218 GLU A CA 1
ATOM 1649 C C . GLU A 1 219 ? 37.094 -9.121 -2.237 1.00 10.77 218 GLU A C 1
ATOM 1650 O O . GLU A 1 219 ? 37.457 -10.300 -2.255 1.00 11.20 218 GLU A O 1
ATOM 1656 N N . MET A 1 220 ? 37.475 -8.277 -1.297 1.00 12.24 219 MET A N 1
ATOM 1657 C CA . MET A 1 220 ? 38.340 -8.704 -0.207 1.00 12.41 219 MET A CA 1
ATOM 1658 C C . MET A 1 220 ? 37.679 -9.785 0.653 1.00 12.59 219 MET A C 1
ATOM 1659 O O . MET A 1 220 ? 38.320 -10.775 1.012 1.00 12.88 219 MET A O 1
ATOM 1664 N N . ILE A 1 221 ? 36.399 -9.620 0.961 1.00 11.49 220 ILE A N 1
ATOM 1665 C CA . ILE A 1 221 ? 35.687 -10.611 1.763 1.00 11.30 220 ILE A CA 1
ATOM 1666 C C . ILE A 1 221 ? 35.624 -11.943 1.020 1.00 11.39 220 ILE A C 1
ATOM 1667 O O . ILE A 1 221 ? 35.878 -13.015 1.604 1.00 11.63 220 ILE A O 1
ATOM 1672 N N . PHE A 1 222 ? 35.297 -11.909 -0.260 1.00 10.31 221 PHE A N 1
ATOM 1673 C CA . PHE A 1 222 ? 35.262 -13.137 -1.020 1.00 10.95 221 PHE A CA 1
ATOM 1674 C C . PHE A 1 222 ? 36.652 -13.782 -1.190 1.00 10.94 221 PHE A C 1
ATOM 1675 O O . PHE A 1 222 ? 36.741 -15.017 -1.314 1.00 11.80 221 PHE A O 1
ATOM 1683 N N . ALA A 1 223 ? 37.727 -12.999 -1.169 1.00 11.46 222 ALA A N 1
ATOM 1684 C CA . ALA A 1 223 ? 39.062 -13.591 -1.152 1.00 12.49 222 ALA A CA 1
ATOM 1685 C C . ALA A 1 223 ? 39.255 -14.376 0.149 1.00 11.66 222 ALA A C 1
ATOM 1686 O O . ALA A 1 223 ? 39.840 -15.464 0.136 1.00 12.64 222 ALA A O 1
ATOM 1688 N N . LYS A 1 224 ? 38.782 -13.830 1.267 1.00 12.44 223 LYS A N 1
ATOM 1689 C CA . LYS A 1 224 ? 38.815 -14.552 2.543 1.00 12.51 223 LYS A CA 1
ATOM 1690 C C . LYS A 1 224 ? 38.015 -15.853 2.446 1.00 12.69 223 LYS A C 1
ATOM 1691 O O . LYS A 1 224 ? 38.440 -16.890 2.958 1.00 12.76 223 LYS A O 1
ATOM 1697 N N . PHE A 1 225 ? 36.858 -15.807 1.796 1.00 11.70 224 PHE A N 1
ATOM 1698 C CA . PHE A 1 225 ? 36.059 -17.010 1.596 1.00 12.56 224 PHE A CA 1
ATOM 1699 C C . PHE A 1 225 ? 36.832 -18.036 0.768 1.00 12.82 224 PHE A C 1
ATOM 1700 O O . PHE A 1 225 ? 36.789 -19.238 1.053 1.00 13.02 224 PHE A O 1
ATOM 1708 N N . ASP A 1 226 ? 37.519 -17.584 -0.275 1.00 13.33 225 ASP A N 1
ATOM 1709 C CA . ASP A 1 226 ? 38.270 -18.492 -1.124 1.00 14.22 225 ASP A CA 1
ATOM 1710 C C . ASP A 1 226 ? 39.376 -19.172 -0.333 1.00 13.75 225 ASP A C 1
ATOM 1711 O O . ASP A 1 226 ? 39.738 -20.322 -0.627 1.00 15.63 225 ASP A O 1
ATOM 1716 N N . GLU A 1 227 ? 39.894 -18.480 0.673 1.00 13.44 226 GLU A N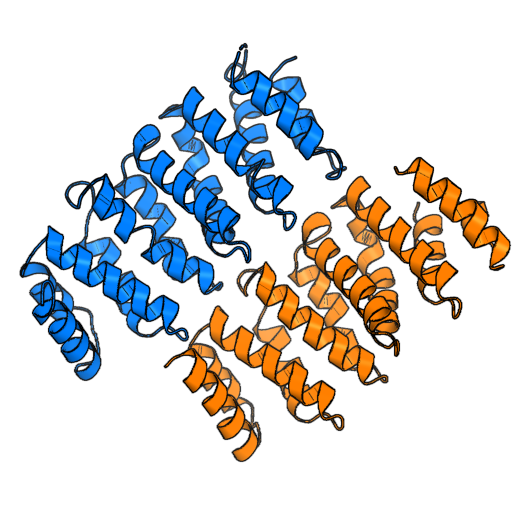 1
ATOM 1717 C CA . GLU A 1 227 ? 40.952 -18.998 1.539 1.00 14.97 226 GLU A CA 1
ATOM 1718 C C . GLU A 1 227 ? 40.419 -19.708 2.784 1.00 13.15 226 GLU A C 1
ATOM 1719 O O . GLU A 1 227 ? 41.162 -19.906 3.748 1.00 14.84 226 GLU A O 1
ATOM 1725 N N . VAL A 1 228 ? 39.142 -20.069 2.775 1.00 12.44 227 VAL A N 1
ATOM 1726 C CA . VAL A 1 228 ? 38.484 -20.626 3.951 1.00 12.25 227 VAL A CA 1
ATOM 1727 C C . VAL A 1 228 ? 39.214 -21.806 4.610 1.00 12.78 227 VAL A C 1
ATOM 1728 O O . VAL A 1 228 ? 39.190 -21.948 5.839 1.00 13.19 227 VAL A O 1
ATOM 1732 N N . GLN A 1 229 ? 39.846 -22.648 3.789 1.00 13.17 228 GLN A N 1
ATOM 1733 C CA . GLN A 1 229 ? 40.695 -23.725 4.298 1.00 13.82 228 GLN A CA 1
ATOM 1734 C C . GLN A 1 229 ? 42.020 -23.791 3.545 1.00 14.50 228 GLN A C 1
ATOM 1735 O O . GLN A 1 229 ? 42.524 -24.871 3.213 1.00 16.33 228 GLN A O 1
ATOM 1741 N N . SER A 1 230 ? 42.597 -22.632 3.268 1.00 18.18 229 SER A N 1
ATOM 1742 C CA . SER A 1 230 ? 43.874 -22.584 2.568 1.00 20.68 229 SER A CA 1
ATOM 1743 C C . SER A 1 230 ? 44.539 -21.239 2.807 1.00 24.38 229 SER A C 1
ATOM 1744 O O . SER A 1 230 ? 44.395 -20.663 3.886 1.00 27.15 229 SER A O 1
ATOM 1747 N N . PHE B 1 11 ? 34.910 13.709 64.958 1.00 50.71 10 PHE B N 1
ATOM 1748 C CA . PHE B 1 11 ? 35.885 13.834 63.881 1.00 48.23 10 PHE B CA 1
ATOM 1749 C C . PHE B 1 11 ? 35.742 15.170 63.167 1.00 47.88 10 PHE B C 1
ATOM 1750 O O . PHE B 1 11 ? 36.704 15.682 62.595 1.00 46.50 10 PHE B O 1
ATOM 1758 N N . CYS B 1 12 ? 34.537 15.732 63.224 1.00 51.25 11 CYS B N 1
ATOM 1759 C CA . CYS B 1 12 ? 34.159 16.882 62.405 1.00 51.45 11 CYS B CA 1
ATOM 1760 C C . CYS B 1 12 ? 34.821 18.195 62.792 1.00 52.98 11 CYS B C 1
ATOM 1761 O O . CYS B 1 12 ? 35.452 18.838 61.964 1.00 54.13 11 CYS B O 1
ATOM 1764 N N . ALA B 1 13 ? 34.660 18.612 64.042 1.00 50.09 12 ALA B N 1
ATOM 1765 C CA . ALA B 1 13 ? 35.283 19.854 64.481 1.00 47.74 12 ALA B CA 1
ATOM 1766 C C . ALA B 1 13 ? 36.799 19.691 64.486 1.00 40.84 12 ALA B C 1
ATOM 1767 O O . ALA B 1 13 ? 37.538 20.665 64.355 1.00 40.73 12 ALA B O 1
ATOM 1769 N N . GLN B 1 14 ? 37.249 18.447 64.629 1.00 43.19 13 GLN B N 1
ATOM 1770 C CA . GLN B 1 14 ? 38.673 18.128 64.669 1.00 41.70 13 GLN B CA 1
ATOM 1771 C C . GLN B 1 14 ? 39.371 18.206 63.304 1.00 42.13 13 GLN B C 1
ATOM 1772 O O . GLN B 1 14 ? 40.561 18.504 63.234 1.00 42.89 13 GLN B O 1
ATOM 1778 N N . VAL B 1 15 ? 38.651 17.937 62.219 1.00 40.15 14 VAL B N 1
ATOM 1779 C CA . VAL B 1 15 ? 39.269 18.072 60.900 1.00 36.42 14 VAL B CA 1
ATOM 1780 C C . VAL B 1 15 ? 39.337 19.541 60.483 1.00 38.06 14 VAL B C 1
ATOM 1781 O O . VAL B 1 15 ? 39.960 19.886 59.479 1.00 35.96 14 VAL B O 1
ATOM 1785 N N . GLN B 1 16 ? 38.704 20.401 61.275 1.00 47.66 15 GLN B N 1
ATOM 1786 C CA . GLN B 1 16 ? 38.713 21.837 61.028 1.00 49.74 15 GLN B CA 1
ATOM 1787 C C . GLN B 1 16 ? 40.036 22.483 61.440 1.00 47.13 15 GLN B C 1
ATOM 1788 O O . GLN B 1 16 ? 40.267 23.663 61.168 1.00 47.82 15 GLN B O 1
ATOM 1794 N N . GLN B 1 17 ? 40.891 21.712 62.106 1.00 39.65 16 GLN B N 1
ATOM 1795 C CA . GLN B 1 17 ? 42.221 22.181 62.477 1.00 40.16 16 GLN B CA 1
ATOM 1796 C C . GLN B 1 17 ? 43.016 22.529 61.224 1.00 40.51 16 GLN B C 1
ATOM 1797 O O . GLN B 1 17 ? 42.855 21.891 60.183 1.00 37.62 16 GLN B O 1
ATOM 1803 N N . LYS B 1 18 ? 43.871 23.541 61.324 1.00 44.97 17 LYS B N 1
ATOM 1804 C CA . LYS B 1 18 ? 44.698 23.946 60.194 1.00 44.04 17 LYS B CA 1
ATOM 1805 C C . LYS B 1 18 ? 46.085 23.324 60.272 1.00 40.06 17 LYS B C 1
ATOM 1806 O O . LYS B 1 18 ? 46.731 23.104 59.249 1.00 38.62 17 LYS B O 1
ATOM 1812 N N . ASP B 1 19 ? 46.539 23.050 61.490 1.00 37.62 18 ASP B N 1
ATOM 1813 C CA . ASP B 1 19 ? 47.916 22.624 61.718 1.00 37.98 18 ASP B CA 1
ATOM 1814 C C . ASP B 1 19 ? 48.188 21.228 61.182 1.00 34.93 18 ASP B C 1
ATOM 1815 O O . ASP B 1 19 ? 47.329 20.348 61.237 1.00 34.44 18 ASP B O 1
ATOM 1820 N N . VAL B 1 20 ? 49.397 21.037 60.665 1.00 28.60 19 VAL B N 1
ATOM 1821 C CA . VAL B 1 20 ? 49.804 19.774 60.071 1.00 28.15 19 VAL B CA 1
ATOM 1822 C C . VAL B 1 20 ? 49.737 18.602 61.049 1.00 28.90 19 VAL B C 1
ATOM 1823 O O . VAL B 1 20 ? 49.173 17.549 60.738 1.00 29.09 19 VAL B O 1
ATOM 1827 N N . GLY B 1 21 ? 50.309 18.787 62.235 1.00 29.49 20 GLY B N 1
ATOM 1828 C CA . GLY B 1 21 ? 50.412 17.705 63.199 1.00 30.32 20 GLY B CA 1
ATOM 1829 C C . GLY B 1 21 ? 49.069 17.168 63.656 1.00 31.15 20 GLY B C 1
ATOM 1830 O O . GLY B 1 21 ? 48.887 15.956 63.776 1.00 31.57 20 GLY B O 1
ATOM 1831 N N . GLY B 1 22 ? 48.129 18.075 63.902 1.00 31.40 21 GLY B N 1
ATOM 1832 C CA . GLY B 1 22 ? 46.798 17.700 64.342 1.00 32.22 21 GLY B CA 1
ATOM 1833 C C . GLY B 1 22 ? 45.991 17.035 63.242 1.00 31.89 21 GLY B C 1
ATOM 1834 O O . GLY B 1 22 ? 45.262 16.076 63.497 1.00 32.53 21 GLY B O 1
ATOM 1835 N N . ARG B 1 23 ? 46.117 17.549 62.020 1.00 30.91 22 ARG B N 1
ATOM 1836 C CA . ARG B 1 23 ? 45.432 16.967 60.868 1.00 30.50 22 ARG B CA 1
ATOM 1837 C C . ARG B 1 23 ? 45.848 15.519 60.673 1.00 30.57 22 ARG B C 1
ATOM 1838 O O . ARG B 1 23 ? 45.005 14.641 60.498 1.00 30.95 22 ARG B O 1
ATOM 1846 N N . LEU B 1 24 ? 47.151 15.270 60.709 1.00 30.23 23 LEU B N 1
ATOM 1847 C CA . LEU B 1 24 ? 47.663 13.920 60.537 1.00 30.30 23 LEU B CA 1
ATOM 1848 C C . LEU B 1 24 ? 47.203 13.010 61.668 1.00 32.01 23 LEU B C 1
ATOM 1849 O O . LEU B 1 24 ? 46.982 11.819 61.458 1.00 32.22 23 LEU B O 1
ATOM 1854 N N . GLN B 1 25 ? 47.059 13.569 62.866 1.00 32.14 24 GLN B N 1
ATOM 1855 C CA . GLN B 1 25 ? 46.616 12.773 64.002 1.00 33.89 24 GLN B CA 1
ATOM 1856 C C . GLN B 1 25 ? 45.148 12.378 63.875 1.00 34.39 24 GLN B C 1
ATOM 1857 O O . GLN B 1 25 ? 44.824 11.192 63.891 1.00 34.79 24 GLN B O 1
ATOM 1863 N N . VAL B 1 26 ? 44.269 13.368 63.742 1.00 33.74 25 VAL B N 1
ATOM 1864 C CA . VAL B 1 26 ? 42.833 13.097 63.631 1.00 34.26 25 VAL B CA 1
ATOM 1865 C C . VAL B 1 26 ? 42.473 12.303 62.374 1.00 33.74 25 VAL B C 1
ATOM 1866 O O . VAL B 1 26 ? 41.615 11.419 62.413 1.00 34.65 25 VAL B O 1
ATOM 1870 N N . GLY B 1 27 ? 43.141 12.600 61.265 1.00 32.66 26 GLY B N 1
ATOM 1871 C CA . GLY B 1 27 ? 42.852 11.917 60.020 1.00 32.11 26 GLY B CA 1
ATOM 1872 C C . GLY B 1 27 ? 43.217 10.445 60.047 1.00 33.82 26 GLY B C 1
ATOM 1873 O O . GLY B 1 27 ? 42.520 9.624 59.458 1.00 32.54 26 GLY B O 1
ATOM 1874 N N . GLN B 1 28 ? 44.304 10.102 60.734 1.00 39.63 27 GLN B N 1
ATOM 1875 C CA . GLN B 1 28 ? 44.680 8.701 60.888 1.00 40.57 27 GLN B CA 1
ATOM 1876 C C . GLN B 1 28 ? 43.611 7.972 61.699 1.00 42.99 27 GLN B C 1
ATOM 1877 O O . GLN B 1 28 ? 43.344 6.788 61.475 1.00 42.07 27 GLN B O 1
ATOM 1883 N N . GLU B 1 29 ? 43.009 8.689 62.646 1.00 40.82 28 GLU B N 1
ATOM 1884 C CA . GLU B 1 29 ? 41.914 8.147 63.444 1.00 43.75 28 GLU B CA 1
ATOM 1885 C C . GLU B 1 29 ? 40.692 7.940 62.560 1.00 43.63 28 GLU B C 1
ATOM 1886 O O . GLU B 1 29 ? 40.091 6.866 62.556 1.00 42.61 28 GLU B O 1
ATOM 1892 N N . LEU B 1 30 ? 40.337 8.979 61.809 1.00 37.66 29 LEU B N 1
ATOM 1893 C CA . LEU B 1 30 ? 39.186 8.937 60.914 1.00 35.61 29 LEU B CA 1
ATOM 1894 C C . LEU B 1 30 ? 39.363 7.867 59.841 1.00 37.81 29 LEU B C 1
ATOM 1895 O O . LEU B 1 30 ? 38.392 7.261 59.394 1.00 37.74 29 LEU B O 1
ATOM 1900 N N . LEU B 1 31 ? 40.608 7.630 59.442 1.00 41.02 30 LEU B N 1
ATOM 1901 C CA . LEU B 1 31 ? 40.929 6.567 58.496 1.00 42.56 30 LEU B CA 1
ATOM 1902 C C . LEU B 1 31 ? 40.597 5.190 59.064 1.00 49.66 30 LEU B C 1
ATOM 1903 O O . LEU B 1 31 ? 39.892 4.402 58.433 1.00 48.92 30 LEU B O 1
ATOM 1908 N N . LEU B 1 32 ? 41.117 4.906 60.255 1.00 57.37 31 LEU B N 1
ATOM 1909 C CA . LEU B 1 32 ? 40.904 3.614 60.903 1.00 61.53 31 LEU B CA 1
ATOM 1910 C C . LEU B 1 32 ? 39.429 3.374 61.207 1.00 62.00 31 LEU B C 1
ATOM 1911 O O . LEU B 1 32 ? 38.945 2.244 61.120 1.00 64.19 31 LEU B O 1
ATOM 1916 N N . TYR B 1 33 ? 38.725 4.444 61.561 1.00 56.06 32 TYR B N 1
ATOM 1917 C CA . TYR B 1 33 ? 37.289 4.388 61.800 1.00 55.10 32 TYR B CA 1
ATOM 1918 C C . TYR B 1 33 ? 36.552 3.873 60.562 1.00 55.48 32 TYR B C 1
ATOM 1919 O O . TYR B 1 33 ? 35.799 2.900 60.634 1.00 57.26 32 TYR B O 1
ATOM 1928 N N . LEU B 1 34 ? 36.778 4.530 59.427 1.00 48.46 33 LEU B N 1
ATOM 1929 C CA . LEU B 1 34 ? 36.139 4.143 58.172 1.00 44.64 33 LEU B CA 1
ATOM 1930 C C . LEU B 1 34 ? 36.585 2.755 57.725 1.00 49.81 33 LEU B C 1
ATOM 1931 O O . LEU B 1 34 ? 35.891 2.087 56.958 1.00 50.30 33 LEU B O 1
ATOM 1936 N N . GLY B 1 35 ? 37.747 2.327 58.208 1.00 59.17 34 GLY B N 1
ATOM 1937 C CA . GLY B 1 35 ? 38.288 1.027 57.858 1.00 63.46 34 GLY B CA 1
ATOM 1938 C C . GLY B 1 35 ? 37.556 -0.113 58.539 1.00 66.34 34 GLY B C 1
ATOM 1939 O O . GLY B 1 35 ? 37.720 -1.275 58.166 1.00 67.42 34 GLY B O 1
ATOM 1940 N N . LEU B 1 50 ? 28.752 15.942 58.216 1.00 51.96 49 LEU B N 1
ATOM 1941 C CA . LEU B 1 50 ? 29.365 15.219 57.106 1.00 49.62 49 LEU B CA 1
ATOM 1942 C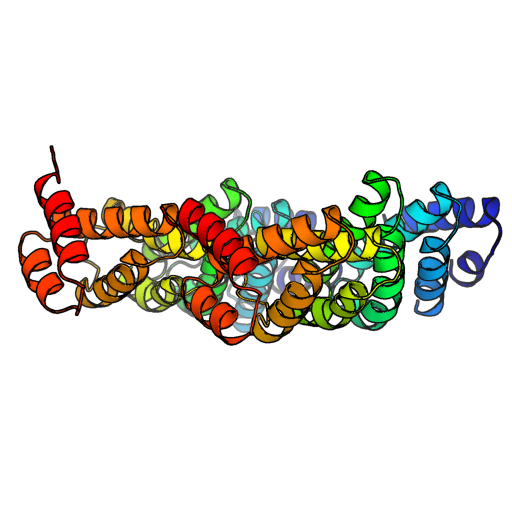 C . LEU B 1 50 ? 29.816 16.184 56.021 1.00 46.81 49 LEU B C 1
ATOM 1943 O O . LEU B 1 50 ? 30.896 16.032 55.454 1.00 45.81 49 LEU B O 1
ATOM 1948 N N . GLY B 1 51 ? 28.984 17.181 55.741 1.00 48.58 50 GLY B N 1
ATOM 1949 C CA . GLY B 1 51 ? 29.315 18.193 54.758 1.00 47.98 50 GLY B CA 1
ATOM 1950 C C . GLY B 1 51 ? 30.537 18.988 55.170 1.00 46.96 50 GLY B C 1
ATOM 1951 O O . GLY B 1 51 ? 31.442 19.215 54.366 1.00 43.70 50 GLY B O 1
ATOM 1952 N N . LYS B 1 52 ? 30.568 19.404 56.434 1.00 46.78 51 LYS B N 1
ATOM 1953 C CA . LYS B 1 52 ? 31.679 20.199 56.944 1.00 42.78 51 LYS B CA 1
ATOM 1954 C C . LYS B 1 52 ? 32.948 19.367 57.031 1.00 37.11 51 LYS B C 1
ATOM 1955 O O . LYS B 1 52 ? 34.040 19.874 56.775 1.00 38.94 51 LYS B O 1
ATOM 1961 N N . THR B 1 53 ? 32.801 18.101 57.410 1.00 37.05 52 THR B N 1
ATOM 1962 C CA . THR B 1 53 ? 33.933 17.186 57.450 1.00 38.13 52 THR B CA 1
ATOM 1963 C C . THR B 1 53 ? 34.527 17.096 56.051 1.00 32.18 52 THR B C 1
ATOM 1964 O O . THR B 1 53 ? 35.692 17.428 55.841 1.00 34.11 52 THR B O 1
ATOM 1968 N N . VAL B 1 54 ? 33.708 16.674 55.092 1.00 35.13 53 VAL B N 1
ATOM 1969 C CA . VAL B 1 54 ? 34.146 16.533 53.706 1.00 34.36 53 VAL B CA 1
ATOM 1970 C C . VAL B 1 54 ? 34.739 17.828 53.140 1.00 36.34 53 VAL B C 1
ATOM 1971 O O . VAL B 1 54 ? 35.811 17.805 52.529 1.00 32.16 53 VAL B O 1
ATOM 1975 N N . ASP B 1 55 ? 34.062 18.953 53.355 1.00 40.62 54 ASP B N 1
ATOM 1976 C CA . ASP B 1 55 ? 34.571 20.230 52.864 1.00 43.89 54 ASP B CA 1
ATOM 1977 C C . ASP B 1 55 ? 35.923 20.592 53.482 1.00 40.89 54 ASP B C 1
ATOM 1978 O O . ASP B 1 55 ? 36.805 21.116 52.800 1.00 36.41 54 ASP B O 1
ATOM 1983 N N . ALA B 1 56 ? 36.082 20.315 54.773 1.00 33.28 55 ALA B N 1
ATOM 1984 C CA . ALA B 1 56 ? 37.352 20.574 55.439 1.00 33.60 55 ALA B CA 1
ATOM 1985 C C . ALA B 1 56 ? 38.448 19.741 54.793 1.00 31.33 55 ALA B C 1
ATOM 1986 O O . ALA B 1 56 ? 39.538 20.240 54.512 1.00 29.00 55 ALA B O 1
ATOM 1988 N N . LEU B 1 57 ? 38.136 18.474 54.537 1.00 28.63 56 LEU B N 1
ATOM 1989 C CA . LEU B 1 57 ? 39.081 17.538 53.948 1.00 28.06 56 LEU B CA 1
ATOM 1990 C C . LEU B 1 57 ? 39.447 17.930 52.527 1.00 26.93 56 LEU B C 1
ATOM 1991 O O . LEU B 1 57 ? 40.567 17.680 52.086 1.00 26.30 56 LEU B O 1
ATOM 1996 N N . THR B 1 58 ? 38.491 18.519 51.813 1.00 30.70 57 THR B N 1
ATOM 1997 C CA . THR B 1 58 ? 38.748 19.025 50.471 1.00 28.90 57 THR B CA 1
ATOM 1998 C C . THR B 1 58 ? 39.798 20.125 50.574 1.00 27.82 57 THR B C 1
ATOM 1999 O O . THR B 1 58 ? 40.669 20.260 49.714 1.00 25.55 57 THR B O 1
ATOM 2003 N N . GLY B 1 59 ? 39.716 20.900 51.651 1.00 29.24 58 GLY B N 1
ATOM 2004 C CA . GLY B 1 59 ? 40.714 21.907 51.951 1.00 30.47 58 GLY B CA 1
ATOM 2005 C C . GLY B 1 59 ? 42.074 21.289 52.210 1.00 26.99 58 GLY B C 1
ATOM 2006 O O . GLY B 1 59 ? 43.082 21.806 51.732 1.00 27.99 58 GLY B O 1
ATOM 2007 N N . TRP B 1 60 ? 42.111 20.188 52.960 1.00 25.87 59 TRP B N 1
ATOM 2008 C CA . TRP B 1 60 ? 43.364 19.473 53.205 1.00 25.72 59 TRP B CA 1
ATOM 2009 C C . TRP B 1 60 ? 44.056 19.112 51.892 1.00 24.92 59 TRP B C 1
ATOM 2010 O O . TRP B 1 60 ? 45.278 19.129 51.808 1.00 24.65 59 TRP B O 1
ATOM 2021 N N . VAL B 1 61 ? 43.276 18.742 50.875 1.00 24.60 60 VAL B N 1
ATOM 2022 C CA . VAL B 1 61 ? 43.864 18.299 49.610 1.00 23.92 60 VAL B CA 1
ATOM 2023 C C . VAL B 1 61 ? 44.692 19.438 49.002 1.00 23.32 60 VAL B C 1
ATOM 2024 O O . VAL B 1 61 ? 45.685 19.203 48.312 1.00 22.85 60 VAL B O 1
ATOM 2028 N N . GLY B 1 62 ? 44.286 20.664 49.296 1.00 23.81 61 GLY B N 1
ATOM 2029 C CA . GLY B 1 62 ? 45.004 21.845 48.847 1.00 23.35 61 GLY B CA 1
ATOM 2030 C C . GLY B 1 62 ? 46.232 22.226 49.664 1.00 23.52 61 GLY B C 1
ATOM 2031 O O . GLY B 1 62 ? 46.901 23.204 49.329 1.00 23.18 61 GLY B O 1
ATOM 2032 N N . SER B 1 63 ? 46.538 21.467 50.720 1.00 23.64 62 SER B N 1
ATOM 2033 C CA . SER B 1 63 ? 47.726 21.731 51.551 1.00 23.83 62 SER B CA 1
ATOM 2034 C C . SER B 1 63 ? 49.016 21.626 50.750 1.00 23.25 62 SER B C 1
ATOM 2035 O O . SER B 1 63 ? 49.149 20.733 49.909 1.00 22.91 62 SER B O 1
ATOM 2038 N N . SER B 1 64 ? 49.978 22.512 51.036 1.00 23.19 63 SER B N 1
ATOM 2039 C CA . SER B 1 64 ? 51.313 22.395 50.445 1.00 22.74 63 SER B CA 1
ATOM 2040 C C . SER B 1 64 ? 52.086 21.236 51.082 1.00 23.04 63 SER B C 1
ATOM 2041 O O . SER B 1 64 ? 53.159 20.852 50.628 1.00 22.74 63 SER B O 1
ATOM 2044 N N . ASN B 1 65 ? 51.521 20.639 52.128 1.00 23.67 64 ASN B N 1
ATOM 2045 C CA . ASN B 1 65 ? 52.166 19.496 52.773 1.00 24.03 64 ASN B CA 1
ATOM 2046 C C . ASN B 1 65 ? 51.681 18.200 52.120 1.00 23.95 64 ASN B C 1
ATOM 2047 O O . ASN B 1 65 ? 50.490 17.900 52.147 1.00 24.17 64 ASN B O 1
ATOM 2052 N N . TYR B 1 66 ? 52.601 17.432 51.543 1.00 20.10 65 TYR B N 1
ATOM 2053 C CA . TYR B 1 66 ? 52.244 16.195 50.847 1.00 20.39 65 TYR B CA 1
ATOM 2054 C C . TYR B 1 66 ? 51.574 15.148 51.734 1.00 20.99 65 TYR B C 1
ATOM 2055 O O . TYR B 1 66 ? 50.634 14.483 51.302 1.00 20.75 65 TYR B O 1
ATOM 2064 N N . ARG B 1 67 ? 52.053 14.989 52.964 1.00 22.16 66 ARG B N 1
ATOM 2065 C CA . ARG B 1 67 ? 51.457 14.006 53.861 1.00 23.24 66 ARG B CA 1
ATOM 2066 C C . ARG B 1 67 ? 50.006 14.361 54.153 1.00 23.07 66 ARG B C 1
ATOM 2067 O O . ARG B 1 67 ? 49.134 13.493 54.150 1.00 23.32 66 ARG B O 1
ATOM 2075 N N . VAL B 1 68 ? 49.752 15.640 54.408 1.00 22.71 67 VAL B N 1
ATOM 2076 C CA . VAL B 1 68 ? 48.401 16.109 54.680 1.00 23.52 67 VAL B CA 1
ATOM 2077 C C . VAL B 1 68 ? 47.503 15.960 53.454 1.00 21.47 67 VAL B C 1
ATOM 2078 O O . VAL B 1 68 ? 46.350 15.544 53.562 1.00 21.63 67 VAL B O 1
ATOM 2082 N N . SER B 1 69 ? 48.043 16.301 52.286 1.00 20.41 68 SER B N 1
ATOM 2083 C CA . SER B 1 69 ? 47.285 16.217 51.044 1.00 19.47 68 SER B CA 1
ATOM 2084 C C . SER B 1 69 ? 46.879 14.786 50.721 1.00 19.63 68 SER B C 1
ATOM 2085 O O . SER B 1 69 ? 45.730 14.524 50.362 1.00 19.51 68 SER B O 1
ATOM 2088 N N . LEU B 1 70 ? 47.822 13.864 50.864 1.00 20.48 69 LEU B N 1
ATOM 2089 C CA . LEU B 1 70 ? 47.560 12.460 50.587 1.00 21.83 69 LEU B CA 1
ATOM 2090 C C . LEU B 1 70 ? 46.526 11.894 51.548 1.00 21.52 69 LEU B C 1
ATOM 2091 O O . LEU B 1 70 ? 45.639 11.139 51.147 1.00 21.74 69 LEU B O 1
ATOM 2096 N N . MET B 1 71 ? 46.643 12.257 52.820 1.00 22.42 70 MET B N 1
ATOM 2097 C CA . MET B 1 71 ? 45.704 11.768 53.819 1.00 23.94 70 MET B CA 1
ATOM 2098 C C . MET B 1 71 ? 44.292 12.267 53.546 1.00 23.35 70 MET B C 1
ATOM 2099 O O . MET B 1 71 ? 43.325 11.520 53.680 1.00 23.85 70 MET B O 1
ATOM 2104 N N . GLY B 1 72 ? 44.177 13.531 53.157 1.00 23.59 71 GLY B N 1
ATOM 2105 C CA . GLY B 1 72 ? 42.883 14.110 52.856 1.00 21.74 71 GLY B CA 1
ATOM 2106 C C . GLY B 1 72 ? 42.250 13.344 51.713 1.00 23.12 71 GLY B C 1
ATOM 2107 O O . GLY B 1 72 ? 41.054 13.059 51.722 1.00 22.90 71 GLY B O 1
ATOM 2108 N N . LEU B 1 73 ? 43.070 13.005 50.725 1.00 20.13 72 LEU B N 1
ATOM 2109 C CA . LEU B 1 73 ? 42.608 12.260 49.563 1.00 19.51 72 LEU B CA 1
ATOM 2110 C C . LEU B 1 73 ? 42.238 10.827 49.939 1.00 21.04 72 LEU B C 1
ATOM 2111 O O . LEU B 1 73 ? 41.170 10.331 49.564 1.00 21.79 72 LEU B O 1
ATOM 2116 N N . GLU B 1 74 ? 43.132 10.164 50.669 1.00 23.36 73 GLU B N 1
ATOM 2117 C CA . GLU B 1 74 ? 42.898 8.804 51.134 1.00 25.64 73 GLU B CA 1
ATOM 2118 C C . GLU B 1 74 ? 41.582 8.663 51.878 1.00 25.20 73 GLU B C 1
ATOM 2119 O O . GLU B 1 74 ? 40.861 7.681 51.685 1.00 25.67 73 GLU B O 1
ATOM 2125 N N . ILE B 1 75 ? 41.251 9.621 52.734 1.00 23.30 74 ILE B N 1
ATOM 2126 C CA . ILE B 1 75 ? 40.037 9.445 53.506 1.00 25.91 74 ILE B CA 1
ATOM 2127 C C . ILE B 1 75 ? 38.826 9.820 52.663 1.00 23.21 74 ILE B C 1
ATOM 2128 O O . ILE B 1 75 ? 37.754 9.253 52.852 1.00 23.71 74 ILE B O 1
ATOM 2133 N N . LEU B 1 76 ? 38.996 10.746 51.722 1.00 21.98 75 LEU B N 1
ATOM 2134 C CA . LEU B 1 76 ? 37.928 11.025 50.762 1.00 21.61 75 LEU B CA 1
ATOM 2135 C C . LEU B 1 76 ? 37.652 9.743 49.982 1.00 21.07 75 LEU B C 1
ATOM 2136 O O . LEU B 1 76 ? 36.486 9.366 49.774 1.00 21.17 75 LEU B O 1
ATOM 2141 N N . SER B 1 77 ? 38.703 9.038 49.589 1.00 22.06 76 SER B N 1
ATOM 2142 C CA . SER B 1 77 ? 38.540 7.782 48.856 1.00 21.65 76 SER B CA 1
ATOM 2143 C C . SER B 1 77 ? 37.779 6.735 49.691 1.00 22.88 76 SER B C 1
ATOM 2144 O O . SER B 1 77 ? 36.906 6.023 49.177 1.00 23.61 76 SER B O 1
ATOM 2147 N N . ALA B 1 78 ? 38.103 6.654 50.979 1.00 24.65 77 ALA B N 1
ATOM 2148 C CA . ALA B 1 78 ? 37.388 5.762 51.897 1.00 24.89 77 ALA B CA 1
ATOM 2149 C C . ALA B 1 78 ? 35.917 6.114 52.012 1.00 25.55 77 ALA B C 1
ATOM 2150 O O . ALA B 1 78 ? 35.062 5.222 51.983 1.00 26.21 77 ALA B O 1
ATOM 2152 N N . PHE B 1 79 ? 35.621 7.398 52.183 1.00 24.24 78 PHE B N 1
ATOM 2153 C CA . PHE B 1 79 ? 34.244 7.874 52.198 1.00 25.35 78 PHE B CA 1
ATOM 2154 C C . PHE B 1 79 ? 33.486 7.500 50.913 1.00 23.34 78 PHE B C 1
ATOM 2155 O O . PHE B 1 79 ? 32.332 7.081 50.964 1.00 23.93 78 PHE B O 1
ATOM 2163 N N . VAL B 1 80 ? 34.149 7.648 49.771 1.00 22.91 79 VAL B N 1
ATOM 2164 C CA . VAL B 1 80 ? 33.536 7.311 48.493 1.00 22.48 79 VAL B CA 1
ATOM 2165 C C . VAL B 1 80 ? 33.118 5.841 48.492 1.00 22.53 79 VAL B C 1
ATOM 2166 O O . VAL B 1 80 ? 32.023 5.502 48.045 1.00 23.26 79 VAL B O 1
ATOM 2170 N N . ASP B 1 81 ? 33.994 4.969 48.980 1.00 26.16 80 ASP B N 1
ATOM 2171 C CA . ASP B 1 81 ? 33.671 3.549 49.047 1.00 26.73 80 ASP B CA 1
ATOM 2172 C C . ASP B 1 81 ? 32.513 3.290 50.008 1.00 28.26 80 ASP B C 1
ATOM 2173 O O . ASP B 1 81 ? 31.606 2.513 49.710 1.00 29.51 80 ASP B O 1
ATOM 2178 N N . ARG B 1 82 ? 32.557 3.942 51.166 1.00 28.26 81 ARG B N 1
ATOM 2179 C CA . ARG B 1 82 ? 31.509 3.794 52.174 1.00 29.88 81 ARG B CA 1
ATOM 2180 C C . ARG B 1 82 ? 30.147 4.352 51.762 1.00 29.53 81 ARG B C 1
ATOM 2181 O O . ARG B 1 82 ? 29.112 3.751 52.041 1.00 30.06 81 ARG B O 1
ATOM 2189 N N . LEU B 1 83 ? 30.154 5.517 51.122 1.00 25.63 82 LEU B N 1
ATOM 2190 C CA . LEU B 1 83 ? 28.913 6.169 50.709 1.00 26.82 82 LEU B CA 1
ATOM 2191 C C . LEU B 1 83 ? 28.439 5.942 49.270 1.00 24.21 82 LEU B C 1
ATOM 2192 O O . LEU B 1 83 ? 27.242 6.007 49.002 1.00 24.71 82 LEU B O 1
ATOM 2197 N N . SER B 1 84 ? 29.365 5.701 48.346 1.00 22.96 83 SER B N 1
ATOM 2198 C CA . SER B 1 84 ? 28.986 5.484 46.949 1.00 23.17 83 SER B CA 1
ATOM 2199 C C . SER B 1 84 ? 28.171 6.666 46.411 1.00 22.80 83 SER B C 1
ATOM 2200 O O . SER B 1 84 ? 28.635 7.805 46.411 1.00 22.51 83 SER B O 1
ATOM 2203 N N . THR B 1 85 ? 26.953 6.385 45.960 1.00 22.89 84 THR B N 1
ATOM 2204 C CA . THR B 1 85 ? 26.075 7.405 45.392 1.00 23.55 84 THR B CA 1
ATOM 2205 C C . THR B 1 85 ? 25.762 8.529 46.376 1.00 23.64 84 THR B C 1
ATOM 2206 O O . THR B 1 85 ? 25.482 9.655 45.967 1.00 22.97 84 THR B O 1
ATOM 2210 N N . ARG B 1 86 ? 25.781 8.220 47.667 1.00 25.21 85 ARG B N 1
ATOM 2211 C CA . ARG B 1 86 ? 25.513 9.231 48.687 1.00 28.43 85 ARG B CA 1
ATOM 2212 C C . ARG B 1 86 ? 26.586 10.333 48.745 1.00 26.86 85 ARG B C 1
ATOM 2213 O O . ARG B 1 86 ? 26.388 11.355 49.398 1.00 29.32 85 ARG B O 1
ATOM 2221 N N . PHE B 1 87 ? 27.714 10.126 48.066 1.00 23.38 86 PHE B N 1
ATOM 2222 C CA . PHE B 1 87 ? 28.784 11.119 48.043 1.00 25.12 86 PHE B CA 1
ATOM 2223 C C . PHE B 1 87 ? 28.523 12.203 46.997 1.00 23.70 86 PHE B C 1
ATOM 2224 O O . PHE B 1 87 ? 29.264 13.180 46.907 1.00 26.72 86 PHE B O 1
ATOM 2232 N N . LYS B 1 88 ? 27.465 12.027 46.211 1.00 27.76 87 LYS B N 1
ATOM 2233 C CA . LYS B 1 88 ? 27.181 12.878 45.046 1.00 30.24 87 LYS B CA 1
ATOM 2234 C C . LYS B 1 88 ? 27.254 14.404 45.215 1.00 32.24 87 LYS B C 1
ATOM 2235 O O . LYS B 1 88 ? 27.791 15.101 44.357 1.00 30.51 87 LYS B O 1
ATOM 2241 N N . SER B 1 89 ? 26.728 14.928 46.313 1.00 29.82 88 SER B N 1
ATOM 2242 C CA . SER B 1 89 ? 26.599 16.381 46.442 1.00 32.23 88 SER B CA 1
ATOM 2243 C C . SER B 1 89 ? 27.926 17.153 46.552 1.00 33.16 88 SER B C 1
ATOM 2244 O O . SER B 1 89 ? 27.954 18.375 46.433 1.00 29.24 88 SER B O 1
ATOM 2247 N N . TYR B 1 90 ? 29.022 16.444 46.767 1.00 26.91 89 TYR B N 1
ATOM 2248 C CA . TYR B 1 90 ? 30.290 17.114 47.039 1.00 22.63 89 TYR B CA 1
ATOM 2249 C C . TYR B 1 90 ? 31.253 16.999 45.874 1.00 22.31 89 TYR B C 1
ATOM 2250 O O . TYR B 1 90 ? 32.400 17.453 45.950 1.00 21.77 89 TYR B O 1
ATOM 2259 N N . VAL B 1 91 ? 30.768 16.400 44.792 1.00 23.06 90 VAL B N 1
ATOM 2260 C CA . VAL B 1 91 ? 31.580 16.187 43.604 1.00 21.29 90 VAL B CA 1
ATOM 2261 C C . VAL B 1 91 ? 32.175 17.481 43.068 1.00 20.89 90 VAL B C 1
ATOM 2262 O O . VAL B 1 91 ? 33.358 17.523 42.734 1.00 19.18 90 VAL B O 1
ATOM 2266 N N . ALA B 1 92 ? 31.375 18.540 43.002 1.00 21.59 91 ALA B N 1
ATOM 2267 C CA . ALA B 1 92 ? 31.833 19.765 42.373 1.00 21.28 91 ALA B CA 1
ATOM 2268 C C . ALA B 1 92 ? 33.051 20.335 43.097 1.00 20.18 91 ALA B C 1
ATOM 2269 O O . ALA B 1 92 ? 34.053 20.665 42.463 1.00 19.94 91 ALA B O 1
ATOM 2271 N N . MET B 1 93 ? 32.975 20.436 44.419 1.00 21.34 92 MET B N 1
ATOM 2272 C CA . MET B 1 93 ? 34.102 20.986 45.168 1.00 20.75 92 MET B CA 1
ATOM 2273 C C . MET B 1 93 ? 35.304 20.036 45.195 1.00 20.49 92 MET B C 1
ATOM 2274 O O . MET B 1 93 ? 36.449 20.482 45.144 1.00 19.60 92 MET B O 1
ATOM 2279 N N . VAL B 1 94 ? 35.048 18.734 45.253 1.00 17.79 93 VAL B N 1
ATOM 2280 C CA . VAL B 1 94 ? 36.129 17.756 45.232 1.00 17.72 93 VAL B CA 1
ATOM 2281 C C . VAL B 1 94 ? 36.846 17.780 43.879 1.00 16.90 93 VAL B C 1
ATOM 2282 O O . VAL B 1 94 ? 38.078 17.760 43.805 1.00 16.52 93 VAL B O 1
ATOM 2286 N N . ILE B 1 95 ? 36.081 17.854 42.800 1.00 16.41 94 ILE B N 1
ATOM 2287 C CA . ILE B 1 95 ? 36.686 17.926 41.472 1.00 16.63 94 ILE B CA 1
ATOM 2288 C C . ILE B 1 95 ? 37.580 19.159 41.307 1.00 14.76 94 ILE B C 1
ATOM 2289 O O . ILE B 1 95 ? 38.669 19.066 40.733 1.00 15.21 94 ILE B O 1
ATOM 2294 N N . VAL B 1 96 ? 37.158 20.307 41.821 1.00 16.78 95 VAL B N 1
ATOM 2295 C CA . VAL B 1 96 ? 38.018 21.490 41.745 1.00 16.74 95 VAL B CA 1
ATOM 2296 C C . VAL B 1 96 ? 39.378 21.217 42.408 1.00 17.25 95 VAL B C 1
ATOM 2297 O O . VAL B 1 96 ? 40.428 21.519 41.843 1.00 16.91 95 VAL B O 1
ATOM 2301 N N . ALA B 1 97 ? 39.350 20.596 43.582 1.00 15.32 96 ALA B N 1
ATOM 2302 C CA . ALA B 1 97 ? 40.576 20.286 44.310 1.00 14.97 96 ALA B CA 1
ATOM 2303 C C . ALA B 1 97 ? 41.434 19.251 43.587 1.00 15.33 96 ALA B C 1
ATOM 2304 O O . ALA B 1 97 ? 42.665 19.324 43.590 1.00 15.37 96 ALA B O 1
ATOM 2306 N N . LEU B 1 98 ? 40.786 18.270 42.968 1.00 13.35 97 LEU B N 1
ATOM 2307 C CA . LEU B 1 98 ? 41.519 17.221 42.283 1.00 13.58 97 LEU B CA 1
ATOM 2308 C C . LEU B 1 98 ? 42.121 17.702 40.979 1.00 13.97 97 LEU B C 1
ATOM 2309 O O . LEU B 1 98 ? 43.203 17.246 40.614 1.00 14.23 97 LEU B O 1
ATOM 2314 N N . ILE B 1 99 ? 41.461 18.627 40.286 1.00 14.19 98 ILE B N 1
ATOM 2315 C CA . ILE B 1 99 ? 42.098 19.247 39.126 1.00 14.35 98 ILE B CA 1
ATOM 2316 C C . ILE B 1 99 ? 43.376 19.986 39.551 1.00 14.56 98 ILE B C 1
ATOM 2317 O O . ILE B 1 99 ? 44.407 19.905 38.872 1.00 14.49 98 ILE B O 1
ATOM 2322 N N . ASP B 1 100 ? 43.308 20.724 40.657 1.00 15.54 99 ASP B N 1
ATOM 2323 C CA . ASP B 1 100 ? 44.497 21.405 41.175 1.00 16.52 99 ASP B CA 1
ATOM 2324 C C . ASP B 1 100 ? 45.603 20.403 41.493 1.00 18.17 99 ASP B C 1
ATOM 2325 O O . ASP B 1 100 ? 46.758 20.618 41.142 1.00 18.34 99 ASP B O 1
ATOM 2330 N N . ARG B 1 101 ? 45.245 19.292 42.128 1.00 15.59 100 ARG B N 1
ATOM 2331 C CA . ARG B 1 101 ? 46.236 18.289 42.490 1.00 15.86 100 ARG B CA 1
ATOM 2332 C C . ARG B 1 101 ? 46.922 17.672 41.274 1.00 17.19 100 ARG B C 1
ATOM 2333 O O . ARG B 1 101 ? 48.109 17.317 41.320 1.00 18.13 100 ARG B O 1
ATOM 2341 N N . MET B 1 102 ? 46.191 17.550 40.175 1.00 16.53 101 MET B N 1
ATOM 2342 C CA . MET B 1 102 ? 46.806 17.113 38.936 1.00 16.29 101 MET B CA 1
ATOM 2343 C C . MET B 1 102 ? 47.828 18.120 38.382 1.00 14.02 101 MET B C 1
ATOM 2344 O O . MET B 1 102 ? 48.584 17.798 37.467 1.00 15.88 101 MET B O 1
ATOM 2349 N N . GLY B 1 103 ? 47.870 19.315 38.944 1.00 14.90 102 GLY B N 1
ATOM 2350 C CA . GLY B 1 103 ? 48.883 20.279 38.561 1.00 15.75 102 GLY B CA 1
ATOM 2351 C C . GLY B 1 103 ? 50.235 20.040 39.222 1.00 15.41 102 GLY B C 1
ATOM 2352 O O . GLY B 1 103 ? 51.198 20.725 38.911 1.00 15.76 102 GLY B O 1
ATOM 2353 N N . ASP B 1 104 ? 50.306 19.068 40.131 1.00 15.34 103 ASP B N 1
ATOM 2354 C CA . ASP B 1 104 ? 51.525 18.835 40.898 1.00 14.71 103 ASP B CA 1
ATOM 2355 C C . ASP B 1 104 ? 52.660 18.314 40.024 1.00 14.60 103 ASP B C 1
ATOM 2356 O O . ASP B 1 104 ? 52.427 17.604 39.052 1.00 14.66 103 ASP B O 1
ATOM 2361 N N . ALA B 1 105 ? 53.893 18.639 40.406 1.00 13.54 104 ALA B N 1
ATOM 2362 C CA . ALA B 1 105 ? 55.064 18.180 39.678 1.00 13.66 104 ALA B CA 1
ATOM 2363 C C . ALA B 1 105 ? 55.342 16.691 39.847 1.00 13.88 104 ALA B C 1
ATOM 2364 O O . ALA B 1 105 ? 56.071 16.113 39.048 1.00 14.78 104 ALA B O 1
ATOM 2366 N N . LYS B 1 106 ? 54.789 16.078 40.885 1.00 14.50 105 LYS B N 1
ATOM 2367 C CA . LYS B 1 106 ? 55.001 14.649 41.118 1.00 15.75 105 LYS B CA 1
ATOM 2368 C C . LYS B 1 106 ? 53.895 13.808 40.480 1.00 15.22 105 LYS B 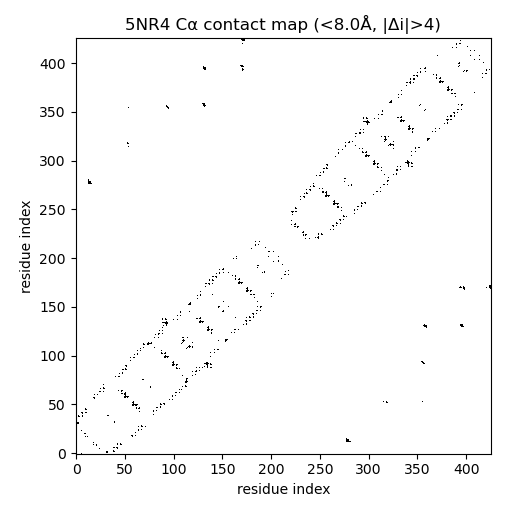C 1
ATOM 2369 O O . LYS B 1 106 ? 52.725 13.937 40.860 1.00 15.12 105 LYS B O 1
ATOM 2375 N N . ASP B 1 107 ? 54.248 12.957 39.521 1.00 17.81 106 ASP B N 1
ATOM 2376 C CA . ASP B 1 107 ? 53.228 12.155 38.836 1.00 16.80 106 ASP B CA 1
ATOM 2377 C C . ASP B 1 107 ? 52.436 11.266 39.800 1.00 19.33 106 ASP B C 1
ATOM 2378 O O . ASP B 1 107 ? 51.240 11.036 39.601 1.00 19.51 106 ASP B O 1
ATOM 2383 N N . LYS B 1 108 ? 53.080 10.777 40.853 1.00 17.95 107 LYS B N 1
ATOM 2384 C CA . LYS B 1 108 ? 52.386 9.897 41.794 1.00 19.82 107 LYS B CA 1
ATOM 2385 C C . LYS B 1 108 ? 51.226 10.642 42.467 1.00 18.33 107 LYS B C 1
ATOM 2386 O O . LYS B 1 108 ? 50.153 10.077 42.699 1.00 19.43 107 LYS B O 1
ATOM 2392 N N . VAL B 1 109 ? 51.445 11.920 42.747 1.00 16.82 108 VAL B N 1
ATOM 2393 C CA . VAL B 1 109 ? 50.455 12.780 43.371 1.00 16.36 108 VAL B CA 1
ATOM 2394 C C . VAL B 1 109 ? 49.311 13.043 42.387 1.00 14.97 108 VAL B C 1
ATOM 2395 O O . VAL B 1 109 ? 48.123 12.941 42.727 1.00 15.58 108 VAL B O 1
ATOM 2399 N N . ARG B 1 110 ? 49.673 13.365 41.156 1.00 17.22 109 ARG B N 1
ATOM 2400 C CA . ARG B 1 110 ? 48.689 13.549 40.103 1.00 16.56 109 ARG B CA 1
ATOM 2401 C C . ARG B 1 110 ? 47.884 12.287 39.924 1.00 17.63 109 ARG B C 1
ATOM 2402 O O . ARG B 1 110 ? 46.660 12.330 39.784 1.00 18.56 109 ARG B O 1
ATOM 2410 N N . ASP B 1 111 ? 48.565 11.157 39.941 1.00 17.43 110 ASP B N 1
ATOM 2411 C CA . ASP B 1 111 ? 47.883 9.899 39.677 1.00 20.43 110 ASP B CA 1
ATOM 2412 C C . ASP B 1 111 ? 46.904 9.505 40.771 1.00 19.47 110 ASP B C 1
ATOM 2413 O O . ASP B 1 111 ? 45.873 8.904 40.494 1.00 18.26 110 ASP B O 1
ATOM 2418 N N . GLU B 1 112 ? 47.214 9.845 42.012 1.00 16.98 111 GLU B N 1
ATOM 2419 C CA . GLU B 1 112 ? 46.276 9.609 43.098 1.00 16.52 111 GLU B CA 1
ATOM 2420 C C . GLU B 1 112 ? 45.019 10.451 42.930 1.00 15.85 111 GLU B C 1
ATOM 2421 O O . GLU B 1 112 ? 43.916 9.977 43.215 1.00 16.15 111 GLU B O 1
ATOM 2427 N N . ALA B 1 113 ? 45.160 11.670 42.434 1.00 15.01 112 ALA B N 1
ATOM 2428 C CA . ALA B 1 113 ? 43.999 12.476 42.112 1.00 14.75 112 ALA B CA 1
ATOM 2429 C C . ALA B 1 113 ? 43.197 11.824 40.988 1.00 13.93 112 ALA B C 1
ATOM 2430 O O . ALA B 1 113 ? 41.984 11.695 41.077 1.00 13.98 112 ALA B O 1
ATOM 2432 N N . GLN B 1 114 ? 43.886 11.393 39.940 1.00 14.75 113 GLN B N 1
ATOM 2433 C CA . GLN B 1 114 ? 43.225 10.757 38.810 1.00 14.78 113 GLN B CA 1
ATOM 2434 C C . GLN B 1 114 ? 42.476 9.510 39.246 1.00 15.31 113 GLN B C 1
ATOM 2435 O O . GLN B 1 114 ? 41.327 9.291 38.823 1.00 15.03 113 GLN B O 1
ATOM 2441 N N . THR B 1 115 ? 43.112 8.701 40.088 1.00 15.78 114 THR B N 1
ATOM 2442 C CA . THR B 1 115 ? 42.486 7.481 40.572 1.00 16.35 114 THR B CA 1
ATOM 2443 C C . THR B 1 115 ? 41.162 7.782 41.280 1.00 16.28 114 THR B C 1
ATOM 2444 O O . THR B 1 115 ? 40.159 7.097 41.058 1.00 16.05 114 THR B O 1
ATOM 2448 N N . LEU B 1 116 ? 41.139 8.813 42.111 1.00 15.86 115 LEU B N 1
ATOM 2449 C CA . LEU B 1 116 ? 39.922 9.172 42.812 1.00 16.11 115 LEU B CA 1
ATOM 2450 C C . LEU B 1 116 ? 38.854 9.754 41.870 1.00 15.27 115 LEU B C 1
ATOM 2451 O O . LEU B 1 116 ? 37.671 9.441 41.999 1.00 15.53 115 LEU B O 1
ATOM 2456 N N . ILE B 1 117 ? 39.262 10.601 40.930 1.00 14.33 116 ILE B N 1
ATOM 2457 C CA . ILE B 1 117 ? 38.355 11.117 39.899 1.00 13.55 116 ILE B CA 1
ATOM 2458 C C . ILE B 1 117 ? 37.645 9.970 39.176 1.00 13.66 116 ILE B C 1
ATOM 2459 O O . ILE B 1 117 ? 36.421 9.988 39.002 1.00 13.63 116 ILE B O 1
ATOM 2464 N N . LEU B 1 118 ? 38.410 8.971 38.769 1.00 13.93 117 LEU B N 1
ATOM 2465 C CA . LEU B 1 118 ? 37.836 7.847 38.035 1.00 14.47 117 LEU B CA 1
ATOM 2466 C C . LEU B 1 118 ? 36.911 7.027 38.916 1.00 15.62 117 LEU B C 1
ATOM 2467 O O . LEU B 1 118 ? 35.880 6.514 38.451 1.00 15.82 117 LEU B O 1
ATOM 2472 N N . LYS B 1 119 ? 37.265 6.900 40.190 1.00 15.66 118 LYS B N 1
ATOM 2473 C CA . LYS B 1 119 ? 36.436 6.179 41.147 1.00 16.62 118 LYS B CA 1
ATOM 2474 C C . LYS B 1 119 ? 35.055 6.823 41.295 1.00 16.67 118 LYS B C 1
ATOM 2475 O O . LYS B 1 119 ? 34.049 6.117 41.480 1.00 17.04 118 LYS B O 1
ATOM 2481 N N . LEU B 1 120 ? 34.996 8.150 41.212 1.00 15.83 119 LEU B N 1
ATOM 2482 C CA . LEU B 1 120 ? 33.727 8.879 41.307 1.00 16.96 119 LEU B CA 1
ATOM 2483 C C . LEU B 1 120 ? 32.774 8.480 40.187 1.00 15.34 119 LEU B C 1
ATOM 2484 O O . LEU B 1 120 ? 31.561 8.393 40.386 1.00 15.69 119 LEU B O 1
ATOM 2489 N N . MET B 1 121 ? 33.326 8.256 39.005 1.00 15.37 120 MET B N 1
ATOM 2490 C CA . MET B 1 121 ? 32.517 7.894 37.847 1.00 14.68 120 MET B CA 1
ATOM 2491 C C . MET B 1 121 ? 31.905 6.544 38.056 1.00 15.97 120 MET B C 1
ATOM 2492 O O . MET B 1 121 ? 30.831 6.265 37.541 1.00 16.94 120 MET B O 1
ATOM 2497 N N . ASP B 1 122 ? 32.626 5.708 38.794 1.00 21.44 121 ASP B N 1
ATOM 2498 C CA . ASP B 1 122 ? 32.223 4.353 39.131 1.00 24.11 121 ASP B CA 1
ATOM 2499 C C . ASP B 1 122 ? 31.106 4.311 40.172 1.00 22.86 121 ASP B C 1
ATOM 2500 O O . ASP B 1 122 ? 30.086 3.657 39.968 1.00 27.63 121 ASP B O 1
ATOM 2505 N N . GLN B 1 123 ? 31.294 4.997 41.289 1.00 27.40 122 GLN B N 1
ATOM 2506 C CA . GLN B 1 123 ? 30.434 4.758 42.437 1.00 28.74 122 GLN B CA 1
ATOM 2507 C C . GLN B 1 123 ? 29.479 5.865 42.769 1.00 28.46 122 GLN B C 1
ATOM 2508 O O . GLN B 1 123 ? 28.503 5.646 43.480 1.00 28.04 122 GLN B O 1
ATOM 2514 N N . VAL B 1 124 ? 29.758 7.062 42.285 1.00 15.21 123 VAL B N 1
ATOM 2515 C CA . VAL B 1 124 ? 29.074 8.215 42.815 1.00 15.05 123 VAL B CA 1
ATOM 2516 C C . VAL B 1 124 ? 28.006 8.811 41.892 1.00 14.81 123 VAL B C 1
ATOM 2517 O O . VAL B 1 124 ? 26.903 9.109 42.335 1.00 15.39 123 VAL B O 1
ATOM 2521 N N . ALA B 1 125 ? 28.347 9.002 40.618 1.00 13.04 124 ALA B N 1
ATOM 2522 C CA . ALA B 1 125 ? 27.438 9.595 39.649 1.00 13.30 124 ALA B CA 1
ATOM 2523 C C . ALA B 1 125 ? 27.887 9.140 38.265 1.00 11.85 124 ALA B C 1
ATOM 2524 O O . ALA B 1 125 ? 29.012 8.664 38.112 1.00 12.41 124 ALA B O 1
ATOM 2526 N N . PRO B 1 126 ? 27.008 9.261 37.256 1.00 13.21 125 PRO B N 1
ATOM 2527 C CA . PRO B 1 126 ? 27.387 8.800 35.919 1.00 11.89 125 PRO B CA 1
ATOM 2528 C C . PRO B 1 126 ? 28.610 9.549 35.419 1.00 11.70 125 PRO B C 1
ATOM 2529 O O . PRO B 1 126 ? 28.823 10.709 35.774 1.00 11.66 125 PRO B O 1
ATOM 2533 N N . PRO B 1 127 ? 29.412 8.888 34.580 1.00 11.94 126 PRO B N 1
ATOM 2534 C CA . PRO B 1 127 ? 30.632 9.488 34.051 1.00 11.61 126 PRO B CA 1
ATOM 2535 C C . PRO B 1 127 ? 30.372 10.874 33.485 1.00 11.17 126 PRO B C 1
ATOM 2536 O O . PRO B 1 127 ? 31.184 11.776 33.691 1.00 11.91 126 PRO B O 1
ATOM 2540 N N . MET B 1 128 ? 29.238 11.087 32.833 1.00 13.79 127 MET B N 1
ATOM 2541 C CA . MET B 1 128 ? 29.043 12.403 32.242 1.00 15.11 127 MET B CA 1
ATOM 2542 C C . MET B 1 128 ? 28.804 13.501 33.280 1.00 14.48 127 MET B C 1
ATOM 2543 O O . MET B 1 128 ? 29.172 14.644 33.047 1.00 15.71 127 MET B O 1
ATOM 2548 N N . TYR B 1 129 ? 28.217 13.156 34.420 1.00 13.57 128 TYR B N 1
ATOM 2549 C CA . TYR B 1 129 ? 28.063 14.114 35.509 1.00 14.96 128 TYR B CA 1
ATOM 2550 C C . TYR B 1 129 ? 29.435 14.567 36.007 1.00 13.24 128 TYR B C 1
ATOM 2551 O O . TYR B 1 129 ? 29.668 15.765 36.214 1.00 15.08 128 TYR B O 1
ATOM 2560 N N . ILE B 1 130 ? 30.344 13.619 36.189 1.00 10.52 129 ILE B N 1
ATOM 2561 C CA . ILE B 1 130 ? 31.699 13.943 36.597 1.00 11.20 129 ILE B CA 1
ATOM 2562 C C . ILE B 1 130 ? 32.373 14.809 35.533 1.00 10.59 129 ILE B C 1
ATOM 2563 O O . ILE B 1 130 ? 33.010 15.807 35.857 1.00 11.00 129 ILE B O 1
ATOM 2568 N N . TRP B 1 131 ? 32.204 14.443 34.265 1.00 10.72 130 TRP B N 1
ATOM 2569 C CA . TRP B 1 131 ? 32.854 15.159 33.176 1.00 10.25 130 TRP B CA 1
ATOM 2570 C C . TRP B 1 131 ? 32.320 16.570 33.001 1.00 11.31 130 TRP B C 1
ATOM 2571 O O . TRP B 1 131 ? 33.046 17.453 32.550 1.00 11.58 130 TRP B O 1
ATOM 2582 N N . GLU B 1 132 ? 31.062 16.800 33.359 1.00 13.63 131 GLU B N 1
ATOM 2583 C CA . GLU B 1 132 ? 30.535 18.154 33.309 1.00 15.51 131 GLU B CA 1
ATOM 2584 C C . GLU B 1 132 ? 31.319 19.069 34.242 1.00 15.90 131 GLU B C 1
ATOM 2585 O O . GLU B 1 132 ? 31.537 20.243 33.931 1.00 17.48 131 GLU B O 1
ATOM 2591 N N . GLN B 1 133 ? 31.757 18.537 35.378 1.00 14.74 132 GLN B N 1
ATOM 2592 C CA . GLN B 1 133 ? 32.574 19.309 36.310 1.00 15.78 132 GLN B CA 1
ATOM 2593 C C . GLN B 1 133 ? 34.038 19.343 35.887 1.00 15.26 132 GLN B C 1
ATOM 2594 O O . GLN B 1 133 ? 34.702 20.384 35.947 1.00 15.69 132 GLN B O 1
ATOM 2600 N N . LEU B 1 134 ? 34.546 18.204 35.445 1.00 11.89 133 LEU B N 1
ATOM 2601 C CA . LEU B 1 134 ? 35.958 18.076 35.124 1.00 12.93 133 LEU B CA 1
ATOM 2602 C C . LEU B 1 134 ? 36.374 18.917 33.918 1.00 12.06 133 LEU B C 1
ATOM 2603 O O . LEU B 1 134 ? 37.513 19.363 33.823 1.00 12.24 133 LEU B O 1
ATOM 2608 N N . ALA B 1 135 ? 35.464 19.122 32.976 1.00 13.47 134 ALA B N 1
ATOM 2609 C CA . ALA B 1 135 ? 35.796 19.807 31.726 1.00 13.31 134 ALA B CA 1
ATOM 2610 C C . ALA B 1 135 ? 36.303 21.233 31.951 1.00 13.88 134 ALA B C 1
ATOM 2611 O O . ALA B 1 135 ? 37.051 21.752 31.138 1.00 13.00 134 ALA B O 1
ATOM 2613 N N . SER B 1 136 ? 35.914 21.856 33.055 1.00 13.76 135 SER B N 1
ATOM 2614 C CA . SER B 1 136 ? 36.452 23.172 33.413 1.00 15.13 135 SER B CA 1
ATOM 2615 C C . SER B 1 136 ? 37.980 23.158 33.544 1.00 13.27 135 SER B C 1
ATOM 2616 O O . SER B 1 136 ? 38.652 24.162 33.295 1.00 13.75 135 SER B O 1
ATOM 2619 N N . GLY B 1 137 ? 38.526 22.013 33.935 1.00 11.62 136 GLY B N 1
ATOM 2620 C CA . GLY B 1 137 ? 39.956 21.874 34.098 1.00 11.26 136 GLY B CA 1
ATOM 2621 C C . GLY B 1 137 ? 40.737 21.949 32.799 1.00 10.24 136 GLY B C 1
ATOM 2622 O O . GLY B 1 137 ? 41.948 22.141 32.815 1.00 10.84 136 GLY B O 1
ATOM 2623 N N . PHE B 1 138 ? 40.064 21.791 31.657 1.00 10.61 137 PHE B N 1
ATOM 2624 C CA . PHE B 1 138 ? 40.760 21.903 30.371 1.00 10.98 137 PHE B CA 1
ATOM 2625 C C . PHE B 1 138 ? 41.332 23.311 30.164 1.00 11.62 137 PHE B C 1
ATOM 2626 O O . PHE B 1 138 ? 42.220 23.501 29.329 1.00 12.40 137 PHE B O 1
ATOM 2634 N N . LYS B 1 139 ? 40.805 24.285 30.901 1.00 12.78 138 LYS B N 1
ATOM 2635 C CA . LYS B 1 139 ? 41.247 25.674 30.781 1.00 13.69 138 LYS B CA 1
ATOM 2636 C C . LYS B 1 139 ? 42.039 26.160 31.989 1.00 15.05 138 LYS B C 1
ATOM 2637 O O . LYS B 1 139 ? 42.217 27.361 32.178 1.00 16.16 138 LYS B O 1
ATOM 2643 N N . HIS B 1 140 ? 42.521 25.226 32.799 1.00 13.10 139 HIS B N 1
ATOM 2644 C CA . HIS B 1 140 ? 43.292 25.569 33.986 1.00 13.69 139 HIS B CA 1
ATOM 2645 C C . HIS B 1 140 ? 44.590 26.265 33.585 1.00 13.52 139 HIS B C 1
ATOM 2646 O O . HIS B 1 140 ? 45.177 25.950 32.554 1.00 14.88 139 HIS B O 1
ATOM 2653 N N . LYS B 1 141 ? 45.027 27.218 34.401 1.00 16.26 140 LYS B N 1
ATOM 2654 C CA . LYS B 1 141 ? 46.255 27.964 34.132 1.00 17.21 140 LYS B CA 1
ATOM 2655 C C . LYS B 1 141 ? 47.503 27.082 34.121 1.00 15.97 140 LYS B C 1
ATOM 2656 O O . LYS B 1 141 ? 48.416 27.302 33.327 1.00 18.44 140 LYS B O 1
ATOM 2662 N N . ASN B 1 142 ? 47.545 26.098 35.013 1.00 14.67 141 ASN B N 1
ATOM 2663 C CA . ASN B 1 142 ? 48.685 25.195 35.092 1.00 14.95 141 ASN B CA 1
ATOM 2664 C C . ASN B 1 142 ? 48.605 24.166 33.969 1.00 13.48 141 ASN B C 1
ATOM 2665 O O . ASN B 1 142 ? 47.616 23.445 33.851 1.00 13.09 141 ASN B O 1
ATOM 2670 N N . PHE B 1 143 ? 49.652 24.085 33.153 1.00 13.72 142 PHE B N 1
ATOM 2671 C CA . PHE B 1 143 ? 49.660 23.142 32.040 1.00 14.11 142 PHE B CA 1
ATOM 2672 C C . PHE B 1 143 ? 49.533 21.704 32.528 1.00 13.04 142 PHE B C 1
ATOM 2673 O O . PHE B 1 143 ? 48.947 20.866 31.848 1.00 12.57 142 PHE B O 1
ATOM 2681 N N . ARG B 1 144 ? 50.073 21.413 33.706 1.00 12.61 143 ARG B N 1
ATOM 2682 C CA . ARG B 1 144 ? 49.950 20.051 34.236 1.00 12.39 143 ARG B CA 1
ATOM 2683 C C . ARG B 1 144 ? 48.512 19.673 34.567 1.00 11.38 143 ARG B C 1
ATOM 2684 O O . ARG B 1 144 ? 48.129 18.508 34.427 1.00 11.32 143 ARG B O 1
ATOM 2692 N N . SER B 1 145 ? 47.724 20.644 35.008 1.00 11.23 144 SER B N 1
ATOM 2693 C CA . SER B 1 145 ? 46.310 20.394 35.222 1.00 10.72 144 SER B CA 1
ATOM 2694 C C . SER B 1 145 ? 45.588 20.151 33.897 1.00 10.50 144 SER B C 1
ATOM 2695 O O . SER B 1 145 ? 44.762 19.234 33.812 1.00 10.32 144 SER B O 1
ATOM 2698 N N . ARG B 1 146 ? 45.890 20.951 32.876 1.00 10.33 145 ARG B N 1
ATOM 2699 C CA . ARG B 1 146 ? 45.256 20.778 31.569 1.00 10.30 145 ARG B CA 1
ATOM 2700 C C . ARG B 1 146 ? 45.599 19.395 31.026 1.00 10.17 145 ARG B C 1
ATOM 2701 O O . ARG B 1 146 ? 44.724 18.661 30.570 1.00 10.32 145 ARG B O 1
ATOM 2709 N N . GLU B 1 147 ? 46.880 19.047 31.088 1.00 10.92 146 GLU B N 1
ATOM 2710 C CA . GLU B 1 147 ? 47.341 17.752 30.646 1.00 11.38 146 GLU B CA 1
ATOM 2711 C C . GLU B 1 147 ? 46.668 16.665 31.475 1.00 11.10 146 GLU B C 1
ATOM 2712 O O . GLU B 1 147 ? 46.218 15.652 30.934 1.00 10.77 146 GLU B O 1
ATOM 2718 N N . GLY B 1 148 ? 46.584 16.894 32.785 1.00 10.58 147 GLY B N 1
ATOM 2719 C CA . GLY B 1 148 ? 45.978 15.924 33.675 1.00 10.82 147 GLY B CA 1
ATOM 2720 C C . GLY B 1 148 ? 44.547 15.598 33.303 1.00 10.23 147 GLY B C 1
ATOM 2721 O O . GLY B 1 148 ? 44.120 14.432 33.372 1.00 9.85 147 GLY B O 1
ATOM 2722 N N . VAL B 1 149 ? 43.778 16.625 32.956 1.00 9.76 148 VAL B N 1
ATOM 2723 C CA . VAL B 1 149 ? 42.406 16.375 32.554 1.00 9.16 148 VAL B CA 1
ATOM 2724 C C . VAL B 1 149 ? 42.343 15.551 31.259 1.00 8.95 148 VAL B C 1
ATOM 2725 O O . VAL B 1 149 ? 41.510 14.638 31.142 1.00 9.28 148 VAL B O 1
ATOM 2729 N N . CYS B 1 150 ? 43.218 15.850 30.303 1.00 8.92 149 CYS B N 1
ATOM 2730 C CA . CYS B 1 150 ? 43.333 15.032 29.103 1.00 8.86 149 CYS B CA 1
ATOM 2731 C C . CYS B 1 150 ? 43.661 13.579 29.445 1.00 9.60 149 CYS B C 1
ATOM 2732 O O . CYS B 1 150 ? 43.068 12.657 28.881 1.00 9.68 149 CYS B O 1
ATOM 2735 N N . LEU B 1 151 ? 44.604 13.395 30.371 1.00 9.84 150 LEU B N 1
ATOM 2736 C CA . LEU B 1 151 ? 44.966 12.052 30.812 1.00 10.98 150 LEU B CA 1
ATOM 2737 C C . LEU B 1 151 ? 43.775 11.350 31.457 1.00 10.44 150 LEU B C 1
ATOM 2738 O O . LEU B 1 151 ? 43.593 10.139 31.267 1.00 10.83 150 LEU B O 1
ATOM 2743 N N . CYS B 1 152 ? 42.974 12.092 32.213 1.00 10.20 151 CYS B N 1
ATOM 2744 C CA . CYS B 1 152 ? 41.770 11.534 32.798 1.00 9.80 151 CYS B CA 1
ATOM 2745 C C . CYS B 1 152 ? 40.798 11.097 31.725 1.00 9.90 151 CYS B C 1
ATOM 2746 O O . CYS B 1 152 ? 40.118 10.088 31.902 1.00 10.50 151 CYS B O 1
ATOM 2749 N N . LEU B 1 153 ? 40.696 11.847 30.632 1.00 8.68 152 LEU B N 1
ATOM 2750 C CA . LEU B 1 153 ? 39.804 11.457 29.552 1.00 8.76 152 LEU B CA 1
ATOM 2751 C C . LEU B 1 153 ? 40.290 10.174 28.890 1.00 9.39 152 LEU B C 1
ATOM 2752 O O . LEU B 1 153 ? 39.504 9.284 28.598 1.00 9.02 152 LEU B O 1
ATOM 2757 N N . ILE B 1 154 ? 41.589 10.067 28.644 1.00 9.19 153 ILE B N 1
ATOM 2758 C CA . ILE B 1 154 ? 42.156 8.840 28.095 1.00 9.34 153 ILE B CA 1
ATOM 2759 C C . ILE B 1 154 ? 41.811 7.654 29.003 1.00 10.33 153 ILE B C 1
ATOM 2760 O O . ILE B 1 154 ? 41.337 6.622 28.530 1.00 10.12 153 ILE B O 1
ATOM 2765 N N . GLU B 1 155 ? 42.001 7.820 30.308 1.00 9.92 154 GLU B N 1
ATOM 2766 C CA . GLU B 1 155 ? 41.725 6.731 31.213 1.00 9.93 154 GLU B CA 1
ATOM 2767 C C . GLU B 1 155 ? 40.239 6.433 31.333 1.00 10.46 154 GLU B C 1
ATOM 2768 O O . GLU B 1 155 ? 39.866 5.264 31.466 1.00 11.20 154 GLU B O 1
ATOM 2774 N N . THR B 1 156 ? 39.383 7.447 31.246 1.00 9.73 155 THR B N 1
ATOM 2775 C CA . THR B 1 156 ? 37.945 7.218 31.214 1.00 9.98 155 THR B CA 1
ATOM 2776 C C . THR B 1 156 ? 37.589 6.352 30.012 1.00 9.58 155 THR B C 1
ATOM 2777 O O . THR B 1 156 ? 36.821 5.395 30.131 1.00 10.18 155 THR B O 1
ATOM 2781 N N . LEU B 1 157 ? 38.133 6.688 28.844 1.00 10.01 156 LEU B N 1
ATOM 2782 C CA . LEU B 1 157 ? 37.883 5.891 27.644 1.00 10.16 156 LEU B CA 1
ATOM 2783 C C . LEU B 1 157 ? 38.440 4.475 27.781 1.00 10.97 156 LEU B C 1
ATOM 2784 O O . LEU B 1 157 ? 37.811 3.513 27.333 1.00 11.20 156 LEU B O 1
ATOM 2789 N N . ASN B 1 158 ? 39.598 4.335 28.422 1.00 11.03 157 ASN B N 1
ATOM 2790 C CA . ASN B 1 158 ? 40.160 3.009 28.656 1.00 12.00 157 ASN B CA 1
ATOM 2791 C C . ASN B 1 158 ? 39.257 2.139 29.520 1.00 12.24 157 ASN B C 1
ATOM 2792 O O . ASN B 1 158 ? 39.187 0.920 29.327 1.00 13.80 157 ASN B O 1
ATOM 2797 N N . ILE B 1 159 ? 38.575 2.742 30.475 1.00 12.75 158 ILE B N 1
ATOM 2798 C CA . ILE B 1 159 ? 37.726 1.967 31.356 1.00 13.47 158 ILE B CA 1
ATOM 2799 C C . ILE B 1 159 ? 36.295 1.785 30.879 1.00 15.13 158 ILE B C 1
ATOM 2800 O O . ILE B 1 159 ? 35.718 0.711 31.025 1.00 15.50 158 ILE B O 1
ATOM 2805 N N . PHE B 1 160 ? 35.724 2.842 30.322 1.00 15.47 159 PHE B N 1
ATOM 2806 C CA . PHE B 1 160 ? 34.307 2.848 29.980 1.00 16.14 159 PHE B CA 1
ATOM 2807 C C . PHE B 1 160 ? 34.010 2.816 28.499 1.00 16.33 159 PHE B C 1
ATOM 2808 O O . PHE B 1 160 ? 32.858 2.628 28.117 1.00 16.94 159 PHE B O 1
ATOM 2816 N N . GLY B 1 161 ? 35.007 3.045 27.656 1.00 13.03 160 GLY B N 1
ATOM 2817 C CA . GLY B 1 161 ? 34.724 3.412 26.290 1.00 13.18 160 GLY B CA 1
ATOM 2818 C C . GLY B 1 161 ? 33.961 4.730 26.242 1.00 11.40 160 GLY B C 1
ATOM 2819 O O . GLY B 1 161 ? 33.979 5.531 27.186 1.00 12.25 160 GLY B O 1
ATOM 2820 N N . ALA B 1 162 ? 33.280 4.949 25.127 1.00 12.24 161 ALA B N 1
ATOM 2821 C CA . ALA B 1 162 ? 32.603 6.220 24.898 1.00 11.42 161 ALA B CA 1
ATOM 2822 C C . ALA B 1 162 ? 31.111 6.128 25.109 1.00 11.75 161 ALA B C 1
ATOM 2823 O O . ALA B 1 162 ? 30.433 7.151 25.039 1.00 11.47 161 ALA B O 1
ATOM 2825 N N . GLN B 1 163 ? 30.598 4.931 25.387 1.00 12.40 162 GLN B N 1
ATOM 2826 C CA . GLN B 1 163 ? 29.151 4.783 25.531 1.00 13.91 162 GLN B CA 1
ATOM 2827 C C . GLN B 1 163 ? 28.514 5.737 26.558 1.00 12.31 162 GLN B C 1
ATOM 2828 O O . GLN B 1 163 ? 27.441 6.253 26.298 1.00 14.02 162 GLN B O 1
ATOM 2834 N N . PRO B 1 164 ? 29.170 5.991 27.712 1.00 11.12 163 PRO B N 1
ATOM 2835 C CA . PRO B 1 164 ? 28.509 6.876 28.677 1.00 11.04 163 PRO B CA 1
ATOM 2836 C C . PRO B 1 164 ? 28.940 8.334 28.572 1.00 10.68 163 PRO B C 1
ATOM 2837 O O . PRO B 1 164 ? 28.680 9.110 29.502 1.00 10.93 163 PRO B O 1
ATOM 2841 N N . LEU B 1 165 ? 29.564 8.718 27.462 1.00 10.86 164 LEU B N 1
ATOM 2842 C CA . LEU B 1 165 ? 30.048 10.095 27.305 1.00 11.01 164 LEU B CA 1
ATOM 2843 C C . LEU B 1 165 ? 29.313 10.886 26.228 1.00 10.54 164 LEU B C 1
ATOM 2844 O O . LEU B 1 165 ? 28.982 10.355 25.176 1.00 11.22 164 LEU B O 1
ATOM 2849 N N . VAL B 1 166 ? 29.068 12.163 26.505 1.00 11.04 165 VAL B N 1
ATOM 2850 C CA . VAL B 1 166 ? 28.595 13.070 25.478 1.00 11.35 165 VAL B CA 1
ATOM 2851 C C . VAL B 1 166 ? 29.805 13.612 24.712 1.00 10.33 165 VAL B C 1
ATOM 2852 O O . VAL B 1 166 ? 30.419 14.628 25.056 1.00 10.72 165 VAL B O 1
ATOM 2856 N N . ILE B 1 167 ? 30.146 12.873 23.671 1.00 10.99 166 ILE B N 1
ATOM 2857 C CA . ILE B 1 167 ? 31.337 13.143 22.897 1.00 11.14 166 ILE B CA 1
ATOM 2858 C C . ILE B 1 167 ? 31.294 14.534 22.247 1.00 10.90 166 ILE B C 1
ATOM 2859 O O . ILE B 1 167 ? 32.319 15.204 22.112 1.00 11.49 166 ILE B O 1
ATOM 2864 N N . SER B 1 168 ? 30.101 14.981 21.869 1.00 11.53 167 SER B N 1
ATOM 2865 C CA . SER B 1 168 ? 29.956 16.280 21.223 1.00 12.69 167 SER B CA 1
ATOM 2866 C C . SER B 1 168 ? 30.296 17.432 22.159 1.00 12.72 167 SER B C 1
ATOM 2867 O O . SER B 1 168 ? 30.530 18.550 21.696 1.00 13.55 167 SER B O 1
ATOM 2870 N N . LYS B 1 169 ? 30.331 17.172 23.465 1.00 12.27 168 LYS B N 1
ATOM 2871 C CA . LYS B 1 169 ? 30.759 18.185 24.426 1.00 12.95 168 LYS B CA 1
ATOM 2872 C C . LYS B 1 169 ? 32.264 18.124 24.681 1.00 12.38 168 LYS B C 1
ATOM 2873 O O . LYS B 1 169 ? 32.866 19.123 25.069 1.00 14.83 168 LYS B O 1
ATOM 2879 N N . LEU B 1 170 ? 32.872 16.956 24.472 1.00 10.42 169 LEU B N 1
ATOM 2880 C CA . LEU B 1 170 ? 34.286 16.776 24.777 1.00 10.10 169 LEU B CA 1
ATOM 2881 C C . LEU B 1 170 ? 35.211 17.131 23.611 1.00 10.85 169 LEU B C 1
ATOM 2882 O O . LEU B 1 170 ? 36.267 17.725 23.806 1.00 10.98 169 LEU B O 1
ATOM 2887 N N . ILE B 1 171 ? 34.804 16.779 22.395 1.00 10.05 170 ILE B N 1
ATOM 2888 C CA . ILE B 1 171 ? 35.625 17.088 21.234 1.00 10.32 170 ILE B CA 1
ATOM 2889 C C . ILE B 1 171 ? 35.978 18.575 21.109 1.00 10.82 170 ILE B C 1
ATOM 2890 O O . ILE B 1 171 ? 37.144 18.897 20.869 1.00 10.98 170 ILE B O 1
ATOM 2895 N N . PRO B 1 172 ? 34.995 19.487 21.300 1.00 11.52 171 PRO B N 1
ATOM 2896 C CA . PRO B 1 172 ? 35.352 20.906 21.188 1.00 12.17 171 PRO B CA 1
ATOM 2897 C C . PRO B 1 172 ? 36.441 21.321 22.168 1.00 11.97 171 PRO B C 1
ATOM 2898 O O . PRO B 1 172 ? 37.276 22.149 21.803 1.00 12.61 171 PRO B O 1
ATOM 2902 N N . HIS B 1 173 ? 36.461 20.759 23.375 1.00 12.63 172 HIS B N 1
ATOM 2903 C CA . HIS B 1 173 ? 37.534 21.101 24.305 1.00 12.68 172 HIS B CA 1
ATOM 2904 C C . HIS B 1 173 ? 38.894 20.642 23.764 1.00 11.80 172 HIS B C 1
ATOM 2905 O O . HIS B 1 173 ? 39.899 21.365 23.840 1.00 12.52 172 HIS B O 1
ATOM 2912 N N . LEU B 1 174 ? 38.942 19.415 23.238 1.00 10.34 173 LEU B N 1
ATOM 2913 C CA . LEU B 1 174 ? 40.182 18.877 22.703 1.00 10.76 173 LEU B CA 1
ATOM 2914 C C . LEU B 1 174 ? 40.675 19.684 21.514 1.00 10.59 173 LEU B C 1
ATOM 2915 O O . LEU B 1 174 ? 41.872 19.864 21.349 1.00 11.52 173 LEU B O 1
ATOM 2920 N N . CYS B 1 175 ? 39.760 20.199 20.703 1.00 11.43 174 CYS B N 1
ATOM 2921 C CA . CYS B 1 175 ? 40.189 20.947 19.530 1.00 11.96 174 CYS B CA 1
ATOM 2922 C C . CYS B 1 175 ? 40.939 22.216 19.920 1.00 13.07 174 CYS B C 1
ATOM 2923 O O . CYS B 1 175 ? 41.911 22.592 19.264 1.00 14.98 174 CYS B O 1
ATOM 2926 N N . ILE B 1 176 ? 40.508 22.846 21.003 1.00 12.42 175 ILE B N 1
ATOM 2927 C CA . ILE B 1 176 ? 41.249 23.981 21.534 1.00 13.80 175 ILE B CA 1
ATOM 2928 C C . ILE B 1 176 ? 42.641 23.525 21.981 1.00 13.01 175 ILE B C 1
ATOM 2929 O O . ILE B 1 176 ? 43.663 24.142 21.652 1.00 14.18 175 ILE B O 1
ATOM 2934 N N . LEU B 1 177 ? 42.677 22.402 22.701 1.00 12.36 176 LEU B N 1
ATOM 2935 C CA . LEU B 1 177 ? 43.920 21.910 23.278 1.00 12.34 176 LEU B CA 1
ATOM 2936 C C . LEU B 1 177 ? 44.940 21.430 22.242 1.00 12.33 176 LEU B C 1
ATOM 2937 O O . LEU B 1 177 ? 46.137 21.393 22.533 1.00 13.82 176 LEU B O 1
ATOM 2942 N N . PHE B 1 178 ? 44.489 21.054 21.041 1.00 12.68 177 PHE B N 1
ATOM 2943 C CA . PHE B 1 178 ? 45.453 20.696 19.991 1.00 15.13 177 PHE B CA 1
ATOM 2944 C C . PHE B 1 178 ? 46.385 21.884 19.718 1.00 14.47 177 PHE B C 1
ATOM 2945 O O . PHE B 1 178 ? 47.481 21.711 19.193 1.00 16.07 177 PHE B O 1
ATOM 2953 N N . GLY B 1 179 ? 45.917 23.083 20.039 1.00 14.90 178 GLY B N 1
ATOM 2954 C CA . GLY B 1 179 ? 46.679 24.295 19.799 1.00 16.31 178 GLY B CA 1
ATOM 2955 C C . GLY B 1 179 ? 47.186 24.927 21.082 1.00 16.62 178 GLY B C 1
ATOM 2956 O O . GLY B 1 179 ? 47.460 26.128 21.125 1.00 19.26 178 GLY B O 1
ATOM 2957 N N . ASP B 1 180 ? 47.305 24.124 22.134 1.00 16.40 179 ASP B N 1
ATOM 2958 C CA . ASP B 1 180 ? 47.857 24.598 23.397 1.00 17.18 179 ASP B CA 1
ATOM 2959 C C . ASP B 1 180 ? 49.323 25.003 23.207 1.00 18.35 179 ASP B C 1
ATOM 2960 O O . ASP B 1 180 ? 50.030 24.446 22.378 1.00 20.04 179 ASP B O 1
ATOM 2965 N N . SER B 1 181 ? 49.781 25.954 24.012 1.00 24.03 180 SER B N 1
ATOM 2966 C CA . SER B 1 181 ? 51.173 26.397 23.945 1.00 26.24 180 SER B CA 1
ATOM 2967 C C . SER B 1 181 ? 52.155 25.345 24.464 1.00 27.78 180 SER B C 1
ATOM 2968 O O . SER B 1 181 ? 53.355 25.412 24.195 1.00 28.78 180 SER B O 1
ATOM 2971 N N . ASN B 1 182 ? 51.641 24.371 25.206 1.00 21.73 181 ASN B N 1
ATOM 2972 C CA . ASN B 1 182 ? 52.484 23.356 25.812 1.00 20.26 181 ASN B CA 1
ATOM 2973 C C . ASN B 1 182 ? 52.391 22.015 25.083 1.00 20.92 181 ASN B C 1
ATOM 2974 O O . ASN B 1 182 ? 51.302 21.460 24.928 1.00 18.68 181 ASN B O 1
ATOM 2979 N N . SER B 1 183 ? 53.531 21.499 24.634 1.00 19.64 182 SER B N 1
ATOM 2980 C CA . SER B 1 183 ? 53.571 20.267 23.846 1.00 21.55 182 SER B CA 1
ATOM 2981 C C . SER B 1 183 ? 53.038 19.036 24.577 1.00 21.02 182 SER B C 1
ATOM 2982 O O . SER B 1 183 ? 52.494 18.129 23.954 1.00 19.27 182 SER B O 1
ATOM 2985 N N . GLN B 1 184 ? 53.206 18.990 25.894 1.00 18.66 183 GLN B N 1
ATOM 2986 C CA . GLN B 1 184 ? 52.694 17.855 26.648 1.00 17.91 183 GLN B CA 1
ATOM 2987 C C . GLN B 1 184 ? 51.162 17.888 26.675 1.00 15.17 183 GLN B C 1
ATOM 2988 O O . GLN B 1 184 ? 50.521 16.841 26.594 1.00 15.87 183 GLN B O 1
ATOM 2994 N N . VAL B 1 185 ? 50.596 19.085 26.788 1.00 14.05 184 VAL B N 1
ATOM 2995 C CA . VAL B 1 185 ? 49.140 19.239 26.709 1.00 13.59 184 VAL B CA 1
ATOM 2996 C C . VAL B 1 185 ? 48.644 18.830 25.322 1.00 13.64 184 VAL B C 1
ATOM 2997 O O . VAL B 1 185 ? 47.748 18.005 25.206 1.00 12.80 184 VAL B O 1
ATOM 3001 N N . ARG B 1 186 ? 49.276 19.344 24.271 1.00 14.08 185 ARG B N 1
ATOM 3002 C CA . ARG B 1 186 ? 48.895 18.927 22.916 1.00 12.68 185 ARG B CA 1
ATOM 3003 C C . ARG B 1 186 ? 48.973 17.423 22.731 1.00 13.91 185 ARG B C 1
ATOM 3004 O O . ARG B 1 186 ? 48.070 16.823 22.151 1.00 14.31 185 ARG B O 1
ATOM 3012 N N . ASP B 1 187 ? 50.056 16.808 23.202 1.00 15.18 186 ASP B N 1
ATOM 3013 C CA . ASP B 1 187 ? 50.245 15.376 23.008 1.00 15.41 186 ASP B CA 1
ATOM 3014 C C . ASP B 1 187 ? 49.126 14.577 23.664 1.00 14.25 186 ASP B C 1
ATOM 3015 O O . ASP B 1 187 ? 48.638 13.596 23.111 1.00 13.86 186 ASP B O 1
ATOM 3020 N N . ALA B 1 188 ? 48.762 14.976 24.877 1.00 12.19 187 ALA B N 1
ATOM 3021 C CA . ALA B 1 188 ? 47.739 14.251 25.606 1.00 12.14 187 ALA B CA 1
ATOM 3022 C C . ALA B 1 188 ? 46.377 14.445 24.956 1.00 10.12 187 ALA B C 1
ATOM 3023 O O . ALA B 1 188 ? 45.602 13.516 24.901 1.00 10.93 187 ALA B O 1
ATOM 3025 N N . ALA B 1 189 ? 46.083 15.661 24.504 1.00 10.60 188 ALA B N 1
ATOM 3026 C CA . ALA B 1 189 ? 44.821 15.916 23.815 1.00 9.73 188 ALA B CA 1
ATOM 3027 C C . ALA B 1 189 ? 44.711 15.074 22.537 1.00 9.99 188 ALA B C 1
ATOM 3028 O O . ALA B 1 189 ? 43.649 14.561 22.197 1.00 9.74 188 ALA B O 1
ATOM 3030 N N . ILE B 1 190 ? 45.824 14.941 21.828 1.00 10.75 189 ILE B N 1
ATOM 3031 C CA . ILE B 1 190 ? 45.866 14.103 20.635 1.00 10.77 189 ILE B CA 1
ATOM 3032 C C . ILE B 1 190 ? 45.664 12.629 20.976 1.00 10.96 189 ILE B C 1
ATOM 3033 O O . ILE B 1 190 ? 44.907 11.941 20.296 1.00 11.15 189 ILE B O 1
ATOM 3038 N N . LEU B 1 191 ? 46.326 12.131 22.024 1.00 10.71 190 LEU B N 1
ATOM 3039 C CA . LEU B 1 191 ? 46.041 10.761 22.443 1.00 10.57 190 LEU B CA 1
ATOM 3040 C C . LEU B 1 191 ? 44.570 10.555 22.765 1.00 9.80 190 LEU B C 1
ATOM 3041 O O . LEU B 1 191 ? 43.999 9.540 22.429 1.00 10.31 190 LEU B O 1
ATOM 3046 N N . ALA B 1 192 ? 43.958 11.555 23.395 1.00 9.00 191 ALA B N 1
ATOM 3047 C CA . ALA B 1 192 ? 42.544 11.456 23.715 1.00 8.73 191 ALA B CA 1
ATOM 3048 C C . ALA B 1 192 ? 41.687 11.378 22.458 1.00 8.43 191 ALA B C 1
ATOM 3049 O O . ALA B 1 192 ? 40.758 10.577 22.397 1.00 8.78 191 ALA B O 1
ATOM 3051 N N . ILE B 1 193 ? 41.980 12.221 21.462 1.00 8.76 192 ILE B N 1
ATOM 3052 C CA . ILE B 1 193 ? 41.139 12.199 20.264 1.00 8.90 192 ILE B CA 1
ATOM 3053 C C . ILE B 1 193 ? 41.301 10.880 19.500 1.00 8.84 192 ILE B C 1
ATOM 3054 O O . ILE B 1 193 ? 40.340 10.383 18.908 1.00 8.81 192 ILE B O 1
ATOM 3059 N N . VAL B 1 194 ? 42.514 10.308 19.535 1.00 9.99 193 VAL B N 1
ATOM 3060 C CA . VAL B 1 194 ? 42.731 8.987 18.949 1.00 10.45 193 VAL B CA 1
ATOM 3061 C C . VAL B 1 194 ? 41.858 7.930 19.617 1.00 9.94 193 VAL B C 1
ATOM 3062 O O . VAL B 1 194 ? 41.256 7.111 18.941 1.00 9.99 193 VAL B O 1
ATOM 3066 N N . GLU B 1 195 ? 41.752 7.980 20.941 1.00 10.49 194 GLU B N 1
ATOM 3067 C CA . GLU B 1 195 ? 40.892 7.030 21.632 1.00 10.21 194 GLU B CA 1
ATOM 3068 C C . GLU B 1 195 ? 39.427 7.258 21.329 1.00 9.49 194 GLU B C 1
ATOM 3069 O O . GLU B 1 195 ? 38.648 6.322 21.263 1.00 10.15 194 GLU B O 1
ATOM 3075 N N . ILE B 1 196 ? 39.042 8.521 21.165 1.00 8.86 195 ILE B N 1
ATOM 3076 C CA . ILE B 1 196 ? 37.674 8.814 20.743 1.00 8.46 195 ILE B CA 1
ATOM 3077 C C . ILE B 1 196 ? 37.390 8.225 19.364 1.00 8.68 195 ILE B C 1
ATOM 3078 O O . ILE B 1 196 ? 36.341 7.633 19.133 1.00 9.04 195 ILE B O 1
ATOM 3083 N N . TYR B 1 197 ? 38.326 8.382 18.437 1.00 8.60 196 TYR B N 1
ATOM 3084 C CA . TYR B 1 197 ? 38.183 7.762 17.116 1.00 9.30 196 TYR B CA 1
ATOM 3085 C C . TYR B 1 197 ? 37.994 6.245 17.218 1.00 9.08 196 TYR B C 1
ATOM 3086 O O . TYR B 1 197 ? 37.122 5.653 16.576 1.00 9.40 196 TYR B O 1
ATOM 3095 N N . ARG B 1 198 ? 38.792 5.608 18.066 1.00 9.90 197 ARG B N 1
ATOM 3096 C CA . ARG B 1 198 ? 38.644 4.160 18.266 1.00 10.19 197 ARG B CA 1
ATOM 3097 C C . ARG B 1 198 ? 37.253 3.775 18.747 1.00 10.61 197 ARG B C 1
ATOM 3098 O O . ARG B 1 198 ? 36.612 2.867 18.199 1.00 10.89 197 ARG B O 1
ATOM 3106 N N . HIS B 1 199 ? 36.769 4.451 19.772 1.00 9.87 198 HIS B N 1
ATOM 3107 C CA . HIS B 1 199 ? 35.519 4.035 20.386 1.00 9.87 198 HIS B CA 1
ATOM 3108 C C . HIS B 1 199 ? 34.284 4.463 19.627 1.00 10.43 198 HIS B C 1
ATOM 3109 O O . HIS B 1 199 ? 33.300 3.723 19.539 1.00 11.18 198 HIS B O 1
ATOM 3116 N N . VAL B 1 200 ? 34.298 5.686 19.118 1.00 11.60 199 VAL B N 1
ATOM 3117 C CA . VAL B 1 200 ? 33.125 6.237 18.450 1.00 11.69 199 VAL B CA 1
ATOM 3118 C C . VAL B 1 200 ? 33.068 5.812 17.011 1.00 12.46 199 VAL B C 1
ATOM 3119 O O . VAL B 1 200 ? 31.992 5.505 16.491 1.00 14.79 199 VAL B O 1
ATOM 3123 N N . GLY B 1 201 ? 34.211 5.782 16.344 1.00 14.54 200 GLY B N 1
ATOM 3124 C CA . GLY B 1 201 ? 34.238 5.218 15.015 1.00 15.91 200 GLY B CA 1
ATOM 3125 C C . GLY B 1 201 ? 34.503 6.254 13.967 1.00 14.12 200 GLY B C 1
ATOM 3126 O O . GLY B 1 201 ? 34.830 7.417 14.249 1.00 14.58 200 GLY B O 1
ATOM 3127 N N . GLU B 1 202 ? 34.323 5.832 12.726 1.00 16.55 201 GLU B N 1
ATOM 3128 C CA . GLU B 1 202 ? 34.705 6.631 11.584 1.00 15.83 201 GLU B CA 1
ATOM 3129 C C . GLU B 1 202 ? 34.028 7.993 11.477 1.00 14.86 201 GLU B C 1
ATOM 3130 O O . GLU B 1 202 ? 34.582 8.903 10.865 1.00 14.79 201 GLU B O 1
ATOM 3136 N N . LYS B 1 203 ? 32.851 8.146 12.081 1.00 14.46 202 LYS B N 1
ATOM 3137 C CA . LYS B 1 203 ? 32.138 9.427 12.057 1.00 13.59 202 LYS B CA 1
ATOM 3138 C C . LYS B 1 203 ? 32.943 10.576 12.681 1.00 12.67 202 LYS B C 1
ATOM 3139 O O . LYS B 1 203 ? 32.668 11.742 12.422 1.00 13.67 202 LYS B O 1
ATOM 3145 N N . VAL B 1 204 ? 33.948 10.263 13.489 1.00 11.77 203 VAL B N 1
ATOM 3146 C CA . VAL B 1 204 ? 34.790 11.290 14.085 1.00 11.09 203 VAL B CA 1
ATOM 3147 C C . VAL B 1 204 ? 35.576 12.101 13.055 1.00 11.01 203 VAL B C 1
ATOM 3148 O O . VAL B 1 204 ? 35.866 13.268 13.279 1.00 11.24 203 VAL B O 1
ATOM 3152 N N . ARG B 1 205 ? 35.933 11.486 11.932 1.00 11.13 204 ARG B N 1
ATOM 3153 C CA . ARG B 1 205 ? 36.738 12.208 10.935 1.00 11.22 204 ARG B CA 1
ATOM 3154 C C . ARG B 1 205 ? 36.026 13.453 10.396 1.00 10.65 204 ARG B C 1
ATOM 3155 O O . ARG B 1 205 ? 36.586 14.543 10.411 1.00 11.00 204 ARG B O 1
ATOM 3163 N N . MET B 1 206 ? 34.801 13.272 9.927 1.00 12.09 205 MET B N 1
ATOM 3164 C CA . MET B 1 206 ? 34.079 14.406 9.365 1.00 11.40 205 MET B CA 1
ATOM 3165 C C . MET B 1 206 ? 33.748 15.409 10.463 1.00 11.68 205 MET B C 1
ATOM 3166 O O . MET B 1 206 ? 33.722 16.628 10.223 1.00 12.49 205 MET B O 1
ATOM 3171 N N . ASP B 1 207 ? 33.479 14.900 11.668 1.00 12.01 206 ASP B N 1
ATOM 3172 C CA . ASP B 1 207 ? 33.221 15.789 12.785 1.00 12.40 206 ASP B CA 1
ATOM 3173 C C . ASP B 1 207 ? 34.385 16.740 13.005 1.00 11.52 206 ASP B C 1
ATOM 3174 O O . ASP B 1 207 ? 34.187 17.932 13.231 1.00 13.06 206 ASP B O 1
ATOM 3179 N N . LEU B 1 208 ? 35.600 16.236 12.912 1.00 10.89 207 LEU B N 1
ATOM 3180 C CA . LEU B 1 208 ? 36.759 17.102 13.028 1.00 10.22 207 LEU B CA 1
ATOM 3181 C C . LEU B 1 208 ? 36.950 17.998 11.802 1.00 10.95 207 LEU B C 1
ATOM 3182 O O . LEU B 1 208 ? 37.317 19.163 11.932 1.00 11.01 207 LEU B O 1
ATOM 3187 N N . TYR B 1 209 ? 36.744 17.433 10.617 1.00 9.89 208 TYR B N 1
ATOM 3188 C CA . TYR B 1 209 ? 36.973 18.153 9.370 1.00 9.91 208 TYR B CA 1
ATOM 3189 C C . TYR B 1 209 ? 36.167 19.451 9.309 1.00 9.82 208 TYR B C 1
ATOM 3190 O O . TYR B 1 209 ? 36.626 20.463 8.776 1.00 11.02 208 TYR B O 1
ATOM 3199 N N . LYS B 1 210 ? 34.973 19.440 9.868 1.00 12.35 209 LYS B N 1
ATOM 3200 C CA . LYS B 1 210 ? 34.158 20.645 9.759 1.00 13.11 209 LYS B CA 1
ATOM 3201 C C . LYS B 1 210 ? 34.463 21.708 10.810 1.00 12.63 209 LYS B C 1
ATOM 3202 O O . LYS B 1 210 ? 33.777 22.737 10.860 1.00 13.52 209 LYS B O 1
ATOM 3208 N N . ARG B 1 211 ? 35.508 21.523 11.604 1.00 12.04 210 ARG B N 1
ATOM 3209 C CA . ARG B 1 211 ? 35.786 22.419 12.721 1.00 12.41 210 ARG B CA 1
ATOM 3210 C C . ARG B 1 211 ? 36.819 23.496 12.411 1.00 13.69 210 ARG B C 1
ATOM 3211 O O . ARG B 1 211 ? 37.062 24.371 13.232 1.00 14.03 210 ARG B O 1
ATOM 3219 N N . GLY B 1 212 ? 37.444 23.432 11.242 1.00 14.67 211 GLY B N 1
ATOM 3220 C CA . GLY B 1 212 ? 38.460 24.413 10.901 1.00 15.81 211 GLY B CA 1
ATOM 3221 C C . GLY B 1 212 ? 39.775 24.188 11.624 1.00 16.05 211 GLY B C 1
ATOM 3222 O O . GLY B 1 212 ? 40.465 25.136 11.987 1.00 17.44 211 GLY B O 1
ATOM 3223 N N . ILE B 1 213 ? 40.127 22.925 11.829 1.00 15.36 212 ILE B N 1
ATOM 3224 C CA . ILE B 1 213 ? 41.440 22.583 12.359 1.00 15.78 212 ILE B CA 1
ATOM 3225 C C . ILE B 1 213 ? 42.466 22.865 11.251 1.00 16.40 212 ILE B C 1
ATOM 3226 O O . ILE B 1 213 ? 42.212 22.532 10.085 1.00 16.29 212 ILE B O 1
ATOM 3231 N N . PRO B 1 214 ? 43.606 23.498 11.593 1.00 16.89 213 PRO B N 1
ATOM 3232 C CA . PRO B 1 214 ? 44.620 23.800 10.573 1.00 18.27 213 PRO B CA 1
ATOM 3233 C C . PRO B 1 214 ? 44.957 22.550 9.768 1.00 18.24 213 PRO B C 1
ATOM 3234 O O . PRO B 1 214 ? 45.140 21.486 10.350 1.00 17.56 213 PRO B O 1
ATOM 3238 N N . PRO B 1 215 ? 45.022 22.679 8.439 1.00 16.76 214 PRO B N 1
ATOM 3239 C CA . PRO B 1 215 ? 45.135 21.505 7.568 1.00 18.86 214 PRO B CA 1
ATOM 3240 C C . PRO B 1 215 ? 46.297 20.559 7.897 1.00 16.62 214 PRO B C 1
ATOM 3241 O O . PRO B 1 215 ? 46.085 19.361 7.910 1.00 16.04 214 PRO B O 1
ATOM 3245 N N . ALA B 1 216 ? 47.485 21.078 8.192 1.00 16.76 215 ALA B N 1
ATOM 3246 C CA . ALA B 1 216 ? 48.608 20.200 8.509 1.00 18.28 215 ALA B CA 1
ATOM 3247 C C . ALA B 1 216 ? 48.370 19.415 9.804 1.00 16.51 215 ALA B C 1
ATOM 3248 O O . ALA B 1 216 ? 48.663 18.217 9.885 1.00 17.66 215 ALA B O 1
ATOM 3250 N N . ARG B 1 217 ? 47.824 20.102 10.802 1.00 18.01 216 ARG B N 1
ATOM 3251 C CA . ARG B 1 217 ? 47.464 19.470 12.069 1.00 17.74 216 ARG B CA 1
ATOM 3252 C C . ARG B 1 217 ? 46.438 18.361 11.870 1.00 16.17 216 ARG B C 1
ATOM 3253 O O . ARG B 1 217 ? 46.562 17.281 12.434 1.00 16.45 216 ARG B O 1
ATOM 3261 N N . LEU B 1 218 ? 45.429 18.614 11.041 1.00 15.43 217 LEU B N 1
ATOM 3262 C CA . LEU B 1 218 ? 44.422 17.589 10.835 1.00 14.62 217 LEU B CA 1
ATOM 3263 C C . LEU B 1 218 ? 45.005 16.388 10.082 1.00 14.64 217 LEU B C 1
ATOM 3264 O O . LEU B 1 218 ? 44.658 15.245 10.376 1.00 14.42 217 LEU B O 1
ATOM 3269 N N . GLU B 1 219 ? 45.908 16.632 9.129 1.00 15.35 218 GLU B N 1
ATOM 3270 C CA . GLU B 1 219 ? 46.528 15.513 8.424 1.00 15.22 218 GLU B CA 1
ATOM 3271 C C . GLU B 1 219 ? 47.307 14.643 9.400 1.00 15.68 218 GLU B C 1
ATOM 3272 O O . GLU B 1 219 ? 47.274 13.428 9.321 1.00 15.23 218 GLU B O 1
ATOM 3278 N N . MET B 1 220 ? 47.990 15.296 10.329 1.00 17.20 219 MET B N 1
ATOM 3279 C CA . MET B 1 220 ? 48.761 14.599 11.350 1.00 18.02 219 MET B CA 1
ATOM 3280 C C . MET B 1 220 ? 47.856 13.734 12.228 1.00 16.09 219 MET B C 1
ATOM 3281 O O . MET B 1 220 ? 48.165 12.578 12.517 1.00 17.66 219 MET B O 1
ATOM 3286 N N . ILE B 1 221 ? 46.713 14.290 12.621 1.00 14.86 220 ILE B N 1
ATOM 3287 C CA . ILE B 1 221 ? 45.760 13.534 13.424 1.00 14.80 220 ILE B CA 1
ATOM 3288 C C . ILE B 1 221 ? 45.178 12.357 12.628 1.00 14.34 220 ILE B C 1
ATOM 3289 O O . ILE B 1 221 ? 45.087 11.235 13.132 1.00 14.33 220 ILE B O 1
ATOM 3294 N N . PHE B 1 222 ? 44.791 12.592 11.375 1.00 13.95 221 PHE B N 1
ATOM 3295 C CA . PHE B 1 222 ? 44.206 11.534 10.566 1.00 14.25 221 PHE B CA 1
ATOM 3296 C C . PHE B 1 222 ? 45.176 10.370 10.296 1.00 14.76 221 PHE B C 1
ATOM 3297 O O . PHE B 1 222 ? 44.758 9.215 10.172 1.00 15.28 221 PHE B O 1
ATOM 3305 N N . ALA B 1 223 ? 46.458 10.687 10.191 1.00 15.19 222 ALA B N 1
ATOM 3306 C CA . ALA B 1 223 ? 47.458 9.628 10.010 1.00 16.14 222 ALA B CA 1
ATOM 3307 C C . ALA B 1 223 ? 47.505 8.695 11.231 1.00 16.79 222 ALA B C 1
ATOM 3308 O O . ALA B 1 223 ? 47.673 7.469 11.099 1.00 16.99 222 ALA B O 1
ATOM 3310 N N . LYS B 1 224 ? 47.331 9.271 12.417 1.00 16.95 223 LYS B N 1
ATOM 3311 C CA . LYS B 1 224 ? 47.266 8.471 13.638 1.00 16.52 223 LYS B CA 1
ATOM 3312 C C . LYS B 1 224 ? 46.023 7.586 13.668 1.00 18.13 223 LYS B C 1
ATOM 3313 O O . LYS B 1 224 ? 46.078 6.437 14.102 1.00 18.00 223 LYS B O 1
ATOM 3319 N N . PHE B 1 225 ? 44.896 8.126 13.207 1.00 15.21 224 PHE B N 1
ATOM 3320 C CA . PHE B 1 225 ? 43.692 7.351 13.061 1.00 14.89 224 PHE B CA 1
ATOM 3321 C C . PHE B 1 225 ? 43.919 6.174 12.091 1.00 15.42 224 PHE B C 1
ATOM 3322 O O . PHE B 1 225 ? 43.484 5.057 12.347 1.00 15.74 224 PHE B O 1
ATOM 3330 N N . ASP B 1 226 ? 44.562 6.445 10.956 1.00 16.46 225 ASP B N 1
ATOM 3331 C CA . ASP B 1 226 ? 44.811 5.410 9.942 1.00 16.66 225 ASP B CA 1
ATOM 3332 C C . ASP B 1 226 ? 45.576 4.230 10.519 1.00 19.10 225 ASP B C 1
ATOM 3333 O O . ASP B 1 226 ? 45.333 3.063 10.184 1.00 19.26 225 ASP B O 1
ATOM 3338 N N . GLU B 1 227 ? 46.524 4.549 11.380 1.00 18.44 226 GLU B N 1
ATOM 3339 C CA . GLU B 1 227 ? 47.369 3.521 11.966 1.00 20.06 226 GLU B CA 1
ATOM 3340 C C . GLU B 1 227 ? 46.582 2.577 12.883 1.00 19.54 226 GLU B C 1
ATOM 3341 O O . GLU B 1 227 ? 46.894 1.390 12.934 1.00 20.16 226 GLU B O 1
ATOM 3347 N N . VAL B 1 228 ? 45.567 3.074 13.594 1.00 18.63 227 VAL B N 1
ATOM 3348 C CA . VAL B 1 228 ? 44.741 2.183 14.417 1.00 18.00 227 VAL B CA 1
ATOM 3349 C C . VAL B 1 228 ? 43.704 1.410 13.599 1.00 18.84 227 VAL B C 1
ATOM 3350 O O . VAL B 1 228 ? 43.302 0.316 13.998 1.00 18.39 227 VAL B O 1
ATOM 3354 N N . GLN B 1 229 ? 43.301 1.963 12.456 1.00 18.10 228 GLN B N 1
ATOM 3355 C CA . GLN B 1 229 ? 42.290 1.316 11.637 1.00 20.01 228 GLN B CA 1
ATOM 3356 C C . GLN B 1 229 ? 42.897 0.225 10.758 1.00 19.64 228 GLN B C 1
ATOM 3357 O O . GLN B 1 229 ? 42.269 -0.812 10.522 1.00 21.00 228 GLN B O 1
ATOM 3363 N N . SER B 1 230 ? 44.077 0.534 10.214 1.00 21.49 229 SER B N 1
ATOM 3364 C CA . SER B 1 230 ? 44.846 -0.357 9.364 1.00 24.50 229 SER B CA 1
ATOM 3365 C C . SER B 1 230 ? 45.762 -1.255 10.224 1.00 26.36 229 SER B C 1
ATOM 3366 O O . SER B 1 230 ? 45.417 -2.387 10.552 1.00 27.27 229 SER B O 1
#

Radius of gyration: 24.48 Å; Cα contacts (8 Å, |Δi|>4): 577; chains: 2; bounding box: 46×53×69 Å

Secondary structure (DSSP, 8-state):
--HHHHHHHTT-S-GGGHHHHHHHHHHHHH--TTS-HHHHHHHHHHHHHHHH-SSHHHHHHHHHHHHHHHHHHGGGGGGGHHHHHHHHHHHTT-SSHHHHHHHHHHHHHHHHHTS-HHHHHHHHGGGGG-S-HHHHHHHHHHHHHHHHHH-STTS-HHHHHHHHHHHTT-SSHHHHHHHHHHHHHHHHHH-THHHHHHTTS---HHHHHHHHHHHHTTT-/-TTTTT--SHHHHHHHHHHHHHHH--HHHHHHHHHHHT-S-HHHHHHHHHHHHHHHHHHGGGGGGGHHHHHHHHHHHTTSS-HHHHHHHHHHHHHHHHHTS-HHHHHHHHGGGGG-SSHHHHHHHHHHHHHHHHHH-STTS-HHHHHHHHHHHTT-SSHHHHHHHHHHHHHHHHHH-THHHHHHHTTT--HHHHHHHHHHHHHHH-

Sequence (426 aa):
RSMEYFCAQVQQKDVGGRLQVGQELLLYLGADLEEDLGRLGKTVDALTGWVGSSNYRVSLMMGLEILSAFVDRLSTRFKSYVAMVIVALIDRMGDAKDKVRDEAQTLILKLMDQVAPPMYIWEQLASGFKHKNFRSREGVCLCCLIETLNIFGAQPLVISKLIPHLCILFGDSNSQVRDAAILAIVEIYRHVGEKVRMDLYKRGIPPARLEMIFAKFDEVQSFCAQVQQKDVGGRLQVGQELLLYLGLGKTVDALTGWVGSSNYRVSLMGLEILSAFVDRLSTRFKSYVAMVIVALIDRMGDAKDKVRDEAQTLILKLMDQVAPPMYIWEQLASGFKHKNFRSREGVCLCLIETLNIFGAQPLVISKLIPHLCILFGDSNSQVRDAAILAIVEIYRHVGEKVRMDLYKRGIPPARLEMIFAKFDEVQS

Nearest PDB structures (foldseek):
  5nr4-assembly1_A  TM=1.005E+00  e=7.564E-29  Homo sapiens
  5nr4-assembly2_B  TM=9.793E-01  e=2.530E-23  Homo sapiens
  6mq5-assembly2_B  TM=9.750E-01  e=6.887E-19  Homo sapiens
  5dn7-assembly1_A  TM=9.024E-01  e=8.810E-08  Mus musculus
  3woz-assembly1_A  TM=7.891E-01  e=3.824E-04  Mus musculus

Solvent-accessible surface area: 19448 Å² total; per-residue (Å²): 185,49,6,108,55,1,6,51,45,3,74,84,101,58,16,48,22,48,53,116,24,0,86,52,0,23,131,60,7,69,114,100,7,66,149,57,129,49,79,2,14,99,0,0,76,20,0,15,46,1,0,34,9,49,66,83,133,9,0,35,22,0,6,97,0,0,31,19,0,0,87,104,0,46,87,126,0,99,99,17,0,56,55,0,1,96,12,0,9,52,21,3,0,16,62,85,98,100,0,62,72,56,0,30,68,5,0,21,40,0,8,96,57,3,11,90,16,34,90,0,0,115,60,0,12,60,1,6,158,14,67,3,14,39,0,12,35,6,0,0,63,0,0,22,55,0,3,85,103,48,19,16,169,50,12,72,26,59,134,1,2,46,54,0,15,131,5,3,22,13,1,0,30,67,0,51,74,4,0,14,105,0,0,9,28,0,20,115,82,66,23,108,143,3,55,104,29,1,155,150,74,76,21,69,116,80,78,14,130,62,0,23,43,86,1,94,96,40,159,124,95,53,83,96,1,101,56,175,77,63,50,13,38,55,124,5,0,104,88,4,39,140,136,23,96,105,18,137,9,0,78,16,0,14,45,0,9,64,29,124,51,95,177,0,4,47,14,0,10,74,0,1,23,27,13,0,42,97,31,6,70,141,0,91,84,49,0,50,57,1,0,96,14,0,9,78,14,2,4,36,76,109,91,115,4,22,73,38,0,34,84,3,0,16,46,0,6,38,28,3,10,92,14,24,76,0,0,101,63,0,14,86,2,6,152,51,193,48,58,66,0,30,21,3,0,0,59,0,0,25,48,0,0,48,43,43,0,0,84,46,13,65,21,79,126,1,4,49,50,0,24,111,3,4,43,22,111,32,57,91,0,83,90,4,0,11,102,0,0,15,35,0,0,50,1,23,8,71,158,3,37,127,46,0,144,160,86,69,19,61,110,82,73,14,129,80,0,42,59,86,0,67,132,14,40,103

InterPro domains:
  IPR011989 Armadillo-like helical [G3DSA:1.25.10.10] (64-320)
  IPR011989 Armadillo-like helical [G3DSA:1.25.10.10] (649-881)
  IPR011989 Armadillo-like helical [G3DSA:1.25.10.10] (1057-1280)
  IPR016024 Armadillo-type fold [SSF48371] (82-1270)
  IPR024395 CLASP N-terminal domain [PF12348] (88-305)
  IPR034085 TOG domain [SM01349] (84-317)
  IPR034085 TOG domain [SM01349] (647-885)
  IPR034085 TOG domain [SM01349] (1051-1287)
  IPR057546 Stalled ribosome sensor GCN1-like, HEAT repeats region [PF23271] (1057-1186)